Protein AF-0000000071581958 (afdb_homodimer)

Nearest PDB structures (foldseek):
  7zsc-assembly1_A  TM=8.222E-01  e=7.138E-14  Homo sapiens
  7zsc-assembly2_B  TM=7.883E-01  e=5.472E-13  Homo sapiens
  3itq-assembly1_A  TM=7.256E-01  e=2.952E-13  Bacillus anthracis str. Ames
  5hv0-assembly1_B  TM=7.404E-01  e=7.925E-13  Bacillus anthracis
  5v7y-assembly1_A  TM=6.882E-01  e=6.191E-13  Bacillus anthracis

InterPro domains:
  IPR005123 Oxoglutarate/iron-dependent dioxygenase domain [PS51471] (205-309)
  IPR006620 Prolyl 4-hydroxylase, alpha subunit [SM00702] (118-308)
  IPR044862 Prolyl 4-hydroxylase alpha subunit, Fe(2+) 2OG dioxygenase domain [PF13640] (224-308)
  IPR045054 Prolyl 4-hydroxylase [PTHR10869] (21-310)

Organism: Thalassiosira pseudonana (NCBI:txid35128)

Solvent-accessible surface area (backbone atoms only — not comparable to full-atom values): 34604 Å² total; per-residue (Å²): 125,92,69,81,72,78,71,74,77,76,71,50,48,56,58,54,16,40,50,50,28,49,52,51,48,52,52,24,49,52,53,25,50,54,49,37,74,68,61,74,52,52,70,66,54,38,52,50,45,30,49,53,42,44,36,52,53,43,14,50,52,42,19,53,46,45,49,50,43,51,50,51,49,51,42,36,46,57,38,18,60,56,40,45,58,52,57,52,68,37,76,81,61,66,50,52,79,52,76,44,76,50,71,57,98,87,24,50,27,35,33,60,36,89,41,70,26,34,30,34,35,37,32,44,69,66,51,50,72,67,38,40,50,51,50,48,62,66,26,61,85,58,52,39,74,34,59,43,72,61,82,76,84,44,66,37,75,41,92,60,48,69,30,32,29,18,78,35,80,68,54,62,91,37,34,90,78,60,37,49,61,25,49,52,50,51,52,50,45,50,50,51,42,68,77,38,93,72,70,67,58,76,47,26,48,63,51,38,34,38,39,36,40,69,28,73,37,87,79,44,90,65,53,39,55,46,69,74,44,52,67,57,76,40,48,46,34,38,33,39,38,43,29,28,60,38,53,33,82,32,47,45,27,42,32,21,37,60,47,56,41,37,40,52,69,46,68,20,18,28,42,36,35,34,33,35,14,86,86,78,64,43,63,44,90,45,50,67,24,30,26,33,28,38,32,27,33,48,41,34,33,35,39,33,40,58,38,56,62,89,38,27,77,91,44,30,52,85,46,37,43,74,83,54,45,45,50,78,59,47,73,75,96,128,92,70,80,71,77,72,75,76,78,73,50,49,57,58,52,16,41,50,50,26,49,53,52,49,51,53,23,48,52,52,26,49,55,49,38,74,68,61,73,52,52,73,67,54,40,52,50,46,30,48,53,41,45,36,52,52,44,13,50,53,43,19,53,45,44,48,51,43,50,50,50,49,52,40,37,46,57,38,17,60,57,40,46,57,51,57,52,66,37,76,80,62,66,50,53,80,52,74,45,75,49,72,56,98,88,24,51,29,36,34,60,37,88,41,69,26,35,30,33,35,37,31,44,68,66,51,51,72,66,38,40,50,51,50,49,62,64,25,60,86,58,53,40,73,34,58,43,71,60,82,75,83,43,66,38,75,39,93,59,47,70,30,31,29,18,78,36,78,68,52,63,90,38,33,89,79,61,36,49,61,26,48,51,51,50,51,51,46,51,52,49,41,70,76,38,94,73,70,68,59,77,46,26,50,63,51,39,34,39,38,36,40,69,28,72,37,89,80,41,89,66,53,39,55,46,69,74,45,51,66,57,75,40,48,47,34,39,32,39,37,43,29,27,60,39,52,32,84,33,47,43,25,42,32,21,36,61,48,57,42,39,40,52,69,46,69,20,19,28,41,37,35,35,34,36,14,86,85,78,64,43,62,42,91,45,50,68,23,29,25,33,29,39,32,26,32,49,41,33,32,36,39,33,40,59,39,56,63,90,38,27,76,90,44,30,52,86,45,36,44,75,83,56,45,44,52,77,60,47,73,74,96

Sequence (666 aa):
MINEGVEIEHTDSKSIAEKSASNMLDECKATANKQLSSSGADAESILDVLTVCVKVGIAKEIERANEEITFQAGIRKDMAGLLENYTCADEALNTTEAKSTNYWEGRKVSVMIDRPASRIHVVENFLTEDECKAVEEAAAPVLHHATVADGSGGSHLSDSRKAMQAGIKVHWDKEAEGDLIARLSRRVYSYVNHVLPFDIKENGQEDLMSIQYFGRGADDDKPDRYMPHCDGDCNGRMATIVMYCDVPEVGGATNFRNSGVHIKPEKYAATFFSYIDPKTMKMDGGFTEHSGCPVIEGEKKIVTQWVRLGVDDENPWNSFNTLGIKYSDAADQMINEGVEIEHTDSKSIAEKSASNMLDECKATANKQLSSSGADAESILDVLTVCVKVGIAKEIERANEEITFQAGIRKDMAGLLENYTCADEALNTTEAKSTNYWEGRKVSVMIDRPASRIHVVENFLTEDECKAVEEAAAPVLHHATVADGSGGSHLSDSRKAMQAGIKVHWDKEAEGDLIARLSRRVYSYVNHVLPFDIKENGQEDLMSIQYFGRGADDDKPDRYMPHCDGDCNGRMATIVMYCDVPEVGGATNFRNSGVHIKPEKYAATFFSYIDPKTMKMDGGFTEHSGCPVIEGEKKIVTQWVRLGVDDENPWNSFNTLGIKYSDAADQ

Radius of gyration: 30.45 Å; Cα contacts (8 Å, |Δi|>4): 1266; chains: 2; bounding box: 82×90×78 Å

Secondary structure (DSSP, 8-state):
------------HHHHHHHHHHHHHHHHHHHHHHHHHHH---HHHHHHHHHHHHHHHHHHHHHHHHHHHHHHHHHHHHHHHHHHHHHHH-TTPPPPPPSEEEEETTEEEEEEEEETTEEEEEETT-S-HHHHHHHHHHHGGG-EEPPEE-SSS-EE--TT---EEEEE---GGGTTTT-HHHHHHHHHHHHHHHHSTT---STTPPPEEEEEEE---TT-SS---EEEE-GGGSTTEEEEEEEEEE--SEE--EEEGGGTEEE---TT-EEEEE-B-TTT-PBP-STT-EEEPPEEESEEEEEEEEEESS--SSS-GGGB-TTS-BHHHHHT-/------------HHHHHHHHHHHHHHHHHHHHHHHHHHH---HHHHHHHHHHHHHHHHHHHHHHHHHHHHHHHHHHHHHHHHHHHHHHH-TTPPPPPPSEEEEETTEEEEEEEEETTEEEEEETT-S-HHHHHHHHHHHGGG-EEPPEE-SSS-EE--TT---EEEEE---GGGTTTT-HHHHHHHHHHHHHHHHSTT---STTPPPEEEEEEE---TT-SS---EEEE-GGGSTTEEEEEEEEEE--SEE--EEEGGGTEEE---TT-EEEEE-B-TTT-PBP-STT-EEEPPEEESEEEEEEEEEESS--SSS-GGGB-TTS-BHHHHHT-

Foldseek 3Di:
DCPPPPPPPPCDPVNVVVVLLVVQLVVQLVVLVVVCVVPVDDPVVSVVSSVVSSVVSVVVVVVVVVVVVVVVLVVLVVVLVVVVVVQQVDQPDAWDQAPDWDDDPRWIKGWNDDDQQKTKIKTPLLADLVLLVLVCVQFVVFKDFAFDDPVPRDTHPDPLAPKIKGFGAADCVCVVVPRSPNVSLVSVLVVVVVSAVQSADPAQFGTKMKMKAAADAPPDPRFHKFDWDDPPLQPFFFKKKKFWQDFFPTGFWKDQRSQGTIHRDDHNMMMMIGFARRVPRDGHPRSRGIMTRGRHGGMTIIIMGGGGPPGHNVRHPVQADRNRHGPVVVVVD/DCPPCPPPPPCDPVNVVVVLLVVQLVVQLVVLVVVCVVPVDDPVVSVVSSVVSSVVSVVVVVVVVVVVVVVVLVVLVVVLVVVVVVQLPDQPDAWDQAPDWDDDPRWIKGWNDDDQQKTKIKTPLLADLVLLVLVCVQFVVFKDFAFDDPVPRDTHDDPLAPKIKGFGDADCVCVVVPRSPNVSLVSVLVVVVVSAVQSADPAQFGTKMKMKAAADAPPDPRFHKFDWDDPPLQPFFFKKKKFWQDFFPTGFWKDQRSQGTIHRDDHNMMMMIGFARNVPRDGHPRSRGIMTRGRHGGMTIMIMGGGGPPGHNVRHPVQADRNRHGPVVVVVD

pLDDT: mean 81.96, std 18.4, range [19.84, 98.88]

Structure (mmCIF, N/CA/C/O backbone):
data_AF-0000000071581958-model_v1
#
loop_
_entity.id
_entity.type
_entity.pdbx_description
1 polymer 'Fe2OG dioxygenase domain-containing protein'
#
loop_
_atom_site.group_PDB
_atom_site.id
_atom_site.type_symbol
_atom_site.label_atom_id
_atom_site.label_alt_id
_atom_site.label_comp_id
_atom_site.label_asym_id
_atom_site.label_entity_id
_atom_site.label_seq_id
_atom_site.pdbx_PDB_ins_code
_atom_site.Cartn_x
_atom_site.Cartn_y
_atom_site.Cartn_z
_atom_site.occupancy
_atom_site.B_iso_or_equiv
_atom_site.auth_seq_id
_atom_site.auth_comp_id
_atom_site.auth_asym_id
_atom_site.auth_atom_id
_atom_site.pdbx_PDB_model_num
ATOM 1 N N . MET A 1 1 ? -8.805 1.881 -38.188 1 19.84 1 MET A N 1
ATOM 2 C CA . MET A 1 1 ? -8.891 2.918 -37.156 1 19.84 1 MET A CA 1
ATOM 3 C C . MET A 1 1 ? -9.844 2.506 -36.062 1 19.84 1 MET A C 1
ATOM 5 O O . MET A 1 1 ? -10.336 3.352 -35.312 1 19.84 1 MET A O 1
ATOM 9 N N . ILE A 1 2 ? -10.18 1.24 -35.844 1 22.25 2 ILE A N 1
ATOM 10 C CA . ILE A 1 2 ? -11.422 0.932 -35.156 1 22.25 2 ILE A CA 1
ATOM 11 C C . ILE A 1 2 ? -11.305 1.362 -33.688 1 22.25 2 ILE A C 1
ATOM 13 O O . ILE A 1 2 ? -10.477 0.837 -32.938 1 22.25 2 ILE A O 1
ATOM 17 N N . ASN A 1 3 ? -11.57 2.633 -33.25 1 22.55 3 ASN A N 1
ATOM 18 C CA . ASN A 1 3 ? -11.664 3.543 -32.125 1 22.55 3 ASN A CA 1
ATOM 19 C C . ASN A 1 3 ? -12.656 3.035 -31.078 1 22.55 3 ASN A C 1
ATOM 21 O O . ASN A 1 3 ? -13.211 3.82 -30.312 1 22.55 3 ASN A O 1
ATOM 25 N N . GLU A 1 4 ? -13.18 1.817 -31.234 1 26.25 4 GLU A N 1
ATOM 26 C CA . GLU A 1 4 ? -14.352 1.648 -30.391 1 26.25 4 GLU A CA 1
ATOM 27 C C . GLU A 1 4 ? -13.984 1.732 -28.906 1 26.25 4 GLU A C 1
ATOM 29 O O . GLU A 1 4 ? -13.086 1.029 -28.453 1 26.25 4 GLU A O 1
ATOM 34 N N . GLY A 1 5 ? -14.234 2.869 -28.281 1 25.08 5 GLY A N 1
ATOM 35 C CA . GLY A 1 5 ? -14.211 3.352 -26.906 1 25.08 5 GLY A CA 1
ATOM 36 C C . GLY A 1 5 ? -14.852 2.389 -25.922 1 25.08 5 GLY A C 1
ATOM 37 O O . GLY A 1 5 ? -16.078 2.318 -25.828 1 25.08 5 GLY A O 1
ATOM 38 N N . VAL A 1 6 ? -14.477 1.149 -25.859 1 27.67 6 VAL A N 1
ATOM 39 C CA . VAL A 1 6 ? -15.078 0.39 -24.766 1 27.67 6 VAL A CA 1
ATOM 40 C C . VAL A 1 6 ? -15.055 1.226 -23.484 1 27.67 6 VAL A C 1
ATOM 42 O O . VAL A 1 6 ? -13.992 1.565 -22.969 1 27.67 6 VAL A O 1
ATOM 45 N N . GLU A 1 7 ? -16.062 2.066 -23.234 1 26.61 7 GLU A N 1
ATOM 46 C CA . GLU A 1 7 ? -16.375 2.768 -22 1 26.61 7 GLU A CA 1
ATOM 47 C C . GLU A 1 7 ? -16.391 1.812 -20.812 1 26.61 7 GLU A C 1
ATOM 49 O O . GLU A 1 7 ? -17.25 0.932 -20.719 1 26.61 7 GLU A O 1
ATOM 54 N N . ILE A 1 8 ? -15.359 1.341 -20.375 1 31.23 8 ILE A N 1
ATOM 55 C CA . ILE A 1 8 ? -15.328 0.734 -19.047 1 31.23 8 ILE A CA 1
ATOM 56 C C . ILE A 1 8 ? -16.25 1.515 -18.094 1 31.23 8 ILE A C 1
ATOM 58 O O . ILE A 1 8 ? -16 2.695 -17.828 1 31.23 8 ILE A O 1
ATOM 62 N N . GLU A 1 9 ? -17.5 1.331 -18.078 1 33.94 9 GLU A N 1
ATOM 63 C CA . GLU A 1 9 ? -18.469 1.927 -17.172 1 33.94 9 GLU A CA 1
ATOM 64 C C . GLU A 1 9 ? -17.922 2 -15.742 1 33.94 9 GLU A C 1
ATOM 66 O O . GLU A 1 9 ? -17.578 0.973 -15.148 1 33.94 9 GLU A O 1
ATOM 71 N N . HIS A 1 10 ? -17.172 2.936 -15.305 1 41.09 10 HIS A N 1
ATOM 72 C CA . HIS A 1 10 ? -16.859 3.371 -13.953 1 41.09 10 HIS A CA 1
ATOM 73 C C . HIS A 1 10 ? -18.062 3.27 -13.031 1 41.09 10 HIS A C 1
ATOM 75 O O . HIS A 1 10 ? -18.906 4.168 -13.016 1 41.09 10 HIS A O 1
ATOM 81 N N . THR A 1 11 ? -18.625 2.229 -12.977 1 48.56 11 THR A N 1
ATOM 82 C CA . THR A 1 11 ? -19.75 2.152 -12.047 1 48.56 11 THR A CA 1
ATOM 83 C C . THR A 1 11 ? -19.328 2.635 -10.656 1 48.56 11 THR A C 1
ATOM 85 O O . THR A 1 11 ? -18.375 2.113 -10.078 1 48.56 11 THR A O 1
ATOM 88 N N . ASP A 1 12 ? -19.812 3.891 -10.195 1 62.97 12 ASP A N 1
ATOM 89 C CA . ASP A 1 12 ? -19.516 4.621 -8.969 1 62.97 12 ASP A CA 1
ATOM 90 C C . ASP A 1 12 ? -19.891 3.793 -7.734 1 62.97 12 ASP A C 1
ATOM 92 O O . ASP A 1 12 ? -20.672 2.846 -7.824 1 62.97 12 ASP A O 1
ATOM 96 N N . SER A 1 13 ? -19.078 3.77 -6.777 1 67.5 13 SER A N 1
ATOM 97 C CA . SER A 1 13 ? -19.219 3.061 -5.512 1 67.5 13 SER A CA 1
ATOM 98 C C . SER A 1 13 ? -20.656 3.117 -5.004 1 67.5 13 SER A C 1
ATOM 100 O O . SER A 1 13 ? -21.156 2.148 -4.43 1 67.5 13 SER A O 1
ATOM 102 N N . LYS A 1 14 ? -21.328 4.18 -5.328 1 69.19 14 LYS A N 1
ATOM 103 C CA . LYS A 1 14 ? -22.719 4.348 -4.891 1 69.19 14 LYS A CA 1
ATOM 104 C C . LYS A 1 14 ? -23.656 3.393 -5.633 1 69.19 14 LYS A C 1
ATOM 106 O O . LYS A 1 14 ? -24.469 2.715 -5.016 1 69.19 14 LYS A O 1
ATOM 111 N N . SER A 1 15 ? -23.453 3.377 -6.93 1 69 15 SER A N 1
ATOM 112 C CA . SER A 1 15 ? -24.312 2.514 -7.742 1 69 15 SER A CA 1
ATOM 113 C C . SER A 1 15 ? -24.094 1.043 -7.402 1 69 15 SER A C 1
ATOM 115 O O . SER A 1 15 ? -25.047 0.269 -7.328 1 69 15 SER A O 1
ATOM 117 N N . ILE A 1 16 ? -22.891 0.722 -7.168 1 70.31 16 ILE A N 1
ATOM 118 C CA . ILE A 1 16 ? -22.547 -0.652 -6.812 1 70.31 16 ILE A CA 1
ATOM 119 C C . ILE A 1 16 ? -23.172 -1.004 -5.465 1 70.31 16 ILE A C 1
ATOM 121 O O . ILE A 1 16 ? -23.75 -2.086 -5.305 1 70.31 16 ILE A O 1
ATOM 125 N N . ALA A 1 17 ? -23.109 -0.057 -4.594 1 73.88 17 ALA A N 1
ATOM 126 C CA . ALA A 1 17 ? -23.641 -0.28 -3.256 1 73.88 17 ALA A CA 1
ATOM 127 C C . ALA A 1 17 ? -25.156 -0.435 -3.293 1 73.88 17 ALA A C 1
ATOM 129 O O . ALA A 1 17 ? -25.719 -1.316 -2.635 1 73.88 17 ALA A O 1
ATOM 130 N N . GLU A 1 18 ? -25.828 0.401 -4.027 1 74.38 18 GLU A N 1
ATOM 131 C CA . GLU A 1 18 ? -27.281 0.342 -4.133 1 74.38 18 GLU A CA 1
ATOM 132 C C . GLU A 1 18 ? -27.734 -0.98 -4.742 1 74.38 18 GLU A C 1
ATOM 134 O O . GLU A 1 18 ? -28.719 -1.565 -4.301 1 74.38 18 GLU A O 1
ATOM 139 N N . LYS A 1 19 ? -27.031 -1.326 -5.738 1 73.25 19 LYS A N 1
ATOM 140 C CA . LYS A 1 19 ? -27.359 -2.596 -6.379 1 73.25 19 LYS A CA 1
ATOM 141 C C . LYS A 1 19 ? -27.172 -3.764 -5.414 1 73.25 19 LYS A C 1
ATOM 143 O O . LYS A 1 19 ? -28.016 -4.664 -5.352 1 73.25 19 LYS A O 1
ATOM 148 N N . SER A 1 20 ? -26.125 -3.713 -4.691 1 73.62 20 SER A N 1
ATOM 149 C CA . SER A 1 20 ? -25.875 -4.758 -3.703 1 73.62 20 SER A CA 1
ATOM 150 C C . SER A 1 20 ? -26.969 -4.789 -2.643 1 73.62 20 SER A C 1
ATOM 152 O O . SER A 1 20 ? -27.453 -5.863 -2.273 1 73.62 20 SER A O 1
ATOM 154 N N . ALA A 1 21 ? -27.266 -3.631 -2.207 1 75.5 21 ALA A N 1
ATOM 155 C CA . ALA A 1 21 ? -28.328 -3.535 -1.21 1 75.5 21 ALA A CA 1
ATOM 156 C C . ALA A 1 21 ? -29.641 -4.074 -1.76 1 75.5 21 ALA A C 1
ATOM 158 O O . ALA A 1 21 ? -30.344 -4.824 -1.08 1 75.5 21 ALA A O 1
ATOM 159 N N . SER A 1 22 ? -29.953 -3.684 -2.988 1 75.38 22 SER A N 1
ATOM 160 C CA . SER A 1 22 ? -31.203 -4.133 -3.613 1 75.38 22 SER A CA 1
ATOM 161 C C . SER A 1 22 ? -31.219 -5.648 -3.762 1 75.38 22 SER A C 1
ATOM 163 O O . SER A 1 22 ? -32.219 -6.293 -3.449 1 75.38 22 SER A O 1
ATOM 165 N N . ASN A 1 23 ? -30.141 -6.168 -4.254 1 75.44 23 ASN A N 1
ATOM 166 C CA . ASN A 1 23 ? -30.047 -7.613 -4.434 1 75.44 23 ASN A CA 1
ATOM 167 C C . ASN A 1 23 ? -30.234 -8.352 -3.111 1 75.44 23 ASN A C 1
ATOM 169 O O . ASN A 1 23 ? -30.922 -9.383 -3.061 1 75.44 23 ASN A O 1
ATOM 173 N N . MET A 1 24 ? -29.641 -7.859 -2.039 1 76.56 24 MET A N 1
ATOM 174 C CA . MET A 1 24 ? -29.766 -8.461 -0.715 1 76.56 24 MET A CA 1
ATOM 175 C C . MET A 1 24 ? -31.203 -8.445 -0.23 1 76.56 24 MET A C 1
ATOM 177 O O . MET A 1 24 ? -31.703 -9.453 0.286 1 76.56 24 MET A O 1
ATOM 181 N N . LEU A 1 25 ? -31.828 -7.34 -0.418 1 77.25 25 LEU A N 1
ATOM 182 C CA . LEU A 1 25 ? -33.219 -7.211 0.033 1 77.25 25 LEU A CA 1
ATOM 183 C C . LEU A 1 25 ? -34.125 -8.117 -0.775 1 77.25 25 LEU A C 1
ATOM 185 O O . LEU A 1 25 ? -35.062 -8.703 -0.228 1 77.25 25 LEU A O 1
ATOM 189 N N . ASP A 1 26 ? -33.875 -8.117 -2.068 1 77.19 26 ASP A N 1
ATOM 190 C CA . ASP A 1 26 ? -34.688 -9 -2.912 1 77.19 26 ASP A CA 1
ATOM 191 C C . ASP A 1 26 ? -34.562 -10.453 -2.465 1 77.19 26 ASP A C 1
ATOM 193 O O . ASP A 1 26 ? -35.562 -11.18 -2.408 1 77.19 26 ASP A O 1
ATOM 197 N N . GLU A 1 27 ? -33.375 -10.836 -2.168 1 77.62 27 GLU A N 1
ATOM 198 C CA . GLU A 1 27 ? -33.156 -12.203 -1.697 1 77.62 27 GLU A CA 1
ATOM 199 C C . GLU A 1 27 ? -33.875 -12.453 -0.37 1 77.62 27 GLU A C 1
ATOM 201 O O . GLU A 1 27 ? -34.469 -13.516 -0.17 1 77.62 27 GLU A O 1
ATOM 206 N N . CYS A 1 28 ? -33.781 -11.484 0.546 1 76.88 28 CYS A N 1
ATOM 207 C CA . CYS A 1 28 ? -34.438 -11.641 1.849 1 76.88 28 CYS A CA 1
ATOM 208 C C . CYS A 1 28 ? -35.938 -11.633 1.714 1 76.88 28 CYS A C 1
ATOM 210 O O . CYS A 1 28 ? -36.656 -12.352 2.434 1 76.88 28 CYS A O 1
ATOM 212 N N . LYS A 1 29 ? -36.438 -10.797 0.846 1 74.31 29 LYS A N 1
ATOM 213 C CA . LYS A 1 29 ? -37.875 -10.797 0.581 1 74.31 29 LYS A CA 1
ATOM 214 C C . LYS A 1 29 ? -38.344 -12.141 0.041 1 74.31 29 LYS A C 1
ATOM 216 O O . LYS A 1 29 ? -39.406 -12.641 0.428 1 74.31 29 LYS A O 1
ATOM 221 N N . ALA A 1 30 ? -37.594 -12.641 -0.884 1 76.19 30 ALA A N 1
ATOM 222 C CA . ALA A 1 30 ? -37.938 -13.953 -1.439 1 76.19 30 ALA A CA 1
ATOM 223 C C . ALA A 1 30 ? -37.938 -15.023 -0.35 1 76.19 30 ALA A C 1
ATOM 225 O O . ALA A 1 30 ? -38.844 -15.875 -0.326 1 76.19 30 ALA A O 1
ATOM 226 N N . THR A 1 31 ? -37.031 -14.953 0.522 1 74.19 31 THR A N 1
ATOM 227 C CA . THR A 1 31 ? -36.969 -15.891 1.635 1 74.19 31 THR A CA 1
ATOM 228 C C . THR A 1 31 ? -38.156 -15.727 2.553 1 74.19 31 THR A C 1
ATOM 230 O O . THR A 1 31 ? -38.75 -16.719 2.996 1 74.19 31 THR A O 1
ATOM 233 N N . ALA A 1 32 ? -38.531 -14.469 2.883 1 71.5 32 ALA A N 1
ATOM 234 C CA . ALA A 1 32 ? -39.688 -14.172 3.729 1 71.5 32 ALA A CA 1
ATOM 235 C C . ALA A 1 32 ? -40.969 -14.672 3.084 1 71.5 32 ALA A C 1
ATOM 237 O O . ALA A 1 32 ? -41.844 -15.234 3.76 1 71.5 32 ALA A O 1
ATOM 238 N N . ASN A 1 33 ? -41.062 -14.43 1.816 1 72.81 33 ASN A N 1
ATOM 239 C CA . ASN A 1 33 ? -42.25 -14.859 1.092 1 72.81 33 ASN A CA 1
ATOM 240 C C . ASN A 1 33 ? -42.406 -16.375 1.102 1 72.81 33 ASN A C 1
ATOM 242 O O . ASN A 1 33 ? -43.5 -16.906 1.232 1 72.81 33 ASN A O 1
ATOM 246 N N . LYS A 1 34 ? -41.344 -17.031 0.918 1 73.75 34 LYS A N 1
ATOM 247 C CA . LYS A 1 34 ? -41.344 -18.484 0.953 1 73.75 34 LYS A CA 1
ATOM 248 C C . LYS A 1 34 ? -41.812 -19 2.312 1 73.75 34 LYS A C 1
ATOM 250 O O . LYS A 1 34 ? -42.562 -19.984 2.391 1 73.75 34 LYS A O 1
ATOM 255 N N . GLN A 1 35 ? -41.406 -18.359 3.346 1 66.62 35 GLN A N 1
ATOM 256 C CA . GLN A 1 35 ? -41.844 -18.766 4.684 1 66.62 35 GLN A CA 1
ATOM 257 C C . GLN A 1 35 ? -43.312 -18.469 4.906 1 66.62 35 GLN A C 1
ATOM 259 O O . GLN A 1 35 ? -44 -19.219 5.598 1 66.62 35 GLN A O 1
ATOM 264 N N . LEU A 1 36 ? -43.812 -17.344 4.398 1 64.62 36 LEU A N 1
ATOM 265 C CA . LEU A 1 36 ? -45.219 -16.969 4.48 1 64.62 36 LEU A CA 1
ATOM 266 C C . LEU A 1 36 ? -46.094 -18.016 3.809 1 64.62 36 LEU A C 1
ATOM 268 O O . LEU A 1 36 ? -47.156 -18.375 4.332 1 64.62 36 LEU A O 1
ATOM 272 N N . SER A 1 37 ? -45.688 -18.312 2.691 1 65.38 37 SER A N 1
ATOM 273 C CA . SER A 1 37 ? -46.5 -19.266 1.949 1 65.38 37 SER A CA 1
ATOM 274 C C . SER A 1 37 ? -46.531 -20.625 2.654 1 65.38 37 SER A C 1
ATOM 276 O O . SER A 1 37 ? -47.5 -21.375 2.508 1 65.38 37 SER A O 1
ATOM 278 N N . SER A 1 38 ? -45.531 -20.906 3.439 1 61.12 38 SER A N 1
ATOM 279 C CA . SER A 1 38 ? -45.469 -22.219 4.047 1 61.12 38 SER A CA 1
ATOM 280 C C . SER A 1 38 ? -46.188 -22.25 5.391 1 61.12 38 SER A C 1
ATOM 282 O O . SER A 1 38 ? -46.656 -23.312 5.836 1 61.12 38 SER A O 1
ATOM 284 N N . SER A 1 39 ? -46.188 -21.203 6.234 1 58.28 39 SER A N 1
ATOM 285 C CA . SER A 1 39 ? -46.625 -21.406 7.609 1 58.28 39 SER A CA 1
ATOM 286 C C . SER A 1 39 ? -47.812 -20.5 7.953 1 58.28 39 SER A C 1
ATOM 288 O O . SER A 1 39 ? -48.312 -20.516 9.078 1 58.28 39 SER A O 1
ATOM 290 N N . GLY A 1 40 ? -48.562 -20.016 6.902 1 59 40 GLY A N 1
ATOM 291 C CA . GLY A 1 40 ? -49.625 -19.125 7.305 1 59 40 GLY A CA 1
ATOM 292 C C . GLY A 1 40 ? -49.188 -18.016 8.242 1 59 40 GLY A C 1
ATOM 293 O O . GLY A 1 40 ? -49.938 -17.609 9.133 1 59 40 GLY A O 1
ATOM 294 N N . ALA A 1 41 ? -48.031 -17.609 8.25 1 58.69 41 ALA A N 1
ATOM 295 C CA . ALA A 1 41 ? -47.375 -16.734 9.227 1 58.69 41 ALA A CA 1
ATOM 296 C C . ALA A 1 41 ? -47.969 -15.32 9.172 1 58.69 41 ALA A C 1
ATOM 298 O O . ALA A 1 41 ? -48.406 -14.859 8.109 1 58.69 41 ALA A O 1
ATOM 299 N N . ASP A 1 42 ? -48.25 -14.812 10.383 1 65.69 42 ASP A N 1
ATOM 300 C CA . ASP A 1 42 ? -48.781 -13.453 10.523 1 65.69 42 ASP A CA 1
ATOM 301 C C . ASP A 1 42 ? -47.719 -12.414 10.117 1 65.69 42 ASP A C 1
ATOM 303 O O . ASP A 1 42 ? -46.562 -12.758 9.891 1 65.69 42 ASP A O 1
ATOM 307 N N . ALA A 1 43 ? -48.188 -11.336 9.68 1 61.41 43 ALA A N 1
ATOM 308 C CA . ALA A 1 43 ? -47.406 -10.211 9.203 1 61.41 43 ALA A CA 1
ATOM 309 C C . ALA A 1 43 ? -46.188 -9.961 10.109 1 61.41 43 ALA A C 1
ATOM 311 O O . ALA A 1 43 ? -45.094 -9.648 9.633 1 61.41 43 ALA A O 1
ATOM 312 N N . GLU A 1 44 ? -46.406 -10.195 11.383 1 65.62 44 GLU A N 1
ATOM 313 C CA . GLU A 1 44 ? -45.312 -9.953 12.352 1 65.62 44 GLU A CA 1
ATOM 314 C C . GLU A 1 44 ? -44.188 -10.953 12.164 1 65.62 44 GLU A C 1
ATOM 316 O O . GLU A 1 44 ? -43 -10.594 12.258 1 65.62 44 GLU A O 1
ATOM 321 N N . SER A 1 45 ? -44.594 -12.125 11.898 1 69.5 45 SER A N 1
ATOM 322 C CA . SER A 1 45 ? -43.625 -13.18 11.703 1 69.5 45 SER A CA 1
ATOM 323 C C . SER A 1 45 ? -42.781 -12.945 10.438 1 69.5 45 SER A C 1
ATOM 325 O O . SER A 1 45 ? -41.594 -13.188 10.414 1 69.5 45 SER A O 1
ATOM 327 N N . ILE A 1 46 ? -43.406 -12.344 9.461 1 66.5 46 ILE A N 1
ATOM 328 C CA . ILE A 1 46 ? -42.75 -12.078 8.195 1 66.5 46 ILE A CA 1
ATOM 329 C C . ILE A 1 46 ? -41.719 -10.961 8.367 1 66.5 46 ILE A C 1
ATOM 331 O O . ILE A 1 46 ? -40.594 -11.039 7.832 1 66.5 46 ILE A O 1
ATOM 335 N N . LEU A 1 47 ? -42.125 -10.039 9.117 1 68.5 47 LEU A N 1
ATOM 336 C CA . LEU A 1 47 ? -41.219 -8.922 9.383 1 68.5 47 LEU A CA 1
ATOM 337 C C . LEU A 1 47 ? -39.969 -9.391 10.141 1 68.5 47 LEU A C 1
ATOM 339 O O . LEU A 1 47 ? -38.875 -8.914 9.891 1 68.5 47 LEU A O 1
ATOM 343 N N . ASP A 1 48 ? -40.219 -10.328 11.008 1 73.12 48 ASP A N 1
ATOM 344 C CA . ASP A 1 48 ? -39.125 -10.852 11.805 1 73.12 48 ASP A CA 1
ATOM 345 C C . ASP A 1 48 ? -38.156 -11.625 10.93 1 73.12 48 ASP A C 1
ATOM 347 O O . ASP A 1 48 ? -36.938 -11.469 11.055 1 73.12 48 ASP A O 1
ATOM 351 N N . VAL A 1 49 ? -38.719 -12.375 10.016 1 70.69 49 VAL A N 1
ATOM 352 C CA . VAL A 1 49 ? -37.875 -13.172 9.125 1 70.69 49 VAL A CA 1
ATOM 353 C C . VAL A 1 49 ? -37.094 -12.25 8.211 1 70.69 49 VAL A C 1
ATOM 355 O O . VAL A 1 49 ? -35.875 -12.453 8.008 1 70.69 49 VAL A O 1
ATOM 358 N N . LEU A 1 50 ? -37.719 -11.273 7.727 1 71.38 50 LEU A N 1
ATOM 359 C CA . LEU A 1 50 ? -37.062 -10.32 6.848 1 71.38 50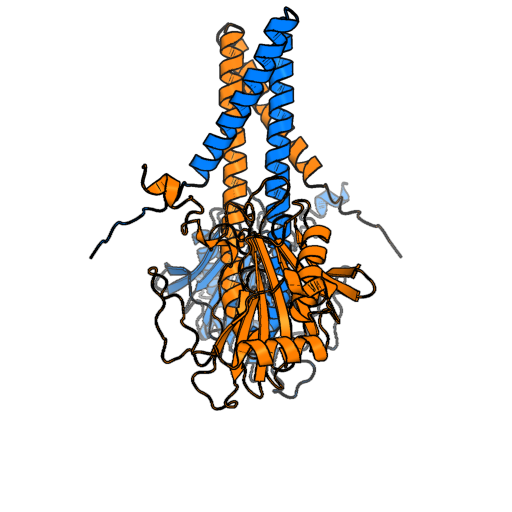 LEU A CA 1
ATOM 360 C C . LEU A 1 50 ? -35.938 -9.578 7.59 1 71.38 50 LEU A C 1
ATOM 362 O O . LEU A 1 50 ? -34.844 -9.414 7.062 1 71.38 50 LEU A O 1
ATOM 366 N N . THR A 1 51 ? -36.219 -9.273 8.766 1 73.69 51 THR A N 1
ATOM 367 C CA . THR A 1 51 ? -35.281 -8.523 9.57 1 73.69 51 THR A CA 1
ATOM 368 C C . THR A 1 51 ? -34.031 -9.359 9.859 1 73.69 51 THR A C 1
ATOM 370 O O . THR A 1 51 ? -32.906 -8.867 9.75 1 73.69 51 THR A O 1
ATOM 373 N N . VAL A 1 52 ? -34.281 -10.578 10.211 1 76.25 52 VAL A N 1
ATOM 374 C CA . VAL A 1 52 ? -33.125 -11.453 10.516 1 76.25 52 VAL A CA 1
ATOM 375 C C . VAL A 1 52 ? -32.312 -11.688 9.258 1 76.25 52 VAL A C 1
ATOM 377 O O . VAL A 1 52 ? -31.078 -11.648 9.297 1 76.25 52 VAL A O 1
ATOM 380 N N . CYS A 1 53 ? -32.969 -11.867 8.148 1 75.19 53 CYS A N 1
ATOM 381 C CA . CYS A 1 53 ? -32.312 -12.109 6.879 1 75.19 53 CYS A CA 1
ATOM 382 C C . CYS A 1 53 ? -31.453 -10.906 6.48 1 75.19 53 CYS A C 1
ATOM 384 O O . CYS A 1 53 ? -30.297 -11.07 6.105 1 75.19 53 CYS A O 1
ATOM 386 N N . VAL A 1 54 ? -32 -9.812 6.641 1 75.75 54 VAL A N 1
ATOM 387 C CA . VAL A 1 54 ? -31.312 -8.586 6.25 1 75.75 54 VAL A CA 1
ATOM 388 C C . VAL A 1 54 ? -30.125 -8.344 7.18 1 75.75 54 VAL A C 1
ATOM 390 O O . VAL A 1 54 ? -29.047 -7.969 6.727 1 75.75 54 VAL A O 1
ATOM 393 N N . LYS A 1 55 ? -30.359 -8.586 8.398 1 76.62 55 LYS A N 1
ATOM 394 C CA . LYS A 1 55 ? -29.281 -8.414 9.375 1 76.62 55 LYS A CA 1
ATOM 395 C C . LYS A 1 55 ? -28.094 -9.297 9.039 1 76.62 55 LYS A C 1
ATOM 397 O O . LYS A 1 55 ? -26.953 -8.836 9.047 1 76.62 55 LYS A O 1
ATOM 402 N N . VAL A 1 56 ? -28.375 -10.492 8.719 1 76.31 56 VAL A N 1
ATOM 403 C CA . VAL A 1 56 ? -27.312 -11.438 8.406 1 76.31 56 VAL A CA 1
ATOM 404 C C . VAL A 1 56 ? -26.609 -11.023 7.117 1 76.31 56 VAL A C 1
ATOM 406 O O . VAL A 1 56 ? -25.375 -11.047 7.035 1 76.31 56 VAL A O 1
ATOM 409 N N . GLY A 1 57 ? -27.375 -10.641 6.129 1 75.81 57 GLY A N 1
ATOM 410 C CA . GLY A 1 57 ? -26.812 -10.211 4.855 1 75.81 57 GLY A CA 1
ATOM 411 C C . GLY A 1 57 ? -25.922 -8.992 4.98 1 75.81 57 GLY A C 1
ATOM 412 O O . GLY A 1 57 ? -24.812 -8.961 4.422 1 75.81 57 GLY A O 1
ATOM 413 N N . ILE A 1 58 ? -26.422 -8.133 5.777 1 76.31 58 ILE A N 1
ATOM 414 C CA . ILE A 1 58 ? -25.672 -6.898 5.98 1 76.31 58 ILE A CA 1
ATOM 415 C C . ILE A 1 58 ? -24.391 -7.203 6.738 1 76.31 58 ILE A C 1
ATOM 417 O O . ILE A 1 58 ? -23.312 -6.699 6.383 1 76.31 58 ILE A O 1
ATOM 421 N N . ALA A 1 59 ? -24.484 -7.934 7.715 1 75.81 59 ALA A N 1
ATOM 422 C CA . ALA A 1 59 ? -23.328 -8.266 8.531 1 75.81 59 ALA A CA 1
ATOM 423 C C . ALA A 1 59 ? -22.25 -8.953 7.691 1 75.81 59 ALA A C 1
ATOM 425 O O . ALA A 1 59 ? -21.062 -8.656 7.836 1 75.81 59 ALA A O 1
ATOM 426 N N . LYS A 1 60 ? -22.719 -9.773 6.816 1 78.94 60 LYS A N 1
ATOM 427 C CA . LYS A 1 60 ? -21.766 -10.5 5.973 1 78.94 60 LYS A CA 1
ATOM 428 C C . LYS A 1 60 ? -21.047 -9.547 5.012 1 78.94 60 LYS A C 1
ATOM 430 O O . LYS A 1 60 ? -19.844 -9.656 4.816 1 78.94 60 LYS A O 1
ATOM 435 N N . GLU A 1 61 ? -21.797 -8.688 4.461 1 78.75 61 GLU A N 1
ATOM 436 C CA . GLU A 1 61 ? -21.219 -7.73 3.52 1 78.75 61 GLU A CA 1
ATOM 437 C C . GLU A 1 61 ? -20.219 -6.805 4.215 1 78.75 61 GLU A C 1
ATOM 439 O O . GLU A 1 61 ? -19.141 -6.539 3.686 1 78.75 61 GLU A O 1
ATOM 444 N N . ILE A 1 62 ? -20.562 -6.41 5.312 1 78.81 62 ILE A N 1
ATOM 445 C CA . ILE A 1 62 ? -19.703 -5.504 6.066 1 78.81 62 ILE A CA 1
ATOM 446 C C . ILE A 1 62 ? -18.438 -6.238 6.508 1 78.81 62 ILE A C 1
ATOM 448 O O . ILE A 1 62 ? -17.344 -5.68 6.469 1 78.81 62 ILE A O 1
ATOM 452 N N . GLU A 1 63 ? -18.641 -7.391 6.934 1 81.38 63 GLU A N 1
ATOM 453 C CA . GLU A 1 63 ? -17.484 -8.195 7.344 1 81.38 63 GLU A CA 1
ATOM 454 C C . GLU A 1 63 ? -16.5 -8.359 6.199 1 81.38 63 GLU A C 1
ATOM 456 O O . GLU A 1 63 ? -15.289 -8.188 6.387 1 81.38 63 GLU A O 1
ATOM 461 N N . ARG A 1 64 ? -17.016 -8.68 5.051 1 81.19 64 ARG A N 1
ATOM 462 C CA . ARG A 1 64 ? -16.156 -8.852 3.875 1 81.19 64 ARG A CA 1
ATOM 463 C C . ARG A 1 64 ? -15.398 -7.57 3.553 1 81.19 64 ARG A C 1
ATOM 465 O O . ARG A 1 64 ? -14.211 -7.609 3.236 1 81.19 64 ARG A O 1
ATOM 472 N N . ALA A 1 65 ? -16.078 -6.52 3.621 1 82.31 65 ALA A N 1
ATOM 473 C CA . ALA A 1 65 ? -15.461 -5.227 3.344 1 82.31 65 ALA A CA 1
ATOM 474 C C . ALA A 1 65 ? -14.367 -4.91 4.363 1 82.31 65 ALA A C 1
ATOM 476 O O . ALA A 1 65 ? -13.273 -4.469 3.996 1 82.31 65 ALA A O 1
ATOM 477 N N . ASN A 1 66 ? -14.688 -5.199 5.566 1 82.19 66 ASN A N 1
ATOM 478 C CA . ASN A 1 66 ? -13.719 -4.938 6.629 1 82.19 66 ASN A CA 1
ATOM 479 C C . ASN A 1 66 ? -12.477 -5.812 6.484 1 82.19 66 ASN A C 1
ATOM 481 O O . ASN A 1 66 ? -11.359 -5.359 6.73 1 82.19 66 ASN A O 1
ATOM 485 N N . GLU A 1 67 ? -12.68 -6.98 6.156 1 83 67 GLU A N 1
ATOM 486 C CA . GLU A 1 67 ? -11.562 -7.887 5.938 1 83 67 GLU A CA 1
ATOM 487 C C . GLU A 1 67 ? -10.672 -7.398 4.797 1 83 67 GLU A C 1
ATOM 489 O O . GLU A 1 67 ? -9.445 -7.445 4.898 1 83 67 GLU A O 1
ATOM 494 N N . GLU A 1 68 ? -11.328 -6.961 3.756 1 86.06 68 GLU A N 1
ATOM 495 C CA . GLU A 1 68 ? -10.57 -6.426 2.627 1 86.06 68 GLU A CA 1
ATOM 496 C C . GLU A 1 68 ? -9.781 -5.184 3.027 1 86.06 68 GLU A C 1
ATOM 498 O O . GLU A 1 68 ? -8.602 -5.055 2.68 1 86.06 68 GLU A O 1
ATOM 503 N N . ILE A 1 69 ? -10.367 -4.363 3.734 1 85.88 69 ILE A N 1
ATOM 504 C CA . ILE A 1 69 ? -9.734 -3.131 4.188 1 85.88 69 ILE A CA 1
ATOM 505 C C . ILE A 1 69 ? -8.531 -3.465 5.07 1 85.88 69 ILE A C 1
ATOM 507 O O . ILE A 1 69 ? -7.445 -2.914 4.883 1 85.88 69 ILE A O 1
ATOM 511 N N . THR A 1 70 ? -8.734 -4.383 5.977 1 86.38 70 THR A N 1
ATOM 512 C CA . THR A 1 70 ? -7.676 -4.785 6.891 1 86.38 70 THR A CA 1
ATOM 513 C C . THR A 1 70 ? -6.527 -5.441 6.125 1 86.38 70 THR A C 1
ATOM 515 O O . THR A 1 70 ? -5.355 -5.172 6.402 1 86.38 70 THR A O 1
ATOM 518 N N . PHE A 1 71 ? -6.828 -6.266 5.238 1 87.81 71 PHE A N 1
ATOM 519 C CA . PHE A 1 71 ? -5.824 -6.949 4.434 1 87.81 71 PHE A CA 1
ATOM 520 C C . PHE A 1 71 ? -4.98 -5.949 3.65 1 87.81 71 PHE A C 1
ATOM 522 O O . PHE A 1 71 ? -3.752 -5.988 3.705 1 87.81 71 PHE A O 1
ATOM 529 N N . GLN A 1 72 ? -5.613 -5.027 2.965 1 89 72 GLN A N 1
ATOM 530 C CA . GLN A 1 72 ? -4.906 -4.023 2.178 1 89 72 GLN A CA 1
ATOM 531 C C . GLN A 1 72 ? -4.035 -3.137 3.068 1 89 72 GLN A C 1
ATOM 533 O O . GLN A 1 72 ? -2.912 -2.793 2.701 1 89 72 GLN A O 1
ATOM 538 N N . ALA A 1 73 ? -4.609 -2.789 4.18 1 90 73 ALA A N 1
ATOM 539 C CA . ALA A 1 73 ? -3.836 -1.982 5.121 1 90 73 ALA A CA 1
ATOM 540 C C . ALA A 1 73 ? -2.57 -2.713 5.562 1 90 73 ALA A C 1
ATOM 542 O O . ALA A 1 73 ? -1.5 -2.109 5.66 1 90 73 ALA A O 1
ATOM 543 N N . GLY A 1 74 ? -2.725 -3.99 5.84 1 90.19 74 GLY A N 1
ATOM 544 C CA . GLY A 1 74 ? -1.57 -4.781 6.234 1 90.19 74 GLY A CA 1
ATOM 545 C C . GLY A 1 74 ? -0.476 -4.809 5.184 1 90.19 74 GLY A C 1
ATOM 546 O O . GLY A 1 74 ? 0.697 -4.59 5.496 1 90.19 74 GLY A O 1
ATOM 547 N N . ILE A 1 75 ? -0.847 -5.047 3.945 1 92.38 75 ILE A N 1
ATOM 548 C CA . ILE A 1 75 ? 0.103 -5.074 2.838 1 92.38 75 ILE A CA 1
ATOM 549 C C . ILE A 1 75 ? 0.761 -3.705 2.689 1 92.38 75 ILE A C 1
ATOM 551 O O . ILE A 1 75 ? 1.983 -3.607 2.561 1 92.38 75 ILE A O 1
ATOM 555 N N . ARG A 1 76 ? -0.044 -2.682 2.721 1 92.12 76 ARG A N 1
ATOM 556 C CA . ARG A 1 76 ? 0.444 -1.315 2.566 1 92.12 76 ARG A CA 1
ATOM 557 C C . ARG A 1 76 ? 1.461 -0.972 3.65 1 92.12 76 ARG A C 1
ATOM 559 O O . ARG A 1 76 ? 2.5 -0.373 3.365 1 92.12 76 ARG A O 1
ATOM 566 N N . LYS A 1 77 ? 1.14 -1.338 4.828 1 91.19 77 LYS A N 1
ATOM 567 C CA . LYS A 1 77 ? 2.023 -1.019 5.945 1 91.19 77 LYS A CA 1
ATOM 568 C C . LYS A 1 77 ? 3.35 -1.766 5.828 1 91.19 77 LYS A C 1
ATOM 570 O O . LYS A 1 77 ? 4.406 -1.217 6.145 1 91.19 77 LYS A O 1
ATOM 575 N N . ASP A 1 78 ? 3.305 -2.982 5.406 1 90.94 78 ASP A N 1
ATOM 576 C CA . ASP A 1 78 ? 4.527 -3.742 5.168 1 90.94 78 ASP A CA 1
ATOM 577 C C . ASP A 1 78 ? 5.395 -3.066 4.105 1 90.94 78 ASP A C 1
ATOM 579 O O . ASP A 1 78 ? 6.605 -2.922 4.285 1 90.94 78 ASP A O 1
ATOM 583 N N . MET A 1 79 ? 4.781 -2.67 3.059 1 93 79 MET A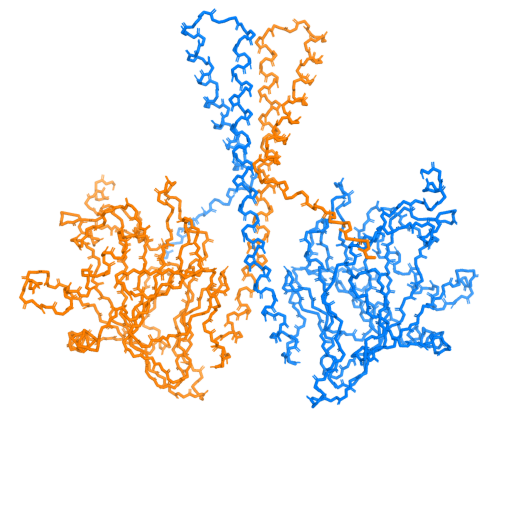 N 1
ATOM 584 C CA . MET A 1 79 ? 5.477 -1.972 1.982 1 93 79 MET A CA 1
ATOM 585 C C . MET A 1 79 ? 6.066 -0.655 2.479 1 93 79 MET A C 1
ATOM 587 O O . MET A 1 79 ? 7.184 -0.29 2.109 1 93 79 MET A O 1
ATOM 591 N N . ALA A 1 80 ? 5.258 0.021 3.287 1 91.88 80 ALA A N 1
ATOM 592 C CA . ALA A 1 80 ? 5.633 1.335 3.801 1 91.88 80 ALA A CA 1
ATOM 593 C C . ALA A 1 80 ? 6.949 1.266 4.57 1 91.88 80 ALA A C 1
ATOM 595 O O . ALA A 1 80 ? 7.805 2.143 4.434 1 91.88 80 ALA A O 1
ATOM 596 N N . GLY A 1 81 ? 7.055 0.255 5.402 1 87.94 81 GLY A N 1
ATOM 597 C CA . GLY A 1 81 ? 8.281 0.087 6.164 1 87.94 81 GLY A CA 1
ATOM 598 C C . GLY A 1 81 ? 9.516 -0.036 5.285 1 87.94 81 GLY A C 1
ATOM 599 O O . GLY A 1 81 ? 10.531 0.62 5.535 1 87.94 81 GLY A O 1
ATOM 600 N N . LEU A 1 82 ? 9.414 -0.802 4.297 1 89.88 82 LEU A N 1
ATOM 601 C CA . LEU A 1 82 ? 10.516 -0.995 3.367 1 89.88 82 LEU A CA 1
ATOM 602 C C . LEU A 1 82 ? 10.773 0.268 2.551 1 89.88 82 LEU A C 1
ATOM 604 O O . LEU A 1 82 ? 11.922 0.685 2.381 1 89.88 82 LEU A O 1
ATOM 608 N N . LEU A 1 83 ? 9.773 0.856 2.08 1 92.62 83 LEU A N 1
ATOM 609 C CA . LEU A 1 83 ? 9.867 2.029 1.217 1 92.62 83 LEU A CA 1
ATOM 610 C C . LEU A 1 83 ? 10.5 3.199 1.957 1 92.62 83 LEU A C 1
ATOM 612 O O . LEU A 1 83 ? 11.281 3.957 1.375 1 92.62 83 LEU A O 1
ATOM 616 N N . GLU A 1 84 ? 10.164 3.35 3.193 1 91 84 GLU A N 1
ATOM 617 C CA . GLU A 1 84 ? 10.727 4.43 3.998 1 91 84 GLU A CA 1
ATOM 618 C C . GLU A 1 84 ? 12.25 4.375 4.012 1 91 84 GLU A C 1
ATOM 620 O O . GLU A 1 84 ? 12.914 5.402 3.883 1 91 84 GLU A O 1
ATOM 625 N N . ASN A 1 85 ? 12.742 3.176 4.156 1 90.12 85 ASN A N 1
ATOM 626 C CA . ASN A 1 85 ? 14.195 3.008 4.172 1 90.12 85 ASN A CA 1
ATOM 627 C C . ASN A 1 85 ? 14.828 3.465 2.859 1 90.12 85 ASN A C 1
ATOM 629 O O . ASN A 1 85 ? 15.844 4.16 2.865 1 90.12 85 ASN A O 1
ATOM 633 N N . TYR A 1 86 ? 14.227 3.131 1.804 1 92.88 86 TYR A N 1
ATOM 634 C CA . TYR A 1 86 ? 14.758 3.482 0.494 1 92.88 86 TYR A CA 1
ATOM 635 C C . TYR A 1 86 ? 14.641 4.98 0.24 1 92.88 86 TYR A C 1
ATOM 637 O O . TYR A 1 86 ? 15.594 5.617 -0.219 1 92.88 86 TYR A O 1
ATOM 645 N N . THR A 1 87 ? 13.5 5.527 0.551 1 93.38 87 THR A N 1
ATOM 646 C CA . THR A 1 87 ? 13.281 6.93 0.226 1 93.38 87 THR A CA 1
ATOM 647 C C . THR A 1 87 ? 14.156 7.832 1.09 1 93.38 87 THR A C 1
ATOM 649 O O . THR A 1 87 ? 14.641 8.867 0.623 1 93.38 87 THR A O 1
ATOM 652 N N . CYS A 1 88 ? 14.367 7.492 2.332 1 91.44 88 CYS A N 1
ATOM 653 C CA . CYS A 1 88 ? 15.219 8.289 3.201 1 91.44 88 CYS A CA 1
ATOM 654 C C . CYS A 1 88 ? 16.688 8.156 2.805 1 91.44 88 CYS A C 1
ATOM 656 O O . CYS A 1 88 ? 17.484 9.078 3.018 1 91.44 88 CYS A O 1
ATOM 658 N N . ALA A 1 89 ? 17.016 7.027 2.203 1 90.56 89 ALA A N 1
ATOM 659 C CA . ALA A 1 89 ? 18.391 6.801 1.795 1 90.56 89 ALA A CA 1
ATOM 660 C C . ALA A 1 89 ? 18.672 7.43 0.433 1 90.56 89 ALA A C 1
ATOM 662 O O . ALA A 1 89 ? 19.844 7.633 0.063 1 90.56 89 ALA A O 1
ATOM 663 N N . ASP A 1 90 ? 17.672 7.707 -0.302 1 93.19 90 ASP A N 1
ATOM 664 C CA . ASP A 1 90 ? 17.812 8.289 -1.633 1 93.19 90 ASP A CA 1
ATOM 665 C C . ASP A 1 90 ? 17.984 9.805 -1.556 1 93.19 90 ASP A C 1
ATOM 667 O O . ASP A 1 90 ? 17 10.539 -1.57 1 93.19 90 ASP A O 1
ATOM 671 N N . GLU A 1 91 ? 19.125 10.281 -1.65 1 89.94 91 GLU A N 1
ATOM 672 C CA . GLU A 1 91 ? 19.453 11.695 -1.472 1 89.94 91 GLU A CA 1
ATOM 673 C C . GLU A 1 91 ? 18.922 12.531 -2.635 1 89.94 91 GLU A C 1
ATOM 675 O O . GLU A 1 91 ? 18.766 13.75 -2.51 1 89.94 91 GLU A O 1
ATOM 680 N N . ALA A 1 92 ? 18.672 11.844 -3.738 1 91.38 92 ALA A N 1
ATOM 681 C CA . ALA A 1 92 ? 18.25 12.562 -4.941 1 91.38 92 ALA A CA 1
ATOM 682 C C . ALA A 1 92 ? 16.734 12.648 -5.039 1 91.38 92 ALA A C 1
ATOM 684 O O . ALA A 1 92 ? 16.203 13.367 -5.887 1 91.38 92 ALA A O 1
ATOM 685 N N . LEU A 1 93 ? 16.094 11.93 -4.18 1 93.75 93 LEU A N 1
ATOM 686 C CA . LEU A 1 93 ? 14.641 11.883 -4.273 1 93.75 93 LEU A CA 1
ATOM 687 C C . LEU A 1 93 ? 14.023 13.234 -3.926 1 93.75 93 LEU A C 1
ATOM 689 O O . LEU A 1 93 ? 14.352 13.82 -2.893 1 93.75 93 LEU A O 1
ATOM 693 N N . ASN A 1 94 ? 13.156 13.711 -4.801 1 95.44 94 ASN A N 1
ATOM 694 C CA . ASN A 1 94 ? 12.438 14.953 -4.57 1 95.44 94 ASN A CA 1
ATOM 695 C C . ASN A 1 94 ? 11.086 14.703 -3.91 1 95.44 94 ASN A C 1
ATOM 697 O O . ASN A 1 94 ? 10.68 13.555 -3.723 1 95.44 94 ASN A O 1
ATOM 701 N N . THR A 1 95 ? 10.5 15.805 -3.463 1 97.44 95 THR A N 1
ATOM 702 C CA . THR A 1 95 ? 9.164 15.727 -2.887 1 97.44 95 THR A CA 1
ATOM 703 C C . THR A 1 95 ? 8.203 15.016 -3.838 1 97.44 95 THR A C 1
ATOM 705 O O . THR A 1 95 ? 8.227 15.25 -5.047 1 97.44 95 THR A O 1
ATOM 708 N N . THR A 1 96 ? 7.426 14.117 -3.305 1 96.75 96 THR A N 1
ATOM 709 C CA . THR A 1 96 ? 6.395 13.43 -4.078 1 96.75 96 THR A CA 1
ATOM 710 C C . THR A 1 96 ? 5.543 14.43 -4.855 1 96.75 96 THR A C 1
ATOM 712 O O . THR A 1 96 ? 5.227 15.508 -4.348 1 96.75 96 THR A O 1
ATOM 715 N N . GLU A 1 97 ? 5.09 14.055 -6.051 1 95.69 97 GLU A N 1
ATOM 716 C CA . GLU A 1 97 ? 4.254 14.93 -6.863 1 95.69 97 GLU A CA 1
ATOM 717 C C . GLU A 1 97 ? 2.896 15.164 -6.203 1 95.69 97 GLU A C 1
ATOM 719 O O . GLU A 1 97 ? 2.262 14.219 -5.727 1 95.69 97 GLU A O 1
ATOM 724 N N . ALA A 1 98 ? 2.502 16.406 -6.207 1 97.19 98 ALA A N 1
ATOM 725 C CA . ALA A 1 98 ? 1.221 16.766 -5.602 1 97.19 98 ALA A CA 1
ATOM 726 C C . ALA A 1 98 ? 0.055 16.234 -6.438 1 97.19 98 ALA A C 1
ATOM 728 O O . ALA A 1 98 ? 0.161 16.109 -7.66 1 97.19 98 ALA A O 1
ATOM 729 N N . LYS A 1 99 ? -0.984 15.906 -5.801 1 95.25 99 LYS A N 1
ATOM 730 C CA . LYS A 1 99 ? -2.199 15.5 -6.5 1 95.25 99 LYS A CA 1
ATOM 731 C C . LYS A 1 99 ? -2.885 16.688 -7.156 1 95.25 99 LYS A C 1
ATOM 733 O O . LYS A 1 99 ? -3.498 16.562 -8.219 1 95.25 99 LYS A O 1
ATOM 738 N N . SER A 1 100 ? -2.832 17.844 -6.453 1 96.5 100 SER A N 1
ATOM 739 C CA . SER A 1 100 ? -3.344 19.109 -6.965 1 96.5 100 SER A CA 1
ATOM 740 C C . SER A 1 100 ? -2.621 20.297 -6.332 1 96.5 100 SER A C 1
ATOM 742 O O . SER A 1 100 ? -1.877 20.125 -5.363 1 96.5 100 SER A O 1
ATOM 744 N N . THR A 1 101 ? -2.768 21.422 -6.953 1 97.44 101 THR A N 1
ATOM 745 C CA . THR A 1 101 ? -2.16 22.656 -6.461 1 97.44 101 THR A CA 1
ATOM 746 C C . THR A 1 101 ? -3.211 23.75 -6.293 1 97.44 101 THR A C 1
ATOM 748 O O . THR A 1 101 ? -4.086 23.906 -7.145 1 97.44 101 THR A O 1
ATOM 751 N N . ASN A 1 102 ? -3.15 24.391 -5.207 1 96.44 102 ASN A N 1
ATOM 752 C CA . ASN A 1 102 ? -3.98 25.547 -4.91 1 96.44 102 ASN A CA 1
ATOM 753 C C . ASN A 1 102 ? -3.148 26.703 -4.367 1 96.44 102 ASN A C 1
ATOM 755 O O . ASN A 1 102 ? -1.917 26.641 -4.367 1 96.44 102 ASN A O 1
ATOM 759 N N . TYR A 1 103 ? -3.896 27.812 -4.094 1 97.75 103 TYR A N 1
ATOM 760 C CA . TYR A 1 103 ? -3.221 28.969 -3.521 1 97.75 103 TYR A CA 1
ATOM 761 C C . TYR A 1 103 ? -3.949 29.469 -2.277 1 97.75 103 TYR A C 1
ATOM 763 O O . TYR A 1 103 ? -5.18 29.438 -2.219 1 97.75 103 TYR A O 1
ATOM 771 N N . TRP A 1 104 ? -3.223 29.906 -1.312 1 98.31 104 TRP A N 1
ATOM 772 C CA . TRP A 1 104 ? -3.727 30.5 -0.079 1 98.31 104 TRP A CA 1
ATOM 773 C C . TRP A 1 104 ? -2.951 31.766 0.276 1 98.31 104 TRP A C 1
ATOM 775 O O . TRP A 1 104 ? -1.756 31.703 0.573 1 98.31 104 TRP A O 1
ATOM 785 N N . GLU A 1 105 ? -3.639 32.969 0.212 1 97.12 105 GLU A N 1
ATOM 786 C CA . GLU A 1 105 ? -3.029 34.25 0.496 1 97.12 105 GLU A CA 1
ATOM 787 C C . GLU A 1 105 ? -1.766 34.469 -0.334 1 97.12 105 GLU A C 1
ATOM 789 O O . GLU A 1 105 ? -0.727 34.875 0.198 1 97.12 105 GLU A O 1
ATOM 794 N N . GLY A 1 106 ? -1.823 34 -1.6 1 97 106 GLY A N 1
ATOM 795 C CA . GLY A 1 106 ? -0.739 34.188 -2.547 1 97 106 GLY A CA 1
ATOM 796 C C . GLY A 1 106 ? 0.334 33.125 -2.465 1 97 106 GLY A C 1
ATOM 797 O O . GLY A 1 106 ? 1.292 33.125 -3.24 1 97 106 GLY A O 1
ATOM 798 N N . ARG A 1 107 ? 0.212 32.219 -1.536 1 98 107 ARG A N 1
ATOM 799 C CA . ARG A 1 107 ? 1.181 31.125 -1.373 1 98 107 ARG A CA 1
ATOM 800 C C . ARG A 1 107 ? 0.721 29.875 -2.094 1 98 107 ARG A C 1
ATOM 802 O O . ARG A 1 107 ? -0.443 29.484 -1.989 1 98 107 ARG A O 1
ATOM 809 N N . LYS A 1 108 ? 1.641 29.312 -2.773 1 98.44 108 LYS A N 1
ATOM 810 C CA . LYS A 1 108 ? 1.336 28.047 -3.451 1 98.44 108 LYS A CA 1
ATOM 811 C C . LYS A 1 108 ? 1.161 26.922 -2.447 1 98.44 108 LYS A C 1
ATOM 813 O O . LYS A 1 108 ? 1.974 26.766 -1.533 1 98.44 108 LYS A O 1
ATOM 818 N N . VAL A 1 109 ? 0.072 26.141 -2.598 1 98.75 109 VAL A N 1
ATOM 819 C CA . VAL A 1 109 ? -0.218 25.016 -1.732 1 98.75 109 VAL A CA 1
ATOM 820 C C . VAL A 1 109 ? -0.253 23.719 -2.559 1 98.75 109 VAL A C 1
ATOM 822 O O . VAL A 1 109 ? -1.108 23.562 -3.434 1 98.75 109 VAL A O 1
ATOM 825 N N . SER A 1 110 ? 0.68 22.844 -2.354 1 98.69 110 SER A N 1
ATOM 826 C CA . SER A 1 110 ? 0.658 21.5 -2.938 1 98.69 110 SER A CA 1
ATOM 827 C C . SER A 1 110 ? -0.151 20.531 -2.078 1 98.69 110 SER A C 1
ATOM 829 O O . SER A 1 110 ? 0.185 20.297 -0.917 1 98.69 110 SER A O 1
ATOM 831 N N . VAL A 1 111 ? -1.197 20.047 -2.623 1 98.5 111 VAL A N 1
ATOM 832 C CA . VAL A 1 111 ? -2.064 19.109 -1.91 1 98.5 111 VAL A CA 1
ATOM 833 C C . VAL A 1 111 ? -1.626 17.672 -2.193 1 98.5 111 VAL A C 1
ATOM 835 O O . VAL A 1 111 ? -1.788 17.188 -3.312 1 98.5 111 VAL A O 1
ATOM 838 N N . MET A 1 112 ? -1.125 17.016 -1.18 1 97.94 112 MET A N 1
ATOM 839 C CA . MET A 1 112 ? -0.601 15.664 -1.333 1 97.94 112 MET A CA 1
ATOM 840 C C . MET A 1 112 ? -1.698 14.625 -1.111 1 97.94 112 MET A C 1
ATOM 842 O O . MET A 1 112 ? -1.785 13.641 -1.848 1 97.94 112 MET A O 1
ATOM 846 N N . ILE A 1 113 ? -2.447 14.82 -0.095 1 96.25 113 ILE A N 1
ATOM 847 C CA . ILE A 1 113 ? -3.617 14.016 0.24 1 96.25 113 ILE A CA 1
ATOM 848 C C . ILE A 1 113 ? -4.766 14.922 0.661 1 96.25 113 ILE A C 1
ATOM 850 O O . ILE A 1 113 ? -4.574 15.852 1.449 1 96.25 113 ILE A O 1
ATOM 854 N N . ASP A 1 114 ? -5.918 14.633 0.067 1 92.94 114 ASP A N 1
ATOM 855 C CA . ASP A 1 114 ? -7.082 15.438 0.424 1 92.94 114 ASP A CA 1
ATOM 856 C C . ASP A 1 114 ? -8.258 14.555 0.837 1 92.94 114 ASP A C 1
ATOM 858 O O . ASP A 1 114 ? -9.328 14.625 0.232 1 92.94 114 ASP A O 1
ATOM 862 N N . ARG A 1 115 ? -8.086 13.812 1.756 1 92.25 115 ARG A N 1
ATOM 863 C CA . ARG A 1 115 ? -9.148 13.039 2.395 1 92.25 115 ARG A CA 1
ATOM 864 C C . ARG A 1 115 ? -9.562 13.664 3.723 1 92.25 115 ARG A C 1
ATOM 866 O O . ARG A 1 115 ? -8.711 14.141 4.477 1 92.25 115 ARG A O 1
ATOM 873 N N . PRO A 1 116 ? -10.805 13.656 4.008 1 92 116 PRO A N 1
ATOM 874 C CA . PRO A 1 116 ? -11.281 14.398 5.18 1 92 116 PRO A CA 1
ATOM 875 C C . PRO A 1 116 ? -10.523 14.039 6.453 1 92 116 PRO A C 1
ATOM 877 O O . PRO A 1 116 ? -10.156 14.922 7.227 1 92 116 PRO A O 1
ATOM 880 N N . ALA A 1 117 ? -10.195 12.773 6.652 1 91.56 117 ALA A N 1
ATOM 881 C CA . ALA A 1 117 ? -9.57 12.359 7.902 1 91.56 117 ALA A CA 1
ATOM 882 C C . ALA A 1 117 ? -8.047 12.344 7.781 1 91.56 117 ALA A C 1
ATOM 884 O O . ALA A 1 117 ? -7.348 12.031 8.75 1 91.56 117 ALA A O 1
ATOM 885 N N . SER A 1 118 ? -7.566 12.625 6.586 1 94.81 118 SER A N 1
ATOM 886 C CA . SER A 1 118 ? -6.133 12.594 6.32 1 94.81 118 SER A CA 1
ATOM 887 C C . SER A 1 118 ? -5.746 13.602 5.25 1 94.81 118 SER A C 1
ATOM 889 O O . SER A 1 118 ? -5.891 13.344 4.055 1 94.81 118 SER A O 1
ATOM 891 N N . ARG A 1 119 ? -5.266 14.734 5.691 1 97.12 119 ARG A N 1
ATOM 892 C CA . ARG A 1 119 ? -4.824 15.758 4.754 1 97.12 119 ARG A CA 1
ATOM 893 C C . ARG A 1 119 ? -3.338 16.047 4.922 1 97.12 119 ARG A C 1
ATOM 895 O O . ARG A 1 119 ? -2.826 16.078 6.043 1 97.12 119 ARG A O 1
ATOM 902 N N . ILE A 1 120 ? -2.664 16.219 3.844 1 98.19 120 ILE A N 1
ATOM 903 C CA . ILE A 1 120 ? -1.264 16.625 3.832 1 98.19 120 ILE A CA 1
ATOM 904 C C . ILE A 1 120 ? -1.052 17.719 2.787 1 98.19 120 ILE A C 1
ATOM 906 O O . ILE A 1 120 ? -1.346 17.531 1.606 1 98.19 120 ILE A O 1
ATOM 910 N N . HIS A 1 121 ? -0.586 18.859 3.248 1 98.69 121 HIS A N 1
ATOM 911 C CA . HIS A 1 121 ? -0.31 20.016 2.393 1 98.69 121 HIS A CA 1
ATOM 912 C C . HIS A 1 121 ? 1.127 20.484 2.561 1 98.69 121 HIS A C 1
ATOM 914 O O . HIS A 1 121 ? 1.693 20.391 3.652 1 98.69 121 HIS A O 1
ATOM 920 N N . VAL A 1 122 ? 1.667 20.969 1.492 1 98.81 122 VAL A N 1
ATOM 921 C CA . VAL A 1 122 ? 2.91 21.734 1.549 1 98.81 122 VAL A CA 1
ATOM 922 C C . VAL A 1 122 ? 2.658 23.172 1.1 1 98.81 122 VAL A C 1
ATOM 924 O O . VAL A 1 122 ? 2.166 23.406 -0.006 1 98.81 122 VAL A O 1
ATOM 927 N N . VAL A 1 123 ? 2.924 24.094 1.94 1 98.81 123 VAL A N 1
ATOM 928 C CA . VAL A 1 123 ? 2.699 25.516 1.649 1 98.81 123 VAL A CA 1
ATOM 929 C C . VAL A 1 123 ? 4.039 26.219 1.457 1 98.81 123 VAL A C 1
ATOM 931 O O . VAL A 1 123 ? 4.871 26.234 2.365 1 98.81 123 VAL A O 1
ATOM 934 N N . GLU A 1 124 ? 4.25 26.797 0.358 1 98.38 124 GLU A N 1
ATOM 935 C CA . GLU A 1 124 ? 5.488 27.516 0.084 1 98.38 124 GLU A CA 1
ATOM 936 C C . GLU A 1 124 ? 5.488 28.891 0.742 1 98.38 124 GLU A C 1
ATOM 938 O O . GLU A 1 124 ? 4.43 29.516 0.904 1 98.38 124 GLU A O 1
ATOM 943 N N . ASN A 1 125 ? 6.656 29.312 1.14 1 98.25 125 ASN A N 1
ATOM 944 C CA . ASN A 1 125 ? 6.871 30.656 1.676 1 98.25 125 ASN A CA 1
ATOM 945 C C . ASN A 1 125 ? 5.934 30.953 2.84 1 98.25 125 ASN A C 1
ATOM 947 O O . ASN A 1 125 ? 5.301 32 2.879 1 98.25 125 ASN A O 1
ATOM 951 N N . PHE A 1 126 ? 5.828 30 3.688 1 98.69 126 PHE A N 1
ATOM 952 C CA . PHE A 1 126 ? 4.945 30.125 4.844 1 98.69 126 PHE A CA 1
ATOM 953 C C . PHE A 1 126 ? 5.574 31.031 5.902 1 98.69 126 PHE A C 1
ATOM 955 O O . PHE A 1 126 ? 4.867 31.766 6.59 1 98.69 126 PHE A O 1
ATOM 962 N N . LEU A 1 127 ? 6.879 30.922 6.113 1 97.62 127 LEU A N 1
ATOM 963 C CA . LEU A 1 127 ? 7.637 31.734 7.051 1 97.62 127 LEU A CA 1
ATOM 964 C C . LEU A 1 127 ? 8.586 32.656 6.305 1 97.62 127 LEU A C 1
ATOM 966 O O . LEU A 1 127 ? 8.883 32.438 5.129 1 97.62 127 LEU A O 1
ATOM 970 N N . THR A 1 128 ? 9.078 33.656 7.094 1 97.81 128 THR A N 1
ATOM 971 C CA . THR A 1 128 ? 10.125 34.562 6.602 1 97.81 128 THR A CA 1
ATOM 972 C C . THR A 1 128 ? 11.422 34.344 7.375 1 97.81 128 THR A C 1
ATOM 974 O O . THR A 1 128 ? 11.422 33.719 8.445 1 97.81 128 THR A O 1
ATOM 977 N N . GLU A 1 129 ? 12.445 34.875 6.766 1 98.12 129 GLU A N 1
ATOM 978 C CA . GLU A 1 129 ? 13.75 34.812 7.43 1 98.12 129 GLU A CA 1
ATOM 979 C C . GLU A 1 129 ? 13.703 35.5 8.797 1 98.12 129 GLU A C 1
ATOM 981 O O . GLU A 1 129 ? 14.258 34.969 9.773 1 98.12 129 GLU A O 1
ATOM 986 N N . ASP A 1 130 ? 13.039 36.594 8.891 1 98.38 130 ASP A N 1
ATOM 987 C CA . ASP A 1 130 ? 12.953 37.344 10.141 1 98.38 130 ASP A CA 1
ATOM 988 C C . ASP A 1 130 ? 12.195 36.531 11.203 1 98.38 130 ASP A C 1
ATOM 990 O O . ASP A 1 130 ? 12.57 36.562 12.375 1 98.38 130 ASP A O 1
ATOM 994 N N . GLU A 1 131 ? 11.164 35.875 10.789 1 98.5 131 GLU A N 1
ATOM 995 C CA . GLU A 1 131 ? 10.398 35.062 11.727 1 98.5 131 GLU A CA 1
ATOM 996 C C . GLU A 1 131 ? 11.227 33.906 12.234 1 98.5 131 GLU A C 1
ATOM 998 O O . GLU A 1 131 ? 11.188 33.562 13.422 1 98.5 131 GLU A O 1
ATOM 1003 N N . CYS A 1 132 ? 11.977 33.281 11.367 1 98.31 132 CYS A N 1
ATOM 1004 C CA . CYS A 1 132 ? 12.859 32.188 11.758 1 98.31 132 CYS A CA 1
ATOM 1005 C C . CYS A 1 132 ? 13.898 32.656 12.766 1 98.31 132 CYS A C 1
ATOM 1007 O O . CYS A 1 132 ? 14.141 32 13.773 1 98.31 132 CYS A O 1
ATOM 1009 N N . LYS A 1 133 ? 14.477 33.812 12.523 1 97.94 133 LYS A N 1
ATOM 1010 C CA . LYS A 1 133 ? 15.469 34.375 13.438 1 97.94 133 LYS A CA 1
ATOM 1011 C C . LYS A 1 133 ? 14.852 34.625 14.812 1 97.94 133 LYS A C 1
ATOM 1013 O O . LYS A 1 133 ? 15.469 34.344 15.844 1 97.94 133 LYS A O 1
ATOM 1018 N N . ALA A 1 134 ? 13.688 35.156 14.781 1 98.06 134 ALA A N 1
ATOM 1019 C CA . ALA A 1 134 ? 12.992 35.438 16.031 1 98.06 134 ALA A CA 1
ATOM 1020 C C . ALA A 1 134 ? 12.781 34.188 16.844 1 98.06 134 ALA A C 1
ATOM 1022 O O . ALA A 1 134 ? 12.992 34.156 18.062 1 98.06 134 ALA A O 1
ATOM 1023 N N . VAL A 1 135 ? 12.383 33.094 16.188 1 97.62 135 VAL A N 1
ATOM 1024 C CA . VAL A 1 135 ? 12.141 31.812 16.859 1 97.62 135 VAL A CA 1
ATOM 1025 C C . VAL A 1 135 ? 13.453 31.266 17.406 1 97.62 135 VAL A C 1
ATOM 1027 O O . VAL A 1 135 ? 13.508 30.797 18.547 1 97.62 135 VAL A O 1
ATOM 1030 N N . GLU A 1 136 ? 14.469 31.391 16.641 1 96.44 136 GLU A N 1
ATOM 1031 C CA . GLU A 1 136 ? 15.773 30.891 17.062 1 96.44 136 GLU A CA 1
ATOM 1032 C C . GLU A 1 136 ? 16.266 31.625 18.297 1 96.44 136 GLU A C 1
ATOM 1034 O O . GLU A 1 136 ? 16.797 31.016 19.219 1 96.44 136 GLU A O 1
ATOM 1039 N N . GLU A 1 137 ? 16.141 32.906 18.281 1 97.06 137 GLU A N 1
ATOM 1040 C CA . GLU A 1 137 ? 16.562 33.719 19.406 1 97.06 137 GLU A CA 1
ATOM 1041 C C . GLU A 1 137 ? 15.773 33.375 20.672 1 97.06 137 GLU A C 1
ATOM 1043 O O . GLU A 1 137 ? 16.344 33.281 21.766 1 97.06 137 GLU A O 1
ATOM 1048 N N . ALA A 1 138 ? 14.5 33.156 20.469 1 96.75 138 ALA A N 1
ATOM 1049 C CA . ALA A 1 138 ? 13.656 32.781 21.609 1 96.75 138 ALA A CA 1
ATOM 1050 C C . ALA A 1 138 ? 14 31.391 22.125 1 96.75 138 ALA A C 1
ATOM 1052 O O . ALA A 1 138 ? 13.891 31.125 23.328 1 96.75 138 ALA A O 1
ATOM 1053 N N . ALA A 1 139 ? 14.43 30.5 21.266 1 94.81 139 ALA A N 1
ATOM 1054 C CA . ALA A 1 139 ? 14.695 29.109 21.609 1 94.81 139 ALA A CA 1
ATOM 1055 C C . ALA A 1 139 ? 16.047 28.969 22.312 1 94.81 139 ALA A C 1
ATOM 1057 O O . ALA A 1 139 ? 16.234 28.078 23.156 1 94.81 139 ALA A O 1
ATOM 1058 N N . ALA A 1 140 ? 16.953 29.766 21.984 1 94.12 140 ALA A N 1
ATOM 1059 C CA . ALA A 1 140 ? 18.359 29.625 22.359 1 94.12 140 ALA A CA 1
ATOM 1060 C C . ALA A 1 140 ? 18.516 29.438 23.859 1 94.12 140 ALA A C 1
ATOM 1062 O O . ALA A 1 140 ? 19.203 28.516 24.312 1 94.12 140 ALA A O 1
ATOM 1063 N N . PRO A 1 141 ? 17.828 30.203 24.656 1 93.88 141 PRO A N 1
ATOM 1064 C CA . PRO A 1 141 ? 18.078 30.109 26.094 1 93.88 141 PRO A CA 1
ATOM 1065 C C . PRO A 1 141 ? 17.469 28.859 26.719 1 93.88 141 PRO A C 1
ATOM 1067 O O . PRO A 1 141 ? 17.844 28.484 27.828 1 93.88 141 PRO A O 1
ATOM 1070 N N . VAL A 1 142 ? 16.562 28.266 26.062 1 91.94 142 VAL A N 1
ATOM 1071 C CA . VAL A 1 142 ? 15.836 27.156 26.688 1 91.94 142 VAL A CA 1
ATOM 1072 C C . VAL A 1 142 ? 16.047 25.875 25.875 1 91.94 142 VAL A C 1
ATOM 1074 O O . VAL A 1 142 ? 15.359 24.875 26.109 1 91.94 142 VAL A O 1
ATOM 1077 N N . LEU A 1 143 ? 16.922 25.922 25.016 1 90.31 143 LEU A N 1
ATOM 1078 C CA . LEU A 1 143 ? 17.234 24.75 24.203 1 90.31 143 LEU A CA 1
ATOM 1079 C C . LEU A 1 143 ? 17.828 23.641 25.047 1 90.31 143 LEU A C 1
ATOM 1081 O O . LEU A 1 143 ? 18.719 23.891 25.875 1 90.31 143 LEU A O 1
ATOM 1085 N N . HIS A 1 144 ? 17.312 22.453 24.891 1 85.56 144 HIS A N 1
ATOM 1086 C CA . HIS A 1 144 ? 17.797 21.281 25.609 1 85.56 144 HIS A CA 1
ATOM 1087 C C . HIS A 1 144 ? 17.672 20.016 24.766 1 85.56 144 HIS A C 1
ATOM 1089 O O . HIS A 1 144 ? 17.047 20.047 23.703 1 85.56 144 HIS A O 1
ATOM 1095 N N . HIS A 1 145 ? 18.312 18.969 25.188 1 79.75 145 HIS A N 1
ATOM 1096 C CA . HIS A 1 145 ? 18.281 17.719 24.422 1 79.75 145 HIS A CA 1
ATOM 1097 C C . HIS A 1 145 ? 16.875 17.141 24.375 1 79.75 145 HIS A C 1
ATOM 1099 O O . HIS A 1 145 ? 16.156 17.125 25.375 1 79.75 145 HIS A O 1
ATOM 1105 N N . ALA A 1 146 ? 16.531 16.766 23.219 1 69.75 146 ALA A N 1
ATOM 1106 C CA . ALA A 1 146 ? 15.195 16.203 23.031 1 69.75 146 ALA A CA 1
ATOM 1107 C C . ALA A 1 146 ? 15.102 14.797 23.641 1 69.75 146 ALA A C 1
ATOM 1109 O O . ALA A 1 146 ? 16.062 14.031 23.594 1 69.75 146 ALA A O 1
ATOM 1110 N N . THR A 1 147 ? 13.969 14.531 24.359 1 56.81 147 THR A N 1
ATOM 1111 C CA . THR A 1 147 ? 13.742 13.211 24.938 1 56.81 147 THR A CA 1
ATOM 1112 C C . THR A 1 147 ? 12.844 12.375 24.031 1 56.81 147 THR A C 1
ATOM 1114 O O . THR A 1 147 ? 12.172 12.914 23.156 1 56.81 147 THR A O 1
ATOM 1117 N N . VAL A 1 148 ? 13.102 11.078 23.766 1 53.59 148 VAL A N 1
ATOM 1118 C CA . VAL A 1 148 ? 12.195 10.195 23.031 1 53.59 148 VAL A CA 1
ATOM 1119 C C . VAL A 1 148 ? 11.242 9.508 24.016 1 53.59 148 VAL A C 1
ATOM 1121 O O . VAL A 1 148 ? 11.617 9.219 25.156 1 53.59 148 VAL A O 1
ATOM 1124 N N . ALA A 1 1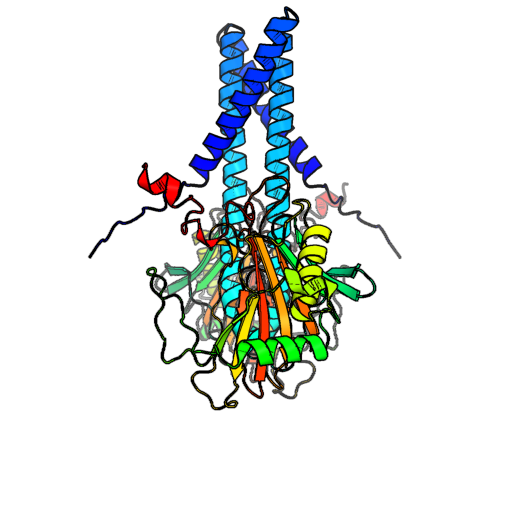49 ? 9.969 9.57 23.578 1 48.47 149 ALA A N 1
ATOM 1125 C CA . ALA A 1 149 ? 8.984 8.852 24.375 1 48.47 149 ALA A CA 1
ATOM 1126 C C . ALA A 1 149 ? 9.297 7.359 24.422 1 48.47 149 ALA A C 1
ATOM 1128 O O . ALA A 1 149 ? 9.633 6.762 23.391 1 48.47 149 ALA A O 1
ATOM 1129 N N . ASP A 1 150 ? 9.602 6.766 25.625 1 42.91 150 ASP A N 1
ATOM 1130 C CA . ASP A 1 150 ? 10 5.359 25.703 1 42.91 150 ASP A CA 1
ATOM 1131 C C . ASP A 1 150 ? 8.789 4.441 25.516 1 42.91 150 ASP A C 1
ATOM 1133 O O . ASP A 1 150 ? 8.883 3.236 25.766 1 42.91 150 ASP A O 1
ATOM 1137 N N . GLY A 1 151 ? 7.855 4.867 24.906 1 40.59 151 GLY A N 1
ATOM 1138 C CA . GLY A 1 151 ? 6.688 4.02 24.719 1 40.59 151 GLY A CA 1
ATOM 1139 C C . GLY A 1 151 ? 5.977 3.688 26.016 1 40.59 151 GLY A C 1
ATOM 1140 O O . GLY A 1 151 ? 4.852 3.182 26 1 40.59 151 GLY A O 1
ATOM 1141 N N . SER A 1 152 ? 6.586 3.604 27.141 1 37.25 152 SER A N 1
ATOM 1142 C CA . SER A 1 152 ? 6.039 3.225 28.438 1 37.25 152 SER A CA 1
ATOM 1143 C C . SER A 1 152 ? 5.629 4.453 29.25 1 37.25 152 SER A C 1
ATOM 1145 O O . SER A 1 152 ? 5.57 4.402 30.484 1 37.25 152 SER A O 1
ATOM 1147 N N . GLY A 1 153 ? 5.352 5.48 28.609 1 39.88 153 GLY A N 1
ATOM 1148 C CA . GLY A 1 153 ? 4.863 6.641 29.344 1 39.88 153 GLY A CA 1
ATOM 1149 C C . GLY A 1 153 ? 5.969 7.586 29.781 1 39.88 153 GLY A C 1
ATOM 1150 O O . GLY A 1 153 ? 5.699 8.656 30.328 1 39.88 153 GLY A O 1
ATOM 1151 N N . GLY A 1 154 ? 7.203 7.074 29.734 1 41.94 154 GLY A N 1
ATOM 1152 C CA . GLY A 1 154 ? 8.305 7.938 30.109 1 41.94 154 GLY A CA 1
ATOM 1153 C C . GLY A 1 154 ? 9.07 8.5 28.922 1 41.94 154 GLY A C 1
ATOM 1154 O O . GLY A 1 154 ? 8.672 8.305 27.781 1 41.94 154 GLY A O 1
ATOM 1155 N N . SER A 1 155 ? 9.711 9.648 29.141 1 47.28 155 SER A N 1
ATOM 1156 C CA . SER A 1 155 ? 10.641 10.234 28.172 1 47.28 155 SER A CA 1
ATOM 1157 C C . SER A 1 155 ? 12.086 9.922 28.547 1 47.28 155 SER A C 1
ATOM 1159 O O . SER A 1 155 ? 12.438 9.906 29.719 1 47.28 155 SER A O 1
ATOM 1161 N N . HIS A 1 156 ? 12.711 9.016 27.891 1 46.44 156 HIS A N 1
ATOM 1162 C CA . HIS A 1 156 ? 14.125 8.797 28.188 1 46.44 156 HIS A CA 1
ATOM 1163 C C . HIS A 1 156 ? 15.023 9.516 27.188 1 46.44 156 HIS A C 1
ATOM 1165 O O . HIS A 1 156 ? 14.648 9.68 26.016 1 46.44 156 HIS A O 1
ATOM 1171 N N . LEU A 1 157 ? 15.984 10.125 27.844 1 46.97 157 LEU A N 1
ATOM 1172 C CA . LEU A 1 157 ? 17.094 10.648 27.047 1 46.97 157 LEU A CA 1
ATOM 1173 C C . LEU A 1 157 ? 17.781 9.523 26.281 1 46.97 157 LEU A C 1
ATOM 1175 O O . LEU A 1 157 ? 18.156 8.5 26.859 1 46.97 157 LEU A O 1
ATOM 1179 N N . SER A 1 158 ? 17.359 9.281 25.172 1 47.59 158 SER A N 1
ATOM 1180 C CA . SER A 1 158 ? 18.109 8.25 24.469 1 47.59 158 SER A CA 1
ATOM 1181 C C . SER A 1 158 ? 19.438 8.773 23.953 1 47.59 158 SER A C 1
ATOM 1183 O O . SER A 1 158 ? 19.531 9.922 23.516 1 47.59 158 SER A O 1
ATOM 1185 N N . ASP A 1 159 ? 20.484 8.211 24.359 1 47.41 159 ASP A N 1
ATOM 1186 C CA . ASP A 1 159 ? 21.828 8.508 23.859 1 47.41 159 ASP A CA 1
ATOM 1187 C C . ASP A 1 159 ? 21.797 8.75 22.344 1 47.41 159 ASP A C 1
ATOM 1189 O O . ASP A 1 159 ? 22.672 9.406 21.797 1 47.41 159 ASP A O 1
ATOM 1193 N N . SER A 1 160 ? 20.797 8.25 21.781 1 47.38 160 SER A N 1
ATOM 1194 C CA . SER A 1 160 ? 20.797 8.297 20.328 1 47.38 160 SER A CA 1
ATOM 1195 C C . SER A 1 160 ? 20.078 9.531 19.797 1 47.38 160 SER A C 1
ATOM 1197 O O . SER A 1 160 ? 20.188 9.875 18.625 1 47.38 160 SER A O 1
ATOM 1199 N N . ARG A 1 161 ? 19.344 10.164 20.781 1 55.84 161 ARG A N 1
ATOM 1200 C CA . ARG A 1 161 ? 18.656 11.328 20.234 1 55.84 161 ARG A CA 1
ATOM 1201 C C . ARG A 1 161 ? 19.516 12.578 20.375 1 55.84 161 ARG A C 1
ATOM 1203 O O . ARG A 1 161 ? 19.812 13.016 21.5 1 55.84 161 ARG A O 1
ATOM 1210 N N . LYS A 1 162 ? 20.031 13.117 19.344 1 64.44 162 LYS A N 1
ATOM 1211 C CA . LYS A 1 162 ? 20.984 14.211 19.203 1 64.44 162 LYS A CA 1
ATOM 1212 C C . LYS A 1 162 ? 20.266 15.523 18.891 1 64.44 162 LYS A C 1
ATOM 1214 O O . LYS A 1 162 ? 20.875 16.594 18.953 1 64.44 162 LYS A O 1
ATOM 1219 N N . ALA A 1 163 ? 18.891 15.391 18.812 1 81.88 163 ALA A N 1
ATOM 1220 C CA . ALA A 1 163 ? 18.188 16.609 18.469 1 81.88 163 ALA A CA 1
ATOM 1221 C C . ALA A 1 163 ? 17.969 17.5 19.688 1 81.88 163 ALA A C 1
ATOM 1223 O O . ALA A 1 163 ? 17.969 17.016 20.828 1 81.88 163 ALA A O 1
ATOM 1224 N N . MET A 1 164 ? 17.984 18.766 19.5 1 87.12 164 MET A N 1
ATOM 1225 C CA . MET A 1 164 ? 17.688 19.766 20.531 1 87.12 164 MET A CA 1
ATOM 1226 C C . MET A 1 164 ? 16.281 20.312 20.359 1 87.12 164 MET A C 1
ATOM 1228 O O . MET A 1 164 ? 15.781 20.406 19.234 1 87.12 164 MET A O 1
ATOM 1232 N N . GLN A 1 165 ? 15.648 20.609 21.453 1 89.31 165 GLN A N 1
ATOM 1233 C CA . GLN A 1 165 ? 14.297 21.141 21.359 1 89.31 165 GLN A CA 1
ATOM 1234 C C . GLN A 1 165 ? 14.07 22.25 22.375 1 89.31 165 GLN A C 1
ATOM 1236 O O . GLN A 1 165 ? 14.812 22.375 23.359 1 89.31 165 GLN A O 1
ATOM 1241 N N . ALA A 1 166 ? 13.125 23.125 22.078 1 91.81 166 ALA A N 1
ATOM 1242 C CA . ALA A 1 166 ? 12.734 24.234 22.938 1 91.81 166 ALA A CA 1
ATOM 1243 C C . ALA A 1 166 ? 11.273 24.609 22.719 1 91.81 166 ALA A C 1
ATOM 1245 O O . ALA A 1 166 ? 10.828 24.781 21.578 1 91.81 166 ALA A O 1
ATOM 1246 N N . GLY A 1 167 ? 10.484 24.688 23.781 1 92.44 167 GLY A N 1
ATOM 1247 C CA . GLY A 1 167 ? 9.148 25.25 23.703 1 92.44 167 GLY A CA 1
ATOM 1248 C C . GLY A 1 167 ? 9.148 26.766 23.703 1 92.44 167 GLY A C 1
ATOM 1249 O O . GLY A 1 167 ? 9.781 27.406 24.547 1 92.44 167 GLY A O 1
ATOM 1250 N N . ILE A 1 168 ? 8.438 27.297 22.734 1 94.5 168 ILE A N 1
ATOM 1251 C CA . ILE A 1 168 ? 8.422 28.75 22.562 1 94.5 168 ILE A CA 1
ATOM 1252 C C . ILE A 1 168 ? 7.023 29.297 22.844 1 94.5 168 ILE A C 1
ATOM 1254 O O . ILE A 1 168 ? 6.086 29.047 22.078 1 94.5 168 ILE A O 1
ATOM 1258 N N . LYS A 1 169 ? 6.965 30.062 23.906 1 92.56 169 LYS A N 1
ATOM 1259 C CA . LYS A 1 169 ? 5.691 30.688 24.25 1 92.56 169 LYS A CA 1
ATOM 1260 C C . LYS A 1 169 ? 5.352 31.812 23.281 1 92.56 169 LYS A C 1
ATOM 1262 O O . LYS A 1 169 ? 6.227 32.594 22.891 1 92.56 169 LYS A O 1
ATOM 1267 N N . VAL A 1 170 ? 4.133 31.859 22.953 1 95.44 170 VAL A N 1
ATOM 1268 C CA . VAL A 1 170 ? 3.67 32.938 22.062 1 95.44 170 VAL A CA 1
ATOM 1269 C C . VAL A 1 170 ? 3.109 34.062 22.906 1 95.44 170 VAL A C 1
ATOM 1271 O O . VAL A 1 170 ? 2.197 33.875 23.703 1 95.44 170 VAL A O 1
ATOM 1274 N N . HIS A 1 171 ? 3.664 35.188 22.688 1 94.75 171 HIS A N 1
ATOM 1275 C CA . HIS A 1 171 ? 3.193 36.375 23.391 1 94.75 171 HIS A CA 1
ATOM 1276 C C . HIS A 1 171 ? 2.121 37.094 22.578 1 94.75 171 HIS A C 1
ATOM 1278 O O . HIS A 1 171 ? 2.4 38.125 21.953 1 94.75 171 HIS A O 1
ATOM 1284 N N . TRP A 1 172 ? 1 36.688 22.719 1 94.12 172 TRP A N 1
ATOM 1285 C CA . TRP A 1 172 ? -0.13 37.188 21.938 1 94.12 172 TRP A CA 1
ATOM 1286 C C . TRP A 1 172 ? -0.382 38.656 22.25 1 94.12 172 TRP A C 1
ATOM 1288 O O . TRP A 1 172 ? -0.85 39.406 21.391 1 94.12 172 TRP A O 1
ATOM 1298 N N . ASP A 1 173 ? -0.055 39.062 23.469 1 93.38 173 ASP A N 1
ATOM 1299 C CA . ASP A 1 173 ? -0.233 40.469 23.891 1 93.38 173 ASP A CA 1
ATOM 1300 C C . ASP A 1 173 ? 0.676 41.406 23.109 1 93.38 173 ASP A C 1
ATOM 1302 O O . ASP A 1 173 ? 0.443 42.594 23.062 1 93.38 173 ASP A O 1
ATOM 1306 N N . LYS A 1 174 ? 1.646 40.844 22.453 1 95.69 174 LYS A N 1
ATOM 1307 C CA . LYS A 1 174 ? 2.613 41.656 21.719 1 95.69 174 LYS A CA 1
ATOM 1308 C C . LYS A 1 174 ? 2.354 41.594 20.219 1 95.69 174 LYS A C 1
ATOM 1310 O O . LYS A 1 174 ? 3.119 42.156 19.422 1 95.69 174 LYS A O 1
ATOM 1315 N N . GLU A 1 175 ? 1.317 40.969 19.812 1 94.31 175 GLU A N 1
ATOM 1316 C CA . GLU A 1 175 ? 1.027 40.781 18.391 1 94.31 175 GLU A CA 1
ATOM 1317 C C . GLU A 1 175 ? 0.826 42.156 17.703 1 94.31 175 GLU A C 1
ATOM 1319 O O . GLU A 1 175 ? 1.39 42.406 16.641 1 94.31 175 GLU A O 1
ATOM 1324 N N . ALA A 1 176 ? 0.074 43 18.328 1 94.38 176 ALA A N 1
ATOM 1325 C CA . ALA A 1 176 ? -0.253 44.312 17.75 1 94.38 176 ALA A CA 1
ATOM 1326 C C . ALA A 1 176 ? 0.996 45.156 17.609 1 94.38 176 ALA A C 1
ATOM 1328 O O . ALA A 1 176 ? 1.044 46.062 16.766 1 94.38 176 ALA A O 1
ATOM 1329 N N . GLU A 1 177 ? 1.946 44.844 18.453 1 95.81 177 GLU A N 1
ATOM 1330 C CA . GLU A 1 177 ? 3.186 45.625 18.438 1 95.81 177 GLU A CA 1
ATOM 1331 C C . GLU A 1 177 ? 4.156 45.094 17.391 1 95.81 177 GLU A C 1
ATOM 1333 O O . GLU A 1 177 ? 5.258 45.625 17.219 1 95.81 177 GLU A O 1
ATOM 1338 N N . GLY A 1 178 ? 3.756 44 16.719 1 94.69 178 GLY A N 1
ATOM 1339 C CA . GLY A 1 178 ? 4.562 43.5 15.617 1 94.69 178 GLY A CA 1
ATOM 1340 C C . GLY A 1 178 ? 5.445 42.344 16 1 94.69 178 GLY A C 1
ATOM 1341 O O . GLY A 1 178 ? 6.438 42.062 15.32 1 94.69 178 GLY A O 1
ATOM 1342 N N . ASP A 1 179 ? 5.141 41.656 17.094 1 97.31 179 ASP A N 1
ATOM 1343 C CA . ASP A 1 179 ? 5.887 40.469 17.484 1 97.31 179 ASP A CA 1
ATOM 1344 C C . ASP A 1 179 ? 5.867 39.406 16.375 1 97.31 179 ASP A C 1
ATOM 1346 O O . ASP A 1 179 ? 4.797 39 15.922 1 97.31 179 ASP A O 1
ATOM 1350 N N . LEU A 1 180 ? 7.02 39.031 15.93 1 98.19 180 LEU A N 1
ATOM 1351 C CA . LEU A 1 180 ? 7.145 38.156 14.766 1 98.19 180 LEU A CA 1
ATOM 1352 C C . LEU A 1 180 ? 6.641 36.75 15.078 1 98.19 180 LEU A C 1
ATOM 1354 O O . LEU A 1 180 ? 6.086 36.094 14.203 1 98.19 180 LEU A O 1
ATOM 1358 N N . ILE A 1 181 ? 6.844 36.281 16.297 1 98.25 181 ILE A N 1
ATOM 1359 C CA . ILE A 1 181 ? 6.41 34.938 16.672 1 98.25 181 ILE A CA 1
ATOM 1360 C C . ILE A 1 181 ? 4.887 34.906 16.766 1 98.25 181 ILE A C 1
ATOM 1362 O O . ILE A 1 181 ? 4.258 33.938 16.312 1 98.25 181 ILE A O 1
ATOM 1366 N N . ALA A 1 182 ? 4.305 35.938 17.344 1 97.44 182 ALA A N 1
ATOM 1367 C CA . ALA A 1 182 ? 2.848 36.031 17.406 1 97.44 182 ALA A CA 1
ATOM 1368 C C . ALA A 1 182 ? 2.242 36.094 16.016 1 97.44 182 ALA A C 1
ATOM 1370 O O . ALA A 1 182 ? 1.221 35.438 15.734 1 97.44 182 ALA A O 1
ATOM 1371 N N . ARG A 1 183 ? 2.855 36.812 15.172 1 97.44 183 ARG A N 1
ATOM 1372 C CA . ARG A 1 183 ? 2.396 36.938 13.789 1 97.44 183 ARG A CA 1
ATOM 1373 C C . ARG A 1 183 ? 2.439 35.562 13.094 1 97.44 183 ARG A C 1
ATOM 1375 O O . ARG A 1 183 ? 1.493 35.188 12.398 1 97.44 183 ARG A O 1
ATOM 1382 N N . LEU A 1 184 ? 3.512 34.875 13.227 1 98 184 LEU A N 1
ATOM 1383 C CA . LEU A 1 184 ? 3.66 33.531 12.656 1 98 184 LEU A CA 1
ATOM 1384 C C . LEU A 1 184 ? 2.576 32.594 13.18 1 98 184 LEU A C 1
ATOM 1386 O O . LEU A 1 184 ? 1.949 31.875 12.406 1 98 184 LEU A O 1
ATOM 1390 N N . SER A 1 185 ? 2.379 32.625 14.453 1 97.88 185 SER A N 1
ATOM 1391 C CA . SER A 1 185 ? 1.374 31.781 15.07 1 97.88 185 SER A CA 1
ATOM 1392 C C . SER A 1 185 ? -0.023 32.094 14.555 1 97.88 185 SER A C 1
ATOM 1394 O O . SER A 1 185 ? -0.832 31.203 14.328 1 97.88 185 SER A O 1
ATOM 1396 N N . ARG A 1 186 ? -0.279 33.406 14.398 1 97.19 186 ARG A N 1
ATOM 1397 C CA . ARG A 1 186 ? -1.556 33.812 13.82 1 97.19 186 ARG A CA 1
ATOM 1398 C C . ARG A 1 186 ? -1.741 33.188 12.43 1 97.19 186 ARG A C 1
ATOM 1400 O O . ARG A 1 186 ? -2.826 32.719 12.102 1 97.19 186 ARG A O 1
ATOM 1407 N N . ARG A 1 187 ? -0.725 33.188 11.609 1 97.94 187 ARG A N 1
ATOM 1408 C CA . ARG A 1 187 ? -0.777 32.594 10.273 1 97.94 187 ARG A CA 1
ATOM 1409 C C . ARG A 1 187 ? -1.06 31.094 10.336 1 97.94 187 ARG A C 1
ATOM 1411 O O . ARG A 1 187 ? -1.799 30.562 9.508 1 97.94 187 ARG A O 1
ATOM 1418 N N . VAL A 1 188 ? -0.484 30.406 11.328 1 98.19 188 VAL A N 1
ATOM 1419 C CA . VAL A 1 188 ? -0.707 28.984 11.547 1 98.19 188 VAL A CA 1
ATOM 1420 C C . VAL A 1 188 ? -2.197 28.719 11.75 1 98.19 188 VAL A C 1
ATOM 1422 O O . VAL A 1 188 ? -2.791 27.906 11.023 1 98.19 188 VAL A O 1
ATOM 1425 N N . TYR A 1 189 ? -2.777 29.438 12.656 1 97.25 189 TYR A N 1
ATOM 1426 C CA . TYR A 1 189 ? -4.176 29.172 12.984 1 97.25 189 TYR A CA 1
ATOM 1427 C C . TYR A 1 189 ? -5.094 29.641 11.859 1 97.25 189 TYR A C 1
ATOM 1429 O O . TYR A 1 189 ? -6.145 29.047 11.617 1 97.25 189 TYR A O 1
ATOM 1437 N N . SER A 1 190 ? -4.68 30.688 11.141 1 97.81 190 SER A N 1
ATOM 1438 C CA . SER A 1 190 ? -5.434 31.094 9.961 1 97.81 190 SER A CA 1
ATOM 1439 C C . SER A 1 190 ? -5.488 29.969 8.922 1 97.81 190 SER A C 1
ATOM 1441 O O . SER A 1 190 ? -6.547 29.703 8.352 1 97.81 190 SER A O 1
ATOM 1443 N N . TYR A 1 191 ? -4.379 29.312 8.703 1 98.44 191 TYR A N 1
ATOM 1444 C CA . TYR A 1 191 ? -4.367 28.25 7.715 1 98.44 191 TYR A CA 1
ATOM 1445 C C . TYR A 1 191 ? -5.172 27.047 8.195 1 98.44 191 TYR A C 1
ATOM 1447 O O . TYR A 1 191 ? -5.918 26.438 7.426 1 98.44 191 TYR A O 1
ATOM 1455 N N . VAL A 1 192 ? -4.977 26.703 9.484 1 97.62 192 VAL A N 1
ATOM 1456 C CA . VAL A 1 192 ? -5.723 25.594 10.055 1 97.62 192 VAL A CA 1
ATOM 1457 C C . VAL A 1 192 ? -7.223 25.828 9.867 1 97.62 192 VAL A C 1
ATOM 1459 O O . VAL A 1 192 ? -7.945 24.922 9.43 1 97.62 192 VAL A O 1
ATOM 1462 N N . ASN A 1 193 ? -7.648 27.047 10.133 1 97.5 193 ASN A N 1
ATOM 1463 C CA . ASN A 1 193 ? -9.07 27.375 10.047 1 97.5 193 ASN A CA 1
ATOM 1464 C C . ASN A 1 193 ? -9.523 27.531 8.602 1 97.5 193 ASN A C 1
ATOM 1466 O O . ASN A 1 193 ? -10.719 27.516 8.312 1 97.5 193 ASN A O 1
ATOM 1470 N N . HIS A 1 194 ? -8.562 27.766 7.715 1 97.38 194 HIS A N 1
ATOM 1471 C CA . HIS A 1 194 ? -8.867 27.75 6.289 1 97.38 194 HIS A CA 1
ATOM 1472 C C . HIS A 1 194 ? -9.172 26.328 5.816 1 97.38 194 HIS A C 1
ATOM 1474 O O . HIS A 1 194 ? -10.047 26.125 4.969 1 97.38 194 HIS A O 1
ATOM 1480 N N . VAL A 1 195 ? -8.523 25.328 6.359 1 97.31 195 VAL A N 1
ATOM 1481 C CA . VAL A 1 195 ? -8.633 23.953 5.906 1 97.31 195 VAL A CA 1
ATOM 1482 C C . VAL A 1 195 ? -9.727 23.234 6.691 1 97.31 195 VAL A C 1
ATOM 1484 O O . VAL A 1 195 ? -10.484 22.438 6.129 1 97.31 195 VAL A O 1
ATOM 1487 N N . LEU A 1 196 ? -9.828 23.516 7.98 1 96.19 196 LEU A N 1
ATOM 1488 C CA . LEU A 1 196 ? -10.75 22.828 8.859 1 96.19 196 LEU A CA 1
ATOM 1489 C C . LEU A 1 196 ? -11.836 23.766 9.367 1 96.19 196 LEU A C 1
ATOM 1491 O O . LEU A 1 196 ? -11.57 24.922 9.672 1 96.19 196 LEU A O 1
ATOM 1495 N N . PRO A 1 197 ? -13.031 23.25 9.562 1 95.81 197 PRO A N 1
ATOM 1496 C CA . PRO A 1 197 ? -14.164 24.109 9.93 1 95.81 197 PRO A CA 1
ATOM 1497 C C . PRO A 1 197 ? -14.367 24.203 11.438 1 95.81 197 PRO A C 1
ATOM 1499 O O . PRO A 1 197 ? -15.508 24.234 11.906 1 95.81 197 PRO A O 1
ATOM 1502 N N . PHE A 1 198 ? -13.367 24.219 12.258 1 93.31 198 PHE A N 1
ATOM 1503 C CA . PHE A 1 198 ? -13.531 24.109 13.703 1 93.31 198 PHE A CA 1
ATOM 1504 C C . PHE A 1 198 ? -13.344 25.469 14.375 1 93.31 198 PHE A C 1
ATOM 1506 O O . PHE A 1 198 ? -13.539 25.594 15.586 1 93.31 198 PHE A O 1
ATOM 1513 N N . ASP A 1 199 ? -13 26.484 13.633 1 93.25 199 ASP A N 1
ATOM 1514 C CA . ASP A 1 199 ? -12.75 27.812 14.188 1 93.25 199 ASP A CA 1
ATOM 1515 C C . ASP A 1 199 ? -11.828 27.734 15.398 1 93.25 199 ASP A C 1
ATOM 1517 O O . ASP A 1 199 ? -12.172 28.203 16.484 1 93.25 199 ASP A O 1
ATOM 1521 N N . ILE A 1 200 ? -10.719 27.219 15.266 1 93.19 200 ILE A N 1
ATOM 1522 C CA . ILE A 1 200 ? -9.727 26.984 16.312 1 93.19 200 ILE A CA 1
ATOM 1523 C C . ILE A 1 200 ? -9.195 28.328 16.812 1 93.19 200 ILE A C 1
ATOM 1525 O O . ILE A 1 200 ? -8.852 29.203 16.031 1 93.19 200 ILE A O 1
ATOM 1529 N N . LYS A 1 201 ? -9.172 28.375 1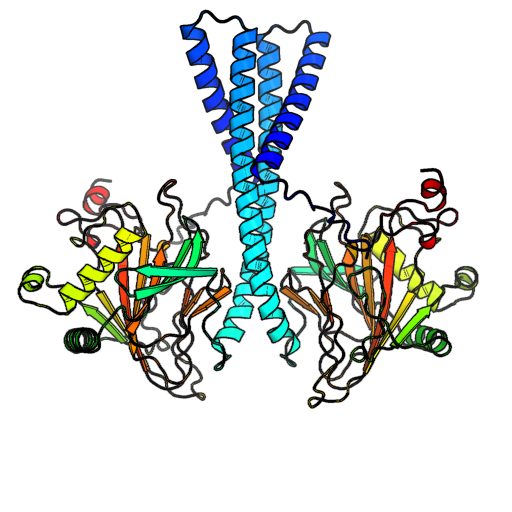8.094 1 89.25 201 LYS A N 1
ATOM 1530 C CA . LYS A 1 201 ? -8.625 29.562 18.75 1 89.25 201 LYS A CA 1
ATOM 1531 C C . LYS A 1 201 ? -7.188 29.328 19.188 1 89.25 201 LYS A C 1
ATOM 1533 O O . LYS A 1 201 ? -6.809 28.203 19.516 1 89.25 201 LYS A O 1
ATOM 1538 N N . GLU A 1 202 ? -6.461 30.422 19.25 1 90.75 202 GLU A N 1
ATOM 1539 C CA . GLU A 1 202 ? -5.043 30.328 19.594 1 90.75 202 GLU A CA 1
ATOM 1540 C C . GLU A 1 202 ? -4.852 30.156 21.094 1 90.75 202 GLU A C 1
ATOM 1542 O O . GLU A 1 202 ? -3.879 29.531 21.531 1 90.75 202 GLU A O 1
ATOM 1547 N N . ASN A 1 203 ? -5.863 30.625 21.828 1 86.75 203 ASN A N 1
ATOM 1548 C CA . ASN A 1 203 ? -5.73 30.562 23.281 1 86.75 203 ASN A CA 1
ATOM 1549 C C . ASN A 1 203 ? -5.863 29.125 23.797 1 86.75 203 ASN A C 1
ATOM 1551 O O . ASN A 1 203 ? -6.719 28.375 23.328 1 86.75 203 ASN A O 1
ATOM 1555 N N . GLY A 1 204 ? -4.891 28.766 24.672 1 87.62 204 GLY A N 1
ATOM 1556 C CA . GLY A 1 204 ? -4.926 27.453 25.312 1 87.62 204 GLY A CA 1
ATOM 1557 C C . GLY A 1 204 ? -4.188 26.391 24.531 1 87.62 204 GLY A C 1
ATOM 1558 O O . GLY A 1 204 ? -4.043 25.25 24.984 1 87.62 204 GLY A O 1
ATOM 1559 N N . GLN A 1 205 ? -3.74 26.75 23.406 1 93 205 GLN A N 1
ATOM 1560 C CA . GLN A 1 205 ? -3.029 25.797 22.562 1 93 205 GLN A CA 1
ATOM 1561 C C . GLN A 1 205 ? -1.62 25.547 23.094 1 93 205 GLN A C 1
ATOM 1563 O O . GLN A 1 205 ? -1.132 26.281 23.953 1 93 205 GLN A O 1
ATOM 1568 N N . GLU A 1 206 ? -0.986 24.516 22.547 1 89.94 206 GLU A N 1
ATOM 1569 C CA . GLU A 1 206 ? 0.396 24.188 22.906 1 89.94 206 GLU A CA 1
ATOM 1570 C C . GLU A 1 206 ? 1.356 25.25 22.375 1 89.94 206 GLU A C 1
ATOM 1572 O O . GLU A 1 206 ? 1.053 25.938 21.391 1 89.94 206 GLU A O 1
ATOM 1577 N N . ASP A 1 207 ? 2.463 25.375 23.031 1 91.75 207 ASP A N 1
ATOM 1578 C CA . ASP A 1 207 ? 3.52 26.266 22.562 1 91.75 207 ASP A CA 1
ATOM 1579 C C . ASP A 1 207 ? 4.07 25.797 21.219 1 91.75 207 ASP A C 1
ATOM 1581 O O . ASP A 1 207 ? 3.891 24.625 20.844 1 91.75 207 ASP A O 1
ATOM 1585 N N . LEU A 1 208 ? 4.676 26.75 20.531 1 95.56 208 LEU A N 1
ATOM 1586 C CA . LEU A 1 208 ? 5.484 26.344 19.391 1 95.56 208 LEU A CA 1
ATOM 1587 C C . LEU A 1 208 ? 6.68 25.516 19.844 1 95.56 208 LEU A C 1
ATOM 1589 O O . LEU A 1 208 ? 7.27 25.781 20.906 1 95.56 208 LEU A O 1
ATOM 1593 N N . MET A 1 209 ? 6.992 24.531 19.062 1 93.25 209 MET A N 1
ATOM 1594 C CA . MET A 1 209 ? 8.141 23.688 19.391 1 93.25 209 MET A CA 1
ATOM 1595 C C . MET A 1 209 ? 9.242 23.828 18.359 1 93.25 209 MET A C 1
ATOM 1597 O O . MET A 1 209 ? 9.055 23.484 17.188 1 93.25 209 MET A O 1
ATOM 1601 N N . SER A 1 210 ? 10.328 24.438 18.812 1 95 210 SER A N 1
ATOM 1602 C CA . SER A 1 210 ? 11.516 24.469 17.969 1 95 210 SER A CA 1
ATOM 1603 C C . SER A 1 210 ? 12.336 23.188 18.125 1 95 210 SER A C 1
ATOM 1605 O O . SER A 1 210 ? 12.664 22.781 19.234 1 95 210 SER A O 1
ATOM 1607 N N . ILE A 1 211 ? 12.625 22.484 17.062 1 91.44 211 ILE A N 1
ATOM 1608 C CA . ILE A 1 211 ? 13.438 21.281 17.078 1 91.44 211 ILE A CA 1
ATOM 1609 C C . ILE A 1 211 ? 14.602 21.422 16.094 1 91.44 211 ILE A C 1
ATOM 1611 O O . ILE A 1 211 ? 14.414 21.844 14.953 1 91.44 211 ILE A O 1
ATOM 1615 N N . GLN A 1 212 ? 15.773 21.094 16.578 1 91.5 212 GLN A N 1
ATOM 1616 C CA . GLN A 1 212 ? 16.984 21.281 15.781 1 91.5 212 GLN A CA 1
ATOM 1617 C C . GLN A 1 212 ? 17.766 19.984 15.656 1 91.5 212 GLN A C 1
ATOM 1619 O O . GLN A 1 212 ? 18.062 19.328 16.656 1 91.5 212 GLN A O 1
ATOM 1624 N N . TYR A 1 213 ? 18.047 19.625 14.414 1 89.19 213 TYR A N 1
ATOM 1625 C CA . TYR A 1 213 ? 18.828 18.438 14.086 1 89.19 213 TYR A CA 1
ATOM 1626 C C . TYR A 1 213 ? 20.172 18.812 13.484 1 89.19 213 TYR A C 1
ATOM 1628 O O . TYR A 1 213 ? 20.266 19.75 12.688 1 89.19 213 TYR A O 1
ATOM 1636 N N . PHE A 1 214 ? 21.141 18.031 13.867 1 87.19 214 PHE A N 1
ATOM 1637 C CA . PHE A 1 214 ? 22.5 18.312 13.391 1 87.19 214 PHE A CA 1
ATOM 1638 C C . PHE A 1 214 ? 23.109 17.094 12.734 1 87.19 214 PHE A C 1
ATOM 1640 O O . PHE A 1 214 ? 23.297 16.062 13.383 1 87.19 214 PHE A O 1
ATOM 1647 N N . GLY A 1 215 ? 23.438 17.281 11.461 1 87.06 215 GLY A N 1
ATOM 1648 C CA . GLY A 1 215 ? 24.078 16.203 10.734 1 87.06 215 GLY A CA 1
ATOM 1649 C C . GLY A 1 215 ? 25.547 16.031 11.102 1 87.06 215 GLY A C 1
ATOM 1650 O O . GLY A 1 215 ? 26.234 17.016 11.383 1 87.06 215 GLY A O 1
ATOM 1651 N N . ARG A 1 216 ? 26 14.781 11.078 1 81.5 216 ARG A N 1
ATOM 1652 C CA . ARG A 1 216 ? 27.391 14.508 11.438 1 81.5 216 ARG A CA 1
ATOM 1653 C C . ARG A 1 216 ? 28.094 13.75 10.328 1 81.5 216 ARG A C 1
ATOM 1655 O O . ARG A 1 216 ? 29.062 13.031 10.578 1 81.5 216 ARG A O 1
ATOM 1662 N N . GLY A 1 217 ? 27.469 13.836 9.188 1 80.56 217 GLY A N 1
ATOM 1663 C CA . GLY A 1 217 ? 28.125 13.242 8.039 1 80.56 217 GLY A CA 1
ATOM 1664 C C . GLY A 1 217 ? 27.641 11.844 7.727 1 80.56 217 GLY A C 1
ATOM 1665 O O . GLY A 1 217 ? 26.922 11.234 8.531 1 80.56 217 GLY A O 1
ATOM 1666 N N . ALA A 1 218 ? 28.031 11.305 6.562 1 77.75 218 ALA A N 1
ATOM 1667 C CA . ALA A 1 218 ? 27.578 10.023 6.035 1 77.75 218 ALA A CA 1
ATOM 1668 C C . ALA A 1 218 ? 28.109 8.859 6.871 1 77.75 218 ALA A C 1
ATOM 1670 O O . ALA A 1 218 ? 27.531 7.777 6.883 1 77.75 218 ALA A O 1
ATOM 1671 N N . ASP A 1 219 ? 29.094 9.148 7.59 1 76.44 219 ASP A N 1
ATOM 1672 C CA . ASP A 1 219 ? 29.75 8.086 8.344 1 76.44 219 ASP A CA 1
ATOM 1673 C C . ASP A 1 219 ? 29.141 7.941 9.734 1 76.44 219 ASP A C 1
ATOM 1675 O O . ASP A 1 219 ? 29.547 7.074 10.516 1 76.44 219 ASP A O 1
ATOM 1679 N N . ASP A 1 220 ? 28.188 8.75 9.969 1 73.06 220 ASP A N 1
ATOM 1680 C CA . ASP A 1 220 ? 27.516 8.664 11.266 1 73.06 220 ASP A CA 1
ATOM 1681 C C . ASP A 1 220 ? 26.688 7.387 11.375 1 73.06 220 ASP A C 1
ATOM 1683 O O . ASP A 1 220 ? 25.75 7.18 10.602 1 73.06 220 ASP A O 1
ATOM 1687 N N . ASP A 1 221 ? 27.016 6.555 12.281 1 67.56 221 ASP A N 1
ATOM 1688 C CA . ASP A 1 221 ? 26.391 5.242 12.414 1 67.56 221 ASP A CA 1
ATOM 1689 C C . ASP A 1 221 ? 25 5.352 13.047 1 67.56 221 ASP A C 1
ATOM 1691 O O . ASP A 1 221 ? 24.203 4.414 12.969 1 67.56 221 ASP A O 1
ATOM 1695 N N . LYS A 1 222 ? 24.844 6.594 13.758 1 66.5 222 LYS A N 1
ATOM 1696 C CA . LYS A 1 222 ? 23.531 6.781 14.391 1 66.5 222 LYS A CA 1
ATOM 1697 C C . LYS A 1 222 ? 22.969 8.164 14.086 1 66.5 222 LYS A C 1
ATOM 1699 O O . LYS A 1 222 ? 22.828 8.992 14.984 1 66.5 222 LYS A O 1
ATOM 1704 N N . PRO A 1 223 ? 22.641 8.258 12.883 1 68.31 223 PRO A N 1
ATOM 1705 C CA . PRO A 1 223 ? 22.109 9.578 12.539 1 68.31 223 PRO A CA 1
ATOM 1706 C C . PRO A 1 223 ? 20.781 9.883 13.219 1 68.31 223 PRO A C 1
ATOM 1708 O O . PRO A 1 223 ? 20.016 8.961 13.531 1 68.31 223 PRO A O 1
ATOM 1711 N N . ASP A 1 224 ? 20.609 11.125 13.633 1 67.31 224 ASP A N 1
ATOM 1712 C CA . ASP A 1 224 ? 19.375 11.57 14.289 1 67.31 224 ASP A CA 1
ATOM 1713 C C . ASP A 1 224 ? 18.172 11.391 13.375 1 67.31 224 ASP A C 1
ATOM 1715 O O . ASP A 1 224 ? 18.219 11.766 12.203 1 67.31 224 ASP A O 1
ATOM 1719 N N . ARG A 1 225 ? 17.328 10.586 13.805 1 66 225 ARG A N 1
ATOM 1720 C CA . ARG A 1 225 ? 16.094 10.344 13.062 1 66 225 ARG A CA 1
ATOM 1721 C C . ARG A 1 225 ? 14.883 10.477 13.977 1 66 225 ARG A C 1
ATOM 1723 O O . ARG A 1 225 ? 14.969 10.227 15.18 1 66 225 ARG A O 1
ATOM 1730 N N . TYR A 1 226 ? 13.875 11.195 13.453 1 70.44 226 TYR A N 1
ATOM 1731 C CA . TYR A 1 226 ? 12.586 11.188 14.141 1 70.44 226 TYR A CA 1
ATOM 1732 C C . TYR A 1 226 ? 11.781 9.953 13.773 1 70.44 226 TYR A C 1
ATOM 1734 O O . TYR A 1 226 ? 11.391 9.773 12.609 1 70.44 226 TYR A O 1
ATOM 1742 N N . MET A 1 227 ? 11.523 9.055 14.68 1 62.38 227 MET A N 1
ATOM 1743 C CA . MET A 1 227 ? 10.891 7.762 14.422 1 62.38 227 MET A CA 1
ATOM 1744 C C . MET A 1 227 ? 9.43 7.938 14.023 1 62.38 227 MET A C 1
ATOM 1746 O O . MET A 1 227 ? 8.773 8.891 14.453 1 62.38 227 MET A O 1
ATOM 1750 N N . PRO A 1 228 ? 8.992 7.078 13.242 1 60.06 228 PRO A N 1
ATOM 1751 C CA . PRO A 1 228 ? 7.586 7.148 12.828 1 60.06 228 PRO A CA 1
ATOM 1752 C C . PRO A 1 228 ? 6.625 7.211 14.008 1 60.06 228 PRO A C 1
ATOM 1754 O O . PRO A 1 228 ? 6.82 6.512 15.008 1 60.06 228 PRO A O 1
ATOM 1757 N N . HIS A 1 229 ? 5.684 8.188 13.969 1 66.06 229 HIS A N 1
ATOM 1758 C CA . HIS A 1 229 ? 4.68 8.336 15.016 1 66.06 229 HIS A CA 1
ATOM 1759 C C . HIS A 1 229 ? 3.443 9.062 14.492 1 66.06 229 HIS A C 1
ATOM 1761 O O . HIS A 1 229 ? 3.443 9.562 13.367 1 66.06 229 HIS A O 1
ATOM 1767 N N . CYS A 1 230 ? 2.316 8.859 15.258 1 63.56 230 CYS A N 1
ATOM 1768 C CA . CYS A 1 230 ? 1.083 9.578 14.961 1 63.56 230 CYS A CA 1
ATOM 1769 C C . CYS A 1 230 ? 0.837 10.68 15.992 1 63.56 230 CYS A C 1
ATOM 1771 O O . CYS A 1 230 ? 0.714 10.406 17.188 1 63.56 230 CYS A O 1
ATOM 1773 N N . ASP A 1 231 ? 0.778 11.797 15.453 1 74.12 231 ASP A N 1
ATOM 1774 C CA . ASP A 1 231 ? 0.52 12.922 16.344 1 74.12 231 ASP A CA 1
ATOM 1775 C C . ASP A 1 231 ? -0.859 12.805 17 1 74.12 231 ASP A C 1
ATOM 1777 O O . ASP A 1 231 ? -1.068 13.273 18.109 1 74.12 231 ASP A O 1
ATOM 1781 N N . GLY A 1 232 ? -1.705 12.109 16.203 1 60.38 232 GLY A N 1
ATOM 1782 C CA . GLY A 1 232 ? -3.076 11.984 16.672 1 60.38 232 GLY A CA 1
ATOM 1783 C C . GLY A 1 232 ? -3.209 11.086 17.891 1 60.38 232 GLY A C 1
ATOM 1784 O O . GLY A 1 232 ? -4.227 11.125 18.594 1 60.38 232 GLY A O 1
ATOM 1785 N N . ASP A 1 233 ? -2.217 10.211 18 1 56.81 233 ASP A N 1
ATOM 1786 C CA . ASP A 1 233 ? -2.24 9.344 19.172 1 56.81 233 ASP A CA 1
ATOM 1787 C C . ASP A 1 233 ? -2.096 10.148 20.453 1 56.81 233 ASP A C 1
ATOM 1789 O O . ASP A 1 233 ? -2.398 9.648 21.547 1 56.81 233 ASP A O 1
ATOM 1793 N N . CYS A 1 234 ? -1.664 11.328 20.203 1 53.91 234 CYS A N 1
ATOM 1794 C CA . CYS A 1 234 ? -1.56 12.242 21.328 1 53.91 234 CYS A CA 1
ATOM 1795 C C . CYS A 1 234 ? -2.867 12.992 21.547 1 53.91 234 CYS A C 1
ATOM 1797 O O . CYS A 1 234 ? -3.422 13.562 20.609 1 53.91 234 CYS A O 1
ATOM 1799 N N . ASN A 1 235 ? -3.42 12.703 22.594 1 61.28 235 ASN A N 1
ATOM 1800 C CA . ASN A 1 235 ? -4.773 13.094 22.969 1 61.28 235 ASN A CA 1
ATOM 1801 C C . ASN A 1 235 ? -5.074 14.539 22.594 1 61.28 235 ASN A C 1
ATOM 1803 O O . ASN A 1 235 ? -4.344 15.453 22.984 1 61.28 235 ASN A O 1
ATOM 1807 N N . GLY A 1 236 ? -6.016 14.75 21.656 1 77.62 236 GLY A N 1
ATOM 1808 C CA . GLY A 1 236 ? -6.711 15.992 21.359 1 77.62 236 GLY A CA 1
ATOM 1809 C C . GLY A 1 236 ? -6.117 16.734 20.172 1 77.62 236 GLY A C 1
ATOM 1810 O O . GLY A 1 236 ? -6.695 17.719 19.688 1 77.62 236 GLY A O 1
ATOM 1811 N N . ARG A 1 237 ? -4.875 16.25 19.734 1 88.88 237 ARG A N 1
ATOM 1812 C CA . ARG A 1 237 ? -4.312 16.891 18.547 1 88.88 237 ARG A CA 1
ATOM 1813 C C . ARG A 1 237 ? -5.078 16.484 17.297 1 88.88 237 ARG A C 1
ATOM 1815 O O . ARG A 1 237 ? -5.406 15.312 17.109 1 88.88 237 ARG A O 1
ATOM 1822 N N . MET A 1 238 ? -5.391 17.484 16.531 1 92.88 238 MET A N 1
ATOM 1823 C CA . MET A 1 238 ? -6.16 17.172 15.336 1 92.88 238 MET A CA 1
ATOM 1824 C C . MET A 1 238 ? -5.387 17.562 14.078 1 92.88 238 MET A C 1
ATOM 1826 O O . MET A 1 238 ? -5.75 17.172 12.969 1 92.88 238 MET A O 1
ATOM 1830 N N . ALA A 1 239 ? -4.379 18.375 14.234 1 95.94 239 ALA A N 1
ATOM 1831 C CA . ALA A 1 239 ? -3.576 18.828 13.102 1 95.94 239 ALA A CA 1
ATOM 1832 C C . ALA A 1 239 ? -2.174 19.219 13.547 1 95.94 239 ALA A C 1
ATOM 1834 O O . ALA A 1 239 ? -1.936 19.453 14.734 1 95.94 239 ALA A O 1
ATOM 1835 N N . THR A 1 240 ? -1.261 19.172 12.664 1 96.62 240 THR A N 1
ATOM 1836 C CA . THR A 1 240 ? 0.126 19.578 12.883 1 96.62 240 THR A CA 1
ATOM 1837 C C . THR A 1 240 ? 0.655 20.391 11.703 1 96.62 240 THR A C 1
ATOM 1839 O O . THR A 1 240 ? 0.318 20.109 10.555 1 96.62 240 THR A O 1
ATOM 1842 N N . ILE A 1 241 ? 1.378 21.391 12 1 98 241 ILE A N 1
ATOM 1843 C CA . ILE A 1 241 ? 2.109 22.109 10.953 1 98 241 ILE A CA 1
ATOM 1844 C C . ILE A 1 241 ? 3.598 22.141 11.297 1 98 241 ILE A C 1
ATOM 1846 O O . ILE A 1 241 ? 3.982 22.562 12.391 1 98 241 ILE A O 1
ATOM 1850 N N . VAL A 1 242 ? 4.41 21.594 10.43 1 97.88 242 VAL A N 1
ATOM 1851 C CA . VAL A 1 242 ? 5.863 21.625 10.523 1 97.88 242 VAL A CA 1
ATOM 1852 C C . VAL A 1 242 ? 6.422 22.703 9.594 1 97.88 242 VAL A C 1
ATOM 1854 O O . VAL A 1 242 ? 6.191 22.656 8.383 1 97.88 242 VAL A O 1
ATOM 1857 N N . MET A 1 243 ? 7.113 23.609 10.156 1 98.69 243 MET A N 1
ATOM 1858 C CA . MET A 1 243 ? 7.668 24.734 9.414 1 98.69 243 MET A CA 1
ATOM 1859 C C . MET A 1 243 ? 9.188 24.672 9.359 1 98.69 243 MET A C 1
ATOM 1861 O O . MET A 1 243 ? 9.836 24.391 10.367 1 98.69 243 MET A O 1
ATOM 1865 N N . TYR A 1 244 ? 9.742 24.969 8.234 1 98.56 244 TYR A N 1
ATOM 1866 C CA . TYR A 1 244 ? 11.164 24.719 8.031 1 98.56 244 TYR A CA 1
ATOM 1867 C C . TYR A 1 244 ? 11.938 26.031 7.984 1 98.56 244 TYR A C 1
ATOM 1869 O O . TYR A 1 244 ? 11.82 26.797 7.023 1 98.56 244 TYR A O 1
ATOM 1877 N N . CYS A 1 245 ? 12.766 26.25 8.969 1 98.31 245 CYS A N 1
ATOM 1878 C CA . CYS A 1 245 ? 13.594 27.453 9.031 1 98.31 245 CYS A CA 1
ATOM 1879 C C . CYS A 1 245 ? 14.922 27.234 8.328 1 98.31 245 CYS A C 1
ATOM 1881 O O . CYS A 1 245 ? 15.367 28.078 7.543 1 98.31 245 CYS A O 1
ATOM 1883 N N . ASP A 1 246 ? 15.562 26.156 8.609 1 97.25 246 ASP A N 1
ATOM 1884 C CA . ASP A 1 246 ? 16.781 25.719 7.938 1 97.25 246 ASP A CA 1
ATOM 1885 C C . ASP A 1 246 ? 16.641 24.281 7.441 1 97.25 246 ASP A C 1
ATOM 1887 O O . ASP A 1 246 ? 16.047 23.438 8.117 1 97.25 246 ASP A O 1
ATOM 1891 N N . VAL A 1 247 ? 17.203 24.062 6.273 1 97 247 VAL A N 1
ATOM 1892 C CA . VAL A 1 247 ? 17.109 22.734 5.676 1 97 247 VAL A CA 1
ATOM 1893 C C . VAL A 1 247 ? 18.516 22.188 5.418 1 97 247 VAL A C 1
ATOM 1895 O O . VAL A 1 247 ? 19.422 22.938 5.039 1 97 247 VAL A O 1
ATOM 1898 N N . PRO A 1 248 ? 18.688 20.922 5.621 1 94.81 248 PRO A N 1
ATOM 1899 C CA . PRO A 1 248 ? 20.031 20.359 5.453 1 94.81 248 PRO A CA 1
ATOM 1900 C C . PRO A 1 248 ? 20.422 20.203 3.988 1 94.81 248 PRO A C 1
ATOM 1902 O O . PRO A 1 248 ? 19.562 20.188 3.109 1 94.81 248 PRO A O 1
ATOM 1905 N N . GLU A 1 249 ? 21.688 20.094 3.748 1 94.06 249 GLU A N 1
ATOM 1906 C CA . GLU A 1 249 ? 22.203 19.844 2.4 1 94.06 249 GLU A CA 1
ATOM 1907 C C . GLU A 1 249 ? 21.828 18.438 1.935 1 94.06 249 GLU A C 1
ATOM 1909 O O . GLU A 1 249 ? 21.516 18.219 0.763 1 94.06 249 GLU A O 1
ATOM 1914 N N . VAL A 1 250 ? 21.969 17.5 2.871 1 92.94 250 VAL A N 1
ATOM 1915 C CA . VAL A 1 250 ? 21.656 16.109 2.549 1 92.94 250 VAL A CA 1
ATOM 1916 C C . VAL A 1 250 ? 20.781 15.508 3.641 1 92.94 250 VAL A C 1
ATOM 1918 O O . VAL A 1 250 ? 21.109 15.594 4.828 1 92.94 250 VAL A O 1
ATOM 1921 N N . GLY A 1 251 ? 19.625 14.93 3.17 1 92.88 251 GLY A N 1
ATOM 1922 C CA . GLY A 1 251 ? 18.75 14.258 4.113 1 92.88 251 GLY A CA 1
ATOM 1923 C C . GLY A 1 251 ? 17.703 15.18 4.711 1 92.88 251 GLY A C 1
ATOM 1924 O O . GLY A 1 251 ? 17.438 16.25 4.176 1 92.88 251 GLY A O 1
ATOM 1925 N N . GLY A 1 252 ? 16.969 14.664 5.77 1 93.81 252 GLY A N 1
ATOM 1926 C CA . GLY A 1 252 ? 16.078 15.461 6.602 1 93.81 252 GLY A CA 1
ATOM 1927 C C . GLY A 1 252 ? 14.656 15.516 6.066 1 93.81 252 GLY A C 1
ATOM 1928 O O . GLY A 1 252 ? 13.852 16.328 6.52 1 93.81 252 GLY A O 1
ATOM 1929 N N . ALA A 1 253 ? 14.305 14.672 5.113 1 95.88 253 ALA A N 1
ATOM 1930 C CA . ALA A 1 253 ? 12.953 14.672 4.566 1 95.88 253 ALA A CA 1
ATOM 1931 C C . ALA A 1 253 ? 11.93 14.234 5.613 1 95.88 253 ALA A C 1
ATOM 1933 O O . ALA A 1 253 ? 12.289 13.578 6.598 1 95.88 253 ALA A O 1
ATOM 1934 N N . THR A 1 254 ? 10.75 14.695 5.535 1 95.25 254 THR A N 1
ATOM 1935 C CA . THR A 1 254 ? 9.617 14.172 6.289 1 95.25 254 THR A CA 1
ATOM 1936 C C . THR A 1 254 ? 8.875 13.102 5.484 1 95.25 254 THR A C 1
ATOM 1938 O O . THR A 1 254 ? 8.438 13.359 4.359 1 95.25 254 THR A O 1
ATOM 1941 N N . ASN A 1 255 ? 8.781 12 6.055 1 94.06 255 ASN A N 1
ATOM 1942 C CA . ASN A 1 255 ? 8.219 10.859 5.344 1 94.06 255 ASN A CA 1
ATOM 1943 C C . ASN A 1 255 ? 6.895 10.414 5.961 1 94.06 255 ASN A C 1
ATOM 1945 O O . ASN A 1 255 ? 6.832 10.117 7.156 1 94.06 255 ASN A O 1
ATOM 1949 N N . PHE A 1 256 ? 5.844 10.492 5.176 1 95.56 256 PHE A N 1
ATOM 1950 C CA . PHE A 1 256 ? 4.574 9.867 5.539 1 95.56 256 PHE A CA 1
ATOM 1951 C C . PHE A 1 256 ? 4.469 8.469 4.949 1 95.56 256 PHE A C 1
ATOM 1953 O O . PHE A 1 256 ? 3.887 8.289 3.877 1 95.56 256 PHE A O 1
ATOM 1960 N N . ARG A 1 257 ? 4.941 7.52 5.637 1 90.69 257 ARG A N 1
ATOM 1961 C CA . ARG A 1 257 ? 5.258 6.211 5.082 1 90.69 257 ARG A CA 1
ATOM 1962 C C . ARG A 1 257 ? 3.994 5.492 4.621 1 90.69 257 ARG A C 1
ATOM 1964 O O . ARG A 1 257 ? 3.994 4.824 3.584 1 90.69 257 ARG A O 1
ATOM 1971 N N . ASN A 1 258 ? 2.918 5.605 5.367 1 92 258 ASN A N 1
ATOM 1972 C CA . ASN A 1 258 ? 1.723 4.824 5.059 1 92 258 ASN A CA 1
ATOM 1973 C C . ASN A 1 258 ? 0.945 5.43 3.895 1 92 258 ASN A C 1
ATOM 1975 O O . ASN A 1 258 ? -0.015 4.832 3.406 1 92 258 ASN A O 1
ATOM 1979 N N . SER A 1 259 ? 1.341 6.586 3.455 1 94.25 259 SER A N 1
ATOM 1980 C CA . SER A 1 259 ? 0.69 7.184 2.295 1 94.25 259 SER A CA 1
ATOM 1981 C C . SER A 1 259 ? 1.662 7.328 1.129 1 94.25 259 SER A C 1
ATOM 1983 O O . SER A 1 259 ? 1.293 7.832 0.065 1 94.25 259 SER A O 1
ATOM 1985 N N . GLY A 1 260 ? 2.859 6.973 1.377 1 94.06 260 GLY A N 1
ATOM 1986 C CA . GLY A 1 260 ? 3.857 7.051 0.323 1 94.06 260 GLY A CA 1
ATOM 1987 C C . GLY A 1 260 ? 4.25 8.477 -0.022 1 94.06 260 GLY A C 1
ATOM 1988 O O . GLY A 1 260 ? 4.684 8.75 -1.144 1 94.06 260 GLY A O 1
ATOM 1989 N N . VAL A 1 261 ? 4.074 9.398 0.877 1 96.5 261 VAL A N 1
ATOM 1990 C CA . VAL A 1 261 ? 4.387 10.797 0.625 1 96.5 261 VAL A CA 1
ATOM 1991 C C . VAL A 1 261 ? 5.754 11.133 1.221 1 96.5 261 VAL A C 1
ATOM 1993 O O . VAL A 1 261 ? 5.996 10.898 2.406 1 96.5 261 VAL A O 1
ATOM 1996 N N . HIS A 1 262 ? 6.629 11.516 0.408 1 96.94 262 HIS A N 1
ATOM 1997 C CA . HIS A 1 262 ? 7.965 11.969 0.762 1 96.94 262 HIS A CA 1
ATOM 1998 C C . HIS A 1 262 ? 8.109 13.469 0.541 1 96.94 262 HIS A C 1
ATOM 2000 O O . HIS A 1 262 ? 7.941 13.961 -0.579 1 96.94 262 HIS A O 1
ATOM 2006 N N . ILE A 1 263 ? 8.469 14.227 1.582 1 97.94 263 ILE A N 1
ATOM 2007 C CA . ILE A 1 263 ? 8.562 15.68 1.474 1 97.94 263 ILE A CA 1
ATOM 2008 C C . ILE A 1 263 ? 10 16.125 1.749 1 97.94 263 ILE A C 1
ATOM 2010 O O . ILE A 1 263 ? 10.469 16.062 2.891 1 97.94 263 ILE A O 1
ATOM 2014 N N . LYS A 1 264 ? 10.68 16.516 0.748 1 97.75 264 LYS A N 1
ATOM 2015 C CA . LYS A 1 264 ? 11.969 17.172 0.902 1 97.75 264 LYS A CA 1
ATOM 2016 C C . LYS A 1 264 ? 11.797 18.594 1.44 1 97.75 264 LYS A C 1
ATOM 2018 O O . LYS A 1 264 ? 11.086 19.406 0.847 1 97.75 264 LYS A O 1
ATOM 2023 N N . PRO A 1 265 ? 12.406 18.859 2.559 1 96.69 265 PRO A N 1
ATOM 2024 C CA . PRO A 1 265 ? 12.18 20.172 3.146 1 96.69 265 PRO A CA 1
ATOM 2025 C C . PRO A 1 265 ? 12.68 21.312 2.254 1 96.69 265 PRO A C 1
ATOM 2027 O O . PRO A 1 265 ? 13.719 21.172 1.601 1 96.69 265 PRO A O 1
ATOM 2030 N N . GLU A 1 266 ? 11.914 22.359 2.176 1 97.5 266 GLU A N 1
ATOM 2031 C CA . GLU A 1 266 ? 12.281 23.609 1.521 1 97.5 266 GLU A CA 1
ATOM 2032 C C . GLU A 1 266 ? 12.266 24.766 2.508 1 97.5 266 GLU A C 1
ATOM 2034 O O . GLU A 1 266 ? 11.344 24.891 3.32 1 97.5 266 GLU A O 1
ATOM 2039 N N . LYS A 1 267 ? 13.328 25.547 2.373 1 97.62 267 LYS A N 1
ATOM 2040 C CA . LYS A 1 267 ? 13.453 26.672 3.301 1 97.62 267 LYS A CA 1
ATOM 2041 C C . LYS A 1 267 ? 12.211 27.562 3.254 1 97.62 267 LYS A C 1
ATOM 2043 O O . LYS A 1 267 ? 11.719 27.891 2.174 1 97.62 267 LYS A O 1
ATOM 2048 N N . TYR A 1 268 ? 11.578 27.812 4.438 1 98.62 268 TYR A N 1
ATOM 2049 C CA . TYR A 1 268 ? 10.469 28.719 4.703 1 98.62 268 TYR A CA 1
ATOM 2050 C C . TYR A 1 268 ? 9.141 28.094 4.277 1 98.62 268 TYR A C 1
ATOM 2052 O O . TYR A 1 268 ? 8.102 28.75 4.348 1 98.62 268 TYR A O 1
ATOM 2060 N N . ALA A 1 269 ? 9.156 26.859 3.809 1 98.69 269 ALA A N 1
ATOM 2061 C CA . ALA A 1 269 ? 7.906 26.141 3.549 1 98.69 269 ALA A CA 1
ATOM 2062 C C . ALA A 1 269 ? 7.348 25.531 4.828 1 98.69 269 ALA A C 1
ATOM 2064 O O . ALA A 1 269 ? 8.008 25.547 5.875 1 98.69 269 ALA A O 1
ATOM 2065 N N . ALA A 1 270 ? 6.102 25.094 4.707 1 98.88 270 ALA A N 1
ATOM 2066 C CA . ALA A 1 270 ? 5.461 24.375 5.812 1 98.88 270 ALA A CA 1
ATOM 2067 C C . ALA A 1 270 ? 4.734 23.141 5.312 1 98.88 270 ALA A C 1
ATOM 2069 O O . ALA A 1 270 ? 4.164 23.141 4.219 1 98.88 270 ALA A O 1
ATOM 2070 N N . THR A 1 271 ? 4.785 22.078 6.055 1 98.69 271 THR A N 1
ATOM 2071 C CA . THR A 1 271 ? 3.98 20.875 5.844 1 98.69 271 THR A CA 1
ATOM 2072 C C . THR A 1 271 ? 2.842 20.812 6.859 1 98.69 271 THR A C 1
ATOM 2074 O O . THR A 1 271 ? 3.084 20.734 8.062 1 98.69 271 THR A O 1
ATOM 2077 N N . PHE A 1 272 ? 1.685 20.922 6.344 1 98.62 272 PHE A N 1
ATOM 2078 C CA . PHE A 1 272 ? 0.479 20.812 7.16 1 98.62 272 PHE A CA 1
ATOM 2079 C C . PHE A 1 272 ? -0.16 19.438 7.004 1 98.62 272 PHE A C 1
ATOM 2081 O O . PHE A 1 272 ? -0.264 18.922 5.891 1 98.62 272 PHE A O 1
ATOM 2088 N N . PHE A 1 273 ? -0.601 18.844 8.055 1 97.75 273 PHE A N 1
ATOM 2089 C CA . PHE A 1 273 ? -1.421 17.641 7.938 1 97.75 273 PHE A CA 1
ATOM 2090 C C . PHE A 1 273 ? -2.445 17.578 9.062 1 97.75 273 PHE A C 1
ATOM 2092 O O . PHE A 1 273 ? -2.16 17.969 10.195 1 97.75 273 PHE A O 1
ATOM 2099 N N . SER A 1 274 ? -3.613 17.219 8.773 1 96.81 274 SER A N 1
ATOM 2100 C CA . SER A 1 274 ? -4.695 17 9.727 1 96.81 274 SER A CA 1
ATOM 2101 C C . SER A 1 274 ? -5.105 15.531 9.766 1 96.81 274 SER A C 1
ATOM 2103 O O . SER A 1 274 ? -4.934 14.805 8.781 1 96.81 274 SER A O 1
ATOM 2105 N N . TYR A 1 275 ? -5.59 15.094 10.883 1 94.38 275 TYR A N 1
ATOM 2106 C CA . TYR A 1 275 ? -5.824 13.664 11.062 1 94.38 275 TYR A CA 1
ATOM 2107 C C . TYR A 1 275 ? -7.152 13.414 11.766 1 94.38 275 TYR A C 1
ATOM 2109 O O . TYR A 1 275 ? -7.281 12.477 12.555 1 94.38 275 TYR A O 1
ATOM 2117 N N . ILE A 1 276 ? -8.125 14.312 11.484 1 91.5 276 ILE A N 1
ATOM 2118 C CA . ILE A 1 276 ? -9.5 14.172 11.969 1 91.5 276 ILE A CA 1
ATOM 2119 C C . ILE A 1 276 ? -10.477 14.516 10.852 1 91.5 276 ILE A C 1
ATOM 2121 O O . ILE A 1 276 ? -10.266 15.477 10.102 1 91.5 276 ILE A O 1
ATOM 2125 N N . ASP A 1 277 ? -11.484 13.734 10.734 1 91.25 277 ASP A N 1
ATOM 2126 C CA . ASP A 1 277 ? -12.594 14.07 9.852 1 91.25 277 ASP A CA 1
ATOM 2127 C C . ASP A 1 277 ? -13.539 15.078 10.5 1 91.25 277 ASP A C 1
ATOM 2129 O O . ASP A 1 277 ? -14.148 14.781 11.531 1 91.25 277 ASP A O 1
ATOM 2133 N N . PRO A 1 278 ? -13.711 16.172 9.914 1 92.94 278 PRO A N 1
ATOM 2134 C CA . PRO A 1 278 ? -14.5 17.203 10.594 1 92.94 278 PRO A CA 1
ATOM 2135 C C . PRO A 1 278 ? -15.984 16.844 10.672 1 92.94 278 PRO A C 1
ATOM 2137 O O . PRO A 1 278 ? -16.688 17.344 11.547 1 92.94 278 PRO A O 1
ATOM 2140 N N . LYS A 1 279 ? -16.438 16.016 9.797 1 89.56 279 LYS A N 1
ATOM 2141 C CA . LYS A 1 279 ? -17.844 15.664 9.781 1 89.56 279 LYS A CA 1
ATOM 2142 C C . LYS A 1 279 ? -18.141 14.516 10.734 1 89.56 279 LYS A C 1
ATOM 2144 O O . LYS A 1 279 ? -19.078 14.578 11.531 1 89.56 279 LYS A O 1
ATOM 2149 N N . THR A 1 280 ? -17.266 13.516 10.734 1 84.75 280 THR A N 1
ATOM 2150 C CA . THR A 1 280 ? -17.547 12.312 11.516 1 84.75 280 THR A CA 1
ATOM 2151 C C . THR A 1 280 ? -16.719 12.305 12.805 1 84.75 280 THR A C 1
ATOM 2153 O O . THR A 1 280 ? -16.984 11.508 13.711 1 84.75 280 THR A O 1
ATOM 2156 N N . MET A 1 281 ? -15.758 13.094 12.875 1 89.25 281 MET A N 1
ATOM 2157 C CA . MET A 1 281 ? -14.844 13.211 14.008 1 89.25 281 MET A CA 1
ATOM 2158 C C . MET A 1 281 ? -13.984 11.961 14.141 1 89.25 281 MET A C 1
ATOM 2160 O O . MET A 1 281 ? -13.328 11.758 15.172 1 89.25 281 MET A O 1
ATOM 2164 N N . LYS A 1 282 ? -13.977 11.156 13.117 1 85.06 282 LYS A N 1
ATOM 2165 C CA . LYS A 1 282 ? -13.117 9.977 13.125 1 85.06 282 LYS A CA 1
ATOM 2166 C C . LYS A 1 282 ? -11.664 10.352 12.852 1 85.06 282 LYS A C 1
ATOM 2168 O O . LYS A 1 282 ? -11.391 11.203 12 1 85.06 282 LYS A O 1
ATOM 2173 N N . MET A 1 283 ? -10.836 9.703 13.555 1 89.31 283 MET A N 1
ATOM 2174 C CA . MET A 1 283 ? -9.406 9.992 13.43 1 89.31 283 MET A CA 1
ATOM 2175 C C . MET A 1 283 ? -8.812 9.25 12.242 1 89.31 283 MET A C 1
ATOM 2177 O O . MET A 1 283 ? -9.383 8.266 11.758 1 89.31 283 MET A O 1
ATOM 2181 N N . ASP A 1 284 ? -7.672 9.727 11.852 1 90.19 284 ASP A N 1
ATOM 2182 C CA . ASP A 1 284 ? -6.895 9.18 10.742 1 90.19 284 ASP A CA 1
ATOM 2183 C C . ASP A 1 284 ? -6.496 7.73 11.008 1 90.19 284 ASP A C 1
ATOM 2185 O O . ASP A 1 284 ? -6.188 7.367 12.148 1 90.19 284 ASP A O 1
ATOM 2189 N N . GLY A 1 285 ? -6.555 6.91 9.969 1 82.81 285 GLY A N 1
ATOM 2190 C CA . GLY A 1 285 ? -6.188 5.508 10.086 1 82.81 285 GLY A CA 1
ATOM 2191 C C . GLY A 1 285 ? -4.703 5.262 9.875 1 82.81 285 GLY A C 1
ATOM 2192 O O . GLY A 1 285 ? -4.305 4.172 9.453 1 82.81 285 GLY A O 1
ATOM 2193 N N . GLY A 1 286 ? -3.902 6.277 10.039 1 88.75 286 GLY A N 1
ATOM 2194 C CA . GLY A 1 286 ? -2.465 6.074 9.953 1 88.75 286 GLY A CA 1
ATOM 2195 C C . GLY A 1 286 ? -1.837 6.734 8.742 1 88.75 286 GLY A C 1
ATOM 2196 O O . GLY A 1 286 ? -0.613 6.734 8.594 1 88.75 286 GLY A O 1
ATOM 2197 N N . PHE A 1 287 ? -2.557 7.316 7.938 1 92.75 287 PHE A N 1
ATOM 2198 C CA . PHE A 1 287 ? -2.059 7.867 6.684 1 92.75 287 PHE A CA 1
ATOM 2199 C C . PHE A 1 287 ? -1.198 9.102 6.938 1 92.75 287 PHE A C 1
ATOM 2201 O O . PHE A 1 287 ? -0.407 9.5 6.082 1 92.75 287 PHE A O 1
ATOM 2208 N N . THR A 1 288 ? -1.303 9.688 8.109 1 93.88 288 THR A N 1
ATOM 2209 C CA . THR A 1 288 ? -0.489 10.852 8.43 1 93.88 288 THR A CA 1
ATOM 2210 C C . THR A 1 288 ? 0.633 10.484 9.391 1 93.88 288 THR A C 1
ATOM 2212 O O . THR A 1 288 ? 1.323 11.359 9.922 1 93.88 288 THR A O 1
ATOM 2215 N N . GLU A 1 289 ? 0.699 9.148 9.703 1 90.88 289 GLU A N 1
ATOM 2216 C CA . GLU A 1 289 ? 1.901 8.719 10.414 1 90.88 289 GLU A CA 1
ATOM 2217 C C . GLU A 1 289 ? 3.164 9.164 9.68 1 90.88 289 GLU A C 1
ATOM 2219 O O . GLU A 1 289 ? 3.252 9.047 8.453 1 90.88 289 GLU A O 1
ATOM 2224 N N . HIS A 1 290 ? 4.113 9.758 10.438 1 92.19 290 HIS A N 1
ATOM 2225 C CA . HIS A 1 290 ? 5.254 10.344 9.75 1 92.19 290 HIS A CA 1
ATOM 2226 C C . HIS A 1 290 ? 6.535 10.188 10.562 1 92.19 290 HIS A C 1
ATOM 2228 O O . HIS A 1 290 ? 6.484 9.867 11.75 1 92.19 290 HIS A O 1
ATOM 2234 N N . SER A 1 291 ? 7.609 10.289 9.867 1 88.5 291 SER A N 1
ATOM 2235 C CA . SER A 1 291 ? 8.953 10.273 10.438 1 88.5 291 SER A CA 1
ATOM 2236 C C . SER A 1 291 ? 9.852 11.312 9.766 1 88.5 291 SER A C 1
ATOM 2238 O O . SER A 1 291 ? 9.477 11.898 8.742 1 88.5 291 SER A O 1
ATOM 2240 N N . GLY A 1 292 ? 10.922 11.609 10.477 1 91.19 292 GLY A N 1
ATOM 2241 C CA . GLY A 1 292 ? 11.977 12.422 9.883 1 91.19 292 GLY A CA 1
ATOM 2242 C C . GLY A 1 292 ? 13.164 11.602 9.414 1 91.19 292 GLY A C 1
ATOM 2243 O O . GLY A 1 292 ? 13.781 10.875 10.203 1 91.19 292 GLY A O 1
ATOM 2244 N N . CYS A 1 293 ? 13.484 11.695 8.172 1 91.38 293 CYS A N 1
ATOM 2245 C CA . CYS A 1 293 ? 14.68 11.039 7.668 1 91.38 293 CYS A CA 1
ATOM 2246 C C . CYS A 1 293 ? 15.93 11.586 8.352 1 91.38 293 CYS A C 1
ATOM 2248 O O . CYS A 1 293 ? 15.945 12.734 8.797 1 91.38 293 CYS A O 1
ATOM 2250 N N . PRO A 1 294 ? 16.984 10.828 8.438 1 89.25 294 PRO A N 1
ATOM 2251 C CA . PRO A 1 294 ? 18.219 11.312 9.055 1 89.25 294 PRO A CA 1
ATOM 2252 C C . PRO A 1 294 ? 18.781 12.547 8.359 1 89.25 294 PRO A C 1
ATOM 2254 O O . PRO A 1 294 ? 18.719 12.648 7.129 1 89.25 294 PRO A O 1
ATOM 2257 N N . VAL A 1 295 ? 19.203 13.445 9.203 1 91.06 295 VAL A N 1
ATOM 2258 C CA . VAL A 1 295 ? 19.984 14.57 8.695 1 91.06 295 VAL A CA 1
ATOM 2259 C C . VAL A 1 295 ? 21.438 14.156 8.523 1 91.06 295 VAL A C 1
ATOM 2261 O O . VAL A 1 295 ? 22.125 13.875 9.5 1 91.06 295 VAL A O 1
ATOM 2264 N N . ILE A 1 296 ? 21.891 14.164 7.344 1 88.94 296 ILE A N 1
ATOM 2265 C CA . ILE A 1 296 ? 23.219 13.625 7.055 1 88.94 296 ILE A CA 1
ATOM 2266 C C . ILE A 1 296 ? 24.234 14.766 7.031 1 88.94 296 ILE A C 1
ATOM 2268 O O . ILE A 1 296 ? 25.219 14.734 7.77 1 88.94 296 ILE A O 1
ATOM 2272 N N . GLU A 1 297 ? 24.016 15.75 6.215 1 91.44 297 GLU A N 1
ATOM 2273 C CA . GLU A 1 297 ? 24.891 16.922 6.113 1 91.44 297 GLU A CA 1
ATOM 2274 C C . GLU A 1 297 ? 24.109 18.219 6.316 1 91.44 297 GLU A C 1
ATOM 2276 O O . GLU A 1 297 ? 23.062 18.406 5.699 1 91.44 297 GLU A O 1
ATOM 2281 N N . GLY A 1 298 ? 24.641 19 7.191 1 93.06 298 GLY A N 1
ATOM 2282 C CA . GLY A 1 298 ? 23.984 20.266 7.477 1 93.06 298 GLY A CA 1
ATOM 2283 C C . GLY A 1 298 ? 23.078 20.203 8.688 1 93.06 298 GLY A C 1
ATOM 2284 O O . GLY A 1 298 ? 23.219 19.328 9.539 1 93.06 298 GLY A O 1
ATOM 2285 N N . GLU A 1 299 ? 22.25 21.312 8.766 1 93.5 299 GLU A N 1
ATOM 2286 C CA . GLU A 1 299 ? 21.344 21.406 9.906 1 93.5 299 GLU A CA 1
ATOM 2287 C C . GLU A 1 299 ? 19.891 21.531 9.453 1 93.5 299 GLU A C 1
ATOM 2289 O O . GLU A 1 299 ? 19.609 22.078 8.383 1 93.5 299 GLU A O 1
ATOM 2294 N N . LYS A 1 300 ? 19.109 20.922 10.234 1 94.25 300 LYS A N 1
ATOM 2295 C CA . LYS A 1 300 ? 17.672 21.078 10.055 1 94.25 300 LYS A CA 1
ATOM 2296 C C . LYS A 1 300 ? 17.031 21.719 11.273 1 94.25 300 LYS A C 1
ATOM 2298 O O . LYS A 1 300 ? 17.094 21.172 12.383 1 94.25 300 LYS A O 1
ATOM 2303 N N . LYS A 1 301 ? 16.469 22.922 11.086 1 96.12 301 LYS A N 1
ATOM 2304 C CA . LYS A 1 301 ? 15.742 23.625 12.141 1 96.12 301 LYS A CA 1
ATOM 2305 C C . LYS A 1 301 ? 14.273 23.797 11.773 1 96.12 301 LYS A C 1
ATOM 2307 O O . LYS A 1 301 ? 13.945 24.453 10.789 1 96.12 301 LYS A O 1
ATOM 2312 N N . ILE A 1 302 ? 13.445 23.156 12.586 1 96.75 302 ILE A N 1
ATOM 2313 C CA . ILE A 1 302 ? 12.016 23.234 12.297 1 96.75 302 ILE A CA 1
ATOM 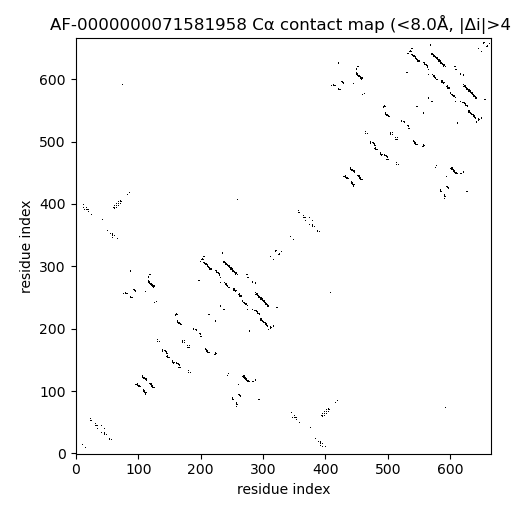2314 C C . ILE A 1 302 ? 11.273 23.844 13.484 1 96.75 302 ILE A C 1
ATOM 2316 O O . ILE A 1 302 ? 11.789 23.875 14.602 1 96.75 302 ILE A O 1
ATOM 2320 N N . VAL A 1 303 ? 10.141 24.406 13.18 1 97.44 303 VAL A N 1
ATOM 2321 C CA . VAL A 1 303 ? 9.172 24.844 14.172 1 97.44 303 VAL A CA 1
ATOM 2322 C C . VAL A 1 303 ? 7.852 24.109 13.977 1 97.44 303 VAL A C 1
ATOM 2324 O O . VAL A 1 303 ? 7.301 24.094 12.867 1 97.44 303 VAL A O 1
ATOM 2327 N N . THR A 1 304 ? 7.375 23.5 15.008 1 95.88 304 THR A N 1
ATOM 2328 C CA . THR A 1 304 ? 6.172 22.688 14.898 1 95.88 304 THR A CA 1
ATOM 2329 C C . THR A 1 304 ? 5.059 23.25 15.781 1 95.88 304 THR A C 1
ATOM 2331 O O . THR A 1 304 ? 5.305 23.641 16.922 1 95.88 304 THR A O 1
ATOM 2334 N N . GLN A 1 305 ? 3.895 23.297 15.258 1 96.44 305 GLN A N 1
ATOM 2335 C CA . GLN A 1 305 ? 2.693 23.562 16.047 1 96.44 305 GLN A CA 1
ATOM 2336 C C . GLN A 1 305 ? 1.747 22.375 16.016 1 96.44 305 GLN A C 1
ATOM 2338 O O . GLN A 1 305 ? 1.291 21.953 14.953 1 96.44 305 GLN A O 1
ATOM 2343 N N . TRP A 1 306 ? 1.49 21.844 17.203 1 93.88 306 TRP A N 1
ATOM 2344 C CA . TRP A 1 306 ? 0.415 20.875 17.375 1 93.88 306 TRP A CA 1
ATOM 2345 C C . TRP A 1 306 ? -0.899 21.578 17.703 1 93.88 306 TRP A C 1
ATOM 2347 O O . TRP A 1 306 ? -0.973 22.344 18.672 1 93.88 306 TRP A O 1
ATOM 2357 N N . VAL A 1 307 ? -1.904 21.328 16.938 1 94.62 307 VAL A N 1
ATOM 2358 C CA . VAL A 1 307 ? -3.184 22 17.109 1 94.62 307 VAL A CA 1
ATOM 2359 C C . VAL A 1 307 ? -4.184 21.047 17.766 1 94.62 307 VAL A C 1
ATOM 2361 O O . VAL A 1 307 ? -4.449 19.969 17.25 1 94.62 307 VAL A O 1
ATOM 2364 N N . ARG A 1 308 ? -4.703 21.5 18.828 1 91.19 308 ARG A N 1
ATOM 2365 C CA . ARG A 1 308 ? -5.637 20.688 19.609 1 91.19 308 ARG A CA 1
ATOM 2366 C C . ARG A 1 308 ? -7.074 21.156 19.406 1 91.19 308 ARG A C 1
ATOM 2368 O O . ARG A 1 308 ? -7.312 22.344 19.156 1 91.19 308 ARG A O 1
ATOM 2375 N N . LEU A 1 309 ? -7.91 20.234 19.547 1 88.56 309 LEU A N 1
ATOM 2376 C CA . LEU A 1 309 ? -9.336 20.547 19.531 1 88.56 309 LEU A CA 1
ATOM 2377 C C . LEU A 1 309 ? -9.883 20.672 20.938 1 88.56 309 LEU A C 1
ATOM 2379 O O . LEU A 1 309 ? -9.523 19.891 21.828 1 88.56 309 LEU A O 1
ATOM 2383 N N . GLY A 1 310 ? -10.695 21.688 21.203 1 83.44 310 GLY A N 1
ATOM 2384 C CA . GLY A 1 310 ? -11.453 21.781 22.438 1 83.44 310 GLY A CA 1
ATOM 2385 C C . GLY A 1 310 ? -10.711 22.516 23.531 1 83.44 310 GLY A C 1
ATOM 2386 O O . GLY A 1 310 ? -11.055 22.406 24.719 1 83.44 310 GLY A O 1
ATOM 2387 N N . VAL A 1 311 ? -9.664 23.188 23.219 1 85.62 311 VAL A N 1
ATOM 2388 C CA . VAL A 1 311 ? -8.93 23.922 24.234 1 85.62 311 VAL A CA 1
ATOM 2389 C C . VAL A 1 311 ? -9.195 25.422 24.078 1 85.62 311 VAL A C 1
ATOM 2391 O O . VAL A 1 311 ? -9.547 25.891 23 1 85.62 311 VAL A O 1
ATOM 2394 N N . ASP A 1 312 ? -9.195 26.078 25.203 1 84.19 312 ASP A N 1
ATOM 2395 C CA . ASP A 1 312 ? -9.359 27.531 25.234 1 84.19 312 ASP A CA 1
ATOM 2396 C C . ASP A 1 312 ? -8.664 28.125 26.453 1 84.19 312 ASP A C 1
ATOM 2398 O O . ASP A 1 312 ? -7.848 27.469 27.109 1 84.19 312 ASP A O 1
ATOM 2402 N N . ASP A 1 313 ? -8.906 29.422 26.656 1 82.5 313 ASP A N 1
ATOM 2403 C CA . ASP A 1 313 ? -8.258 30.125 27.75 1 82.5 313 ASP A CA 1
ATOM 2404 C C . ASP A 1 313 ? -8.594 29.5 29.094 1 82.5 313 ASP A C 1
ATOM 2406 O O . ASP A 1 313 ? -7.73 29.391 29.969 1 82.5 313 ASP A O 1
ATOM 2410 N N . GLU A 1 314 ? -9.773 29.078 29.266 1 79.75 314 GLU A N 1
ATOM 2411 C CA . GLU A 1 314 ? -10.242 28.516 30.531 1 79.75 314 GLU A CA 1
ATOM 2412 C C . GLU A 1 314 ? -9.805 27.062 30.688 1 79.75 314 GLU A C 1
ATOM 2414 O O . GLU A 1 314 ? -9.555 26.609 31.797 1 79.75 314 GLU A O 1
ATOM 2419 N N . ASN A 1 315 ? -9.672 26.406 29.531 1 79.88 315 ASN A N 1
ATOM 2420 C CA . ASN A 1 315 ? -9.281 25 29.484 1 79.88 315 ASN A CA 1
ATOM 2421 C C . ASN A 1 315 ? -8.094 24.766 28.547 1 79.88 315 ASN A C 1
ATOM 2423 O O . ASN A 1 315 ? -8.25 24.188 27.484 1 79.88 315 ASN A O 1
ATOM 2427 N N . PRO A 1 316 ? -6.938 25.188 29.109 1 82.25 316 PRO A N 1
ATOM 2428 C CA . PRO A 1 316 ? -5.762 25.016 28.25 1 82.25 316 PRO A CA 1
ATOM 2429 C C . PRO A 1 316 ? -5.34 23.562 28.094 1 82.25 316 PRO A C 1
ATOM 2431 O O . PRO A 1 316 ? -5.844 22.688 28.797 1 82.25 316 PRO A O 1
ATOM 2434 N N . TRP A 1 317 ? -4.566 23.297 27.141 1 75.81 317 TRP A N 1
ATOM 2435 C CA . TRP A 1 317 ? -4.207 21.938 26.766 1 75.81 317 TRP A CA 1
ATOM 2436 C C . TRP A 1 317 ? -3.627 21.172 27.953 1 75.81 317 TRP A C 1
ATOM 2438 O O . TRP A 1 317 ? -3.814 19.953 28.078 1 75.81 317 TRP A O 1
ATOM 2448 N N . ASN A 1 318 ? -2.887 21.812 28.734 1 72.19 318 ASN A N 1
ATOM 2449 C CA . ASN A 1 318 ? -2.219 21.141 29.844 1 72.19 318 ASN A CA 1
ATOM 2450 C C . ASN A 1 318 ? -3.188 20.859 30.984 1 72.19 318 ASN A C 1
ATOM 2452 O O . ASN A 1 318 ? -2.783 20.344 32.031 1 72.19 318 ASN A O 1
ATOM 2456 N N . SER A 1 319 ? -4.348 21.172 30.75 1 65.38 319 SER A N 1
ATOM 2457 C CA . SER A 1 319 ? -5.383 20.844 31.734 1 65.38 319 SER A CA 1
ATOM 2458 C C . SER A 1 319 ? -5.961 19.453 31.469 1 65.38 319 SER A C 1
ATOM 2460 O O . SER A 1 319 ? -6.742 18.953 32.281 1 65.38 319 SER A O 1
ATOM 2462 N N . PHE A 1 320 ? -5.48 18.781 30.422 1 56.44 320 PHE A N 1
ATOM 2463 C CA . PHE A 1 320 ? -6.039 17.484 30.031 1 56.44 320 PHE A CA 1
ATOM 2464 C C . PHE A 1 320 ? -4.992 16.391 30.141 1 56.44 320 PHE A C 1
ATOM 2466 O O . PHE A 1 320 ? -3.801 16.625 29.938 1 56.44 320 PHE A O 1
ATOM 2473 N N . ASN A 1 321 ? -5.5 15.242 30.609 1 48.03 321 ASN A N 1
ATOM 2474 C CA . ASN A 1 321 ? -4.594 14.102 30.609 1 48.03 321 ASN A CA 1
ATOM 2475 C C . ASN A 1 321 ? -4.465 13.492 29.219 1 48.03 321 ASN A C 1
ATOM 2477 O O . ASN A 1 321 ? -4.988 14.047 28.234 1 48.03 321 ASN A O 1
ATOM 2481 N N . THR A 1 322 ? -3.73 12.352 29.062 1 46.69 322 THR A N 1
ATOM 2482 C CA . THR A 1 322 ? -3.395 11.742 27.781 1 46.69 322 THR A CA 1
ATOM 2483 C C . THR A 1 322 ? -4.645 11.18 27.109 1 46.69 322 THR A C 1
ATOM 2485 O O . THR A 1 322 ? -4.641 10.922 25.906 1 46.69 322 THR A O 1
ATOM 2488 N N . LEU A 1 323 ? -5.676 11.086 27.922 1 44.88 323 LEU A N 1
ATOM 2489 C CA . LEU A 1 323 ? -6.926 10.539 27.406 1 44.88 323 LEU A CA 1
ATOM 2490 C C . LEU A 1 323 ? -7.867 11.656 26.969 1 44.88 323 LEU A C 1
ATOM 2492 O O . LEU A 1 323 ? -8.984 11.391 26.531 1 44.88 323 LEU A O 1
ATOM 2496 N N . GLY A 1 324 ? -7.32 12.93 27.188 1 49.97 324 GLY A N 1
ATOM 2497 C CA . GLY A 1 324 ? -8.133 14.07 26.812 1 49.97 324 GLY A CA 1
ATOM 2498 C C . GLY A 1 324 ? -9.156 14.445 27.875 1 49.97 324 GLY A C 1
ATOM 2499 O O . GLY A 1 324 ? -10.086 15.203 27.594 1 49.97 324 GLY A O 1
ATOM 2500 N N . ILE A 1 325 ? -9.062 13.82 29.016 1 51.34 325 ILE A N 1
ATOM 2501 C CA . ILE A 1 325 ? -9.953 14.125 30.125 1 51.34 325 ILE A CA 1
ATOM 2502 C C . ILE A 1 325 ? -9.312 15.188 31.016 1 51.34 325 ILE A C 1
ATOM 2504 O O . ILE A 1 325 ? -8.125 15.109 31.344 1 51.34 325 ILE A O 1
ATOM 2508 N N . LYS A 1 326 ? -10.148 16.094 31.531 1 58.56 326 LYS A N 1
ATOM 2509 C CA . LYS A 1 326 ? -9.695 17.156 32.406 1 58.56 326 LYS A CA 1
ATOM 2510 C C . LYS A 1 326 ? -9.227 16.594 33.75 1 58.56 326 LYS A C 1
ATOM 2512 O O . LYS A 1 326 ? -9.891 15.734 34.344 1 58.56 326 LYS A O 1
ATOM 2517 N N . TYR A 1 327 ? -8.008 17.016 34.156 1 51.41 327 TYR A N 1
ATOM 2518 C CA . TYR A 1 327 ? -7.492 16.578 35.438 1 51.41 327 TYR A CA 1
ATOM 2519 C C . TYR A 1 327 ? -8.477 16.906 36.562 1 51.41 327 TYR A C 1
ATOM 2521 O O . TYR A 1 327 ? -8.625 16.125 37.5 1 51.41 327 TYR A O 1
ATOM 2529 N N . SER A 1 328 ? -9.062 18.062 36.469 1 50.28 328 SER A N 1
ATOM 2530 C CA . SER A 1 328 ? -10.023 18.391 37.531 1 50.28 328 SER A CA 1
ATOM 2531 C C . SER A 1 328 ? -11.172 17.391 37.562 1 50.28 328 SER A C 1
ATOM 2533 O O . SER A 1 328 ? -11.711 17.109 38.656 1 50.28 328 SER A O 1
ATOM 2535 N N . ASP A 1 329 ? -11.539 16.891 36.562 1 46.31 329 ASP A N 1
ATOM 2536 C CA . ASP A 1 329 ? -12.648 15.938 36.531 1 46.31 329 ASP A CA 1
ATOM 2537 C C . ASP A 1 329 ? -12.172 14.523 36.844 1 46.31 329 ASP A C 1
ATOM 2539 O O . ASP A 1 329 ? -12.977 13.672 37.219 1 46.31 329 ASP A O 1
ATOM 2543 N N . ALA A 1 330 ? -11.086 14.305 36.688 1 51.47 330 ALA A N 1
ATOM 2544 C CA . ALA A 1 330 ? -10.508 13.008 37.031 1 51.47 330 ALA A CA 1
ATOM 2545 C C . ALA A 1 330 ? -10.359 12.844 38.531 1 51.47 330 ALA A C 1
ATOM 2547 O O . ALA A 1 330 ? -10.43 11.727 39.062 1 51.47 330 ALA A O 1
ATOM 2548 N N . ALA A 1 331 ? -10 13.891 39.25 1 43.19 331 ALA A N 1
ATOM 2549 C CA . ALA A 1 331 ? -9.953 13.82 40.719 1 43.19 331 ALA A CA 1
ATOM 2550 C C . ALA A 1 331 ? -11.32 13.453 41.281 1 43.19 331 ALA A C 1
ATOM 2552 O O . ALA A 1 331 ? -11.406 12.836 42.344 1 43.19 331 ALA A O 1
ATOM 2553 N N . ASP A 1 332 ? -12.258 13.812 40.562 1 38.38 332 ASP A N 1
ATOM 2554 C CA . ASP A 1 332 ? -13.57 13.492 41.125 1 38.38 332 ASP A CA 1
ATOM 2555 C C . ASP A 1 332 ? -14.031 12.109 40.688 1 38.38 332 ASP A C 1
ATOM 2557 O O . ASP A 1 332 ? -15.133 11.672 41.031 1 38.38 332 ASP A O 1
ATOM 2561 N N . GLN A 1 333 ? -13.227 11.578 39.844 1 32.38 333 GLN A N 1
ATOM 2562 C CA . GLN A 1 333 ? -13.625 10.203 39.562 1 32.38 333 GLN A CA 1
ATOM 2563 C C . GLN A 1 333 ? -12.773 9.219 40.344 1 32.38 333 GLN A C 1
ATOM 2565 O O . GLN A 1 333 ? -11.578 9.445 40.562 1 32.38 333 GLN A O 1
ATOM 2570 N N . MET B 1 1 ? 5.531 -2.594 39.188 1 19.84 1 MET B N 1
ATOM 2571 C CA . MET B 1 1 ? 5.453 -3.561 38.094 1 19.84 1 MET B CA 1
ATOM 2572 C C . MET B 1 1 ? 4.117 -3.459 37.375 1 19.84 1 MET B C 1
ATOM 2574 O O . MET B 1 1 ? 3.654 -4.43 36.781 1 19.84 1 MET B O 1
ATOM 2578 N N . ILE B 1 2 ? 3.393 -2.365 37.375 1 21.75 2 ILE B N 1
ATOM 2579 C CA . ILE B 1 2 ? 1.951 -2.416 37.156 1 21.75 2 ILE B CA 1
ATOM 2580 C C . ILE B 1 2 ? 1.656 -2.826 35.719 1 21.75 2 ILE B C 1
ATOM 2582 O O . ILE B 1 2 ? 2.035 -2.125 34.781 1 21.75 2 ILE B O 1
ATOM 2586 N N . ASN B 1 3 ? 1.569 -4.172 35.312 1 22.34 3 ASN B N 1
ATOM 2587 C CA . ASN B 1 3 ? 1.3 -5.109 34.219 1 22.34 3 ASN B CA 1
ATOM 2588 C C . ASN B 1 3 ? -0.062 -4.852 33.594 1 22.34 3 ASN B C 1
ATOM 2590 O O . ASN B 1 3 ? -0.678 -5.766 33.031 1 22.34 3 ASN B O 1
ATOM 2594 N N . GLU B 1 4 ? -0.745 -3.76 33.969 1 26.27 4 GLU B N 1
ATOM 2595 C CA . GLU B 1 4 ? -2.15 -3.855 33.562 1 26.27 4 GLU B CA 1
ATOM 2596 C C . GLU B 1 4 ? -2.307 -3.926 32.062 1 26.27 4 GLU B C 1
ATOM 2598 O O . GLU B 1 4 ? -1.826 -3.049 31.344 1 26.27 4 GLU B O 1
ATOM 2603 N N . GLY B 1 5 ? -2.41 -5.129 31.469 1 25.52 5 GLY B N 1
ATOM 2604 C CA . GLY B 1 5 ? -2.73 -5.695 30.172 1 25.52 5 GLY B CA 1
ATOM 2605 C C . GLY B 1 5 ? -3.918 -5.027 29.516 1 25.52 5 GLY B C 1
ATOM 2606 O O . GLY B 1 5 ? -5.07 -5.344 29.812 1 25.52 5 GLY B O 1
ATOM 2607 N N . VAL B 1 6 ? -3.973 -3.74 29.391 1 28.92 6 VAL B N 1
ATOM 2608 C CA . VAL B 1 6 ? -5.105 -3.244 28.609 1 28.92 6 VAL B CA 1
ATOM 2609 C C . VAL B 1 6 ? -5.293 -4.109 27.359 1 28.92 6 VAL B C 1
ATOM 2611 O O . VAL B 1 6 ? -4.418 -4.16 26.5 1 28.92 6 VAL B O 1
ATOM 2614 N N . GLU B 1 7 ? -6.031 -5.191 27.438 1 26.66 7 GLU B N 1
ATOM 2615 C CA . GLU B 1 7 ? -6.539 -6.027 26.359 1 26.66 7 GLU B CA 1
ATOM 2616 C C . GLU B 1 7 ? -7.207 -5.184 25.281 1 26.66 7 GLU B C 1
ATOM 2618 O O . GLU B 1 7 ? -8.25 -4.574 25.516 1 26.66 7 GLU B O 1
ATOM 2623 N N . ILE B 1 8 ? -6.562 -4.461 24.516 1 31.5 8 ILE B N 1
ATOM 2624 C CA . ILE B 1 8 ? -7.145 -3.953 23.281 1 31.5 8 ILE B CA 1
ATOM 2625 C C . ILE B 1 8 ? -8.047 -5.02 22.656 1 31.5 8 ILE B C 1
ATOM 2627 O O . ILE B 1 8 ? -7.578 -6.09 22.281 1 31.5 8 ILE B O 1
ATOM 2631 N N . GLU B 1 9 ? -9.242 -5.184 23.047 1 33.81 9 GLU B N 1
ATOM 2632 C CA . GLU B 1 9 ? -10.25 -6.082 22.5 1 33.81 9 GLU B CA 1
ATOM 2633 C C . GLU B 1 9 ? -10.227 -6.062 20.969 1 33.81 9 GLU B C 1
ATOM 2635 O O . GLU B 1 9 ? -10.438 -5.02 20.359 1 33.81 9 GLU B O 1
ATOM 2640 N N . HIS B 1 10 ? -9.461 -6.793 20.234 1 40.97 10 HIS B N 1
ATOM 2641 C CA . HIS B 1 10 ? -9.523 -7.18 18.828 1 40.97 10 HIS B CA 1
ATOM 2642 C C . HIS B 1 10 ? -10.961 -7.465 18.406 1 40.97 10 HIS B C 1
ATOM 2644 O O . HIS B 1 10 ? -11.477 -8.555 18.641 1 40.97 10 HIS B O 1
ATOM 2650 N N . THR B 1 11 ? -11.766 -6.621 18.594 1 48.56 11 THR B N 1
ATOM 2651 C CA . THR B 1 11 ? -13.109 -6.902 18.109 1 48.56 11 THR B CA 1
ATOM 2652 C C . THR B 1 11 ? -13.078 -7.305 16.641 1 48.56 11 THR B C 1
ATOM 2654 O O . THR B 1 11 ? -12.586 -6.551 15.797 1 48.56 11 THR B O 1
ATOM 2657 N N . ASP B 1 12 ? -13.328 -8.672 16.297 1 62.53 12 ASP B N 1
ATOM 2658 C CA . ASP B 1 12 ? -13.273 -9.344 15 1 62.53 12 ASP B CA 1
ATOM 2659 C C . ASP B 1 12 ? -14.242 -8.703 14.008 1 62.53 12 ASP B C 1
ATOM 2661 O O . ASP B 1 12 ? -15.172 -7.996 14.398 1 62.53 12 ASP B O 1
ATOM 2665 N N . SER B 1 13 ? -13.852 -8.516 12.844 1 67.31 13 SER B N 1
ATOM 2666 C CA . SER B 1 13 ? -14.602 -7.934 11.734 1 67.31 13 SER B CA 1
ATOM 2667 C C . SER B 1 13 ? -16.062 -8.398 11.742 1 67.31 13 SER B C 1
ATOM 2669 O O . SER B 1 13 ? -16.969 -7.625 11.422 1 67.31 13 SER B O 1
ATOM 2671 N N . LYS B 1 14 ? -16.281 -9.586 12.227 1 68.75 14 LYS B N 1
ATOM 2672 C CA . LYS B 1 14 ? -17.625 -10.141 12.273 1 68.75 14 LYS B CA 1
ATOM 2673 C C . LYS B 1 14 ? -18.469 -9.438 13.336 1 68.75 14 LYS B C 1
ATOM 2675 O O . LYS B 1 14 ? -19.609 -9.031 13.062 1 68.75 14 LYS B O 1
ATOM 2680 N N . SER B 1 15 ? -17.859 -9.297 14.492 1 69.06 15 SER B N 1
ATOM 2681 C CA . SER B 1 15 ? -18.578 -8.656 15.586 1 69.06 15 SER B CA 1
ATOM 2682 C C . SER B 1 15 ? -18.891 -7.195 15.266 1 69.06 15 SER B C 1
ATOM 2684 O O . SER B 1 15 ? -19.984 -6.711 15.547 1 69.06 15 SER B O 1
ATOM 2686 N N . ILE B 1 16 ? -17.969 -6.574 14.641 1 70.5 16 ILE B N 1
ATOM 2687 C CA . ILE B 1 16 ? -18.156 -5.18 14.266 1 70.5 16 ILE B CA 1
ATOM 2688 C C . ILE B 1 16 ? -19.266 -5.074 13.227 1 70.5 16 ILE B C 1
ATOM 2690 O O . ILE B 1 16 ? -20.125 -4.191 13.32 1 70.5 16 ILE B O 1
ATOM 2694 N N . ALA B 1 17 ? -19.25 -6 12.344 1 74.06 17 ALA B N 1
ATOM 2695 C CA . ALA B 1 17 ? -20.25 -5.996 11.281 1 74.06 17 ALA B CA 1
ATOM 2696 C C . ALA B 1 17 ? -21.641 -6.25 11.836 1 74.06 17 ALA B C 1
ATOM 2698 O O . ALA B 1 17 ? -22.609 -5.586 11.453 1 74.06 17 ALA B O 1
ATOM 2699 N N . GLU B 1 18 ? -21.766 -7.199 12.711 1 74.5 18 GLU B N 1
ATOM 2700 C CA . GLU B 1 18 ? -23.062 -7.527 13.312 1 74.5 18 GLU B CA 1
ATOM 2701 C C . GLU B 1 18 ? -23.625 -6.344 14.094 1 74.5 18 GLU B C 1
ATOM 2703 O O . GLU B 1 18 ? -24.812 -6.066 14.039 1 74.5 18 GLU B O 1
ATOM 2708 N N . LYS B 1 19 ? -22.75 -5.766 14.812 1 73.31 19 LYS B N 1
ATOM 2709 C CA . LYS B 1 19 ? -23.172 -4.598 15.578 1 73.31 19 LYS B CA 1
ATOM 2710 C C . LYS B 1 19 ? -23.641 -3.473 14.664 1 73.31 19 LYS B C 1
ATOM 2712 O O . LYS B 1 19 ? -24.656 -2.834 14.93 1 73.31 19 LYS B O 1
ATOM 2717 N N . SER B 1 20 ? -22.922 -3.273 13.625 1 73.69 20 SER B N 1
ATOM 2718 C CA . SER B 1 20 ? -23.297 -2.25 12.656 1 73.69 20 SER B CA 1
ATOM 2719 C C . SER B 1 20 ? -24.656 -2.561 12.031 1 73.69 20 SER B C 1
ATOM 2721 O O . SER B 1 20 ? -25.5 -1.675 11.898 1 73.69 20 SER B O 1
ATOM 2723 N N . ALA B 1 21 ? -24.781 -3.785 11.672 1 75.44 21 ALA B N 1
ATOM 2724 C CA . ALA B 1 21 ? -26.047 -4.211 11.094 1 75.44 21 ALA B CA 1
ATOM 2725 C C . ALA B 1 21 ? -27.188 -4.02 12.086 1 75.44 21 ALA B C 1
ATOM 2727 O O . ALA B 1 21 ? -28.266 -3.518 11.719 1 75.44 21 ALA B O 1
ATOM 2728 N N . SER B 1 22 ? -26.953 -4.418 13.328 1 75.56 22 SER B N 1
ATOM 2729 C CA . SER B 1 22 ? -27.984 -4.285 14.352 1 75.56 22 SER B CA 1
ATOM 2730 C C . SER B 1 22 ? -28.359 -2.826 14.57 1 75.56 22 SER B C 1
ATOM 2732 O O . SER B 1 22 ? -29.547 -2.492 14.656 1 75.56 22 SER B O 1
ATOM 2734 N N . ASN B 1 23 ? -27.344 -2.016 14.688 1 75.56 23 ASN B N 1
ATOM 2735 C CA . ASN B 1 23 ? -27.594 -0.593 14.898 1 75.56 23 ASN B CA 1
ATOM 2736 C C . ASN B 1 23 ? -28.406 0.006 13.75 1 75.56 23 ASN B C 1
ATOM 2738 O O . ASN B 1 23 ? -29.312 0.805 13.984 1 75.56 23 ASN B O 1
ATOM 2742 N N . MET B 1 24 ? -28.109 -0.356 12.516 1 76.56 24 MET B N 1
ATOM 2743 C CA . MET B 1 24 ? -28.812 0.132 11.336 1 76.56 24 MET B CA 1
ATOM 2744 C C . MET B 1 24 ? -30.281 -0.292 11.375 1 76.56 24 MET B C 1
ATOM 2746 O O . MET B 1 24 ? -31.172 0.514 11.094 1 76.56 24 MET B O 1
ATOM 2750 N N . LEU B 1 25 ? -30.484 -1.519 11.711 1 77.12 25 LEU B N 1
ATOM 2751 C CA . LEU B 1 25 ? -31.844 -2.033 11.75 1 77.12 25 LEU B CA 1
ATOM 2752 C C . LEU B 1 25 ? -32.656 -1.369 12.859 1 77.12 25 LEU B C 1
ATOM 2754 O O . LEU B 1 25 ? -33.844 -1.082 12.695 1 77.12 25 LEU B O 1
ATOM 2758 N N . ASP B 1 26 ? -31.984 -1.243 13.992 1 77 26 ASP B N 1
ATOM 2759 C CA . ASP B 1 26 ? -32.656 -0.573 15.102 1 77 26 ASP B CA 1
ATOM 2760 C C . ASP B 1 26 ? -33.094 0.84 14.711 1 77 26 ASP B C 1
ATOM 2762 O O . ASP B 1 26 ? -34.188 1.27 15.031 1 77 26 ASP B O 1
ATOM 2766 N N . GLU B 1 27 ? -32.219 1.512 14.039 1 77.44 27 GLU B N 1
ATOM 2767 C CA . GLU B 1 27 ? -32.531 2.863 13.586 1 77.44 27 GLU B CA 1
ATOM 2768 C C . GLU B 1 27 ? -33.688 2.855 12.586 1 77.44 27 GLU B C 1
ATOM 2770 O O . GLU B 1 27 ? -34.562 3.711 12.648 1 77.44 27 GLU B O 1
ATOM 2775 N N . CYS B 1 28 ? -33.688 1.889 11.656 1 76.81 28 CYS B N 1
ATOM 2776 C CA . CYS B 1 28 ? -34.75 1.805 10.656 1 76.81 28 CYS B CA 1
ATOM 2777 C C . CYS B 1 28 ? -36.062 1.4 11.297 1 76.81 28 CYS B C 1
ATOM 2779 O O . CYS B 1 28 ? -37.125 1.878 10.891 1 76.81 28 CYS B O 1
ATOM 2781 N N . LYS B 1 29 ? -36 0.511 12.234 1 74.31 29 LYS B N 1
ATOM 2782 C CA . LYS B 1 29 ? -37.188 0.135 12.969 1 74.31 29 LYS B CA 1
ATOM 2783 C C . LYS B 1 29 ? -37.781 1.335 13.695 1 74.31 29 LYS B C 1
ATOM 2785 O O . LYS B 1 29 ? -39 1.515 13.711 1 74.31 29 LYS B O 1
ATOM 2790 N N . ALA B 1 30 ? -36.969 2.064 14.359 1 76.12 30 ALA B N 1
ATOM 2791 C CA . ALA B 1 30 ? -37.406 3.264 15.055 1 76.12 30 ALA B CA 1
ATOM 2792 C C . ALA B 1 30 ? -38.094 4.238 14.086 1 76.12 30 ALA B C 1
ATOM 2794 O O . ALA B 1 30 ? -39.125 4.82 14.406 1 76.12 30 ALA B O 1
ATOM 2795 N N . THR B 1 31 ? -37.531 4.383 12.945 1 73.94 31 THR B N 1
ATOM 2796 C CA . THR B 1 31 ? -38.094 5.254 11.922 1 73.94 31 THR B CA 1
ATOM 2797 C C . THR B 1 31 ? -39.469 4.727 11.461 1 73.94 31 THR B C 1
ATOM 2799 O O . THR B 1 31 ? -40.406 5.5 11.297 1 73.94 31 THR B O 1
ATOM 2802 N N . ALA B 1 32 ? -39.531 3.385 11.203 1 71.31 32 ALA B N 1
ATOM 2803 C CA . ALA B 1 32 ? -40.781 2.754 10.781 1 71.31 32 ALA B CA 1
ATOM 2804 C C . ALA B 1 32 ? -41.875 2.916 11.844 1 71.31 32 ALA B C 1
ATOM 2806 O O . ALA B 1 32 ? -43.031 3.195 11.531 1 71.31 32 ALA B O 1
ATOM 2807 N N . ASN B 1 33 ? -41.469 2.715 13.062 1 72.69 33 ASN B N 1
ATOM 2808 C CA . ASN B 1 33 ? -42.406 2.848 14.164 1 72.69 33 ASN B CA 1
ATOM 2809 C C . ASN B 1 33 ? -42.969 4.273 14.273 1 72.69 33 ASN B C 1
ATOM 2811 O O . ASN B 1 33 ? -44.125 4.477 14.547 1 72.69 33 ASN B O 1
ATOM 2815 N N . LYS B 1 34 ? -42.125 5.188 14.141 1 73.88 34 LYS B N 1
ATOM 2816 C CA . LYS B 1 34 ? -42.531 6.59 14.188 1 73.88 34 LYS B CA 1
ATOM 2817 C C . LYS B 1 34 ? -43.562 6.895 13.094 1 73.88 34 LYS B C 1
ATOM 2819 O O . LYS B 1 34 ? -44.531 7.641 13.32 1 73.88 34 LYS B O 1
ATOM 2824 N N . GLN B 1 35 ? -43.375 6.352 11.938 1 67.06 35 GLN B N 1
ATOM 2825 C CA . GLN B 1 35 ? -44.312 6.562 10.836 1 67.06 35 GLN B CA 1
ATOM 2826 C C . GLN B 1 35 ? -45.625 5.871 11.109 1 67.06 35 GLN B C 1
ATOM 2828 O O . GLN B 1 35 ? -46.688 6.367 10.711 1 67.06 35 GLN B O 1
ATOM 2833 N N . LEU B 1 36 ? -45.594 4.688 11.695 1 64.44 36 LEU B N 1
ATOM 2834 C CA . LEU B 1 36 ? -46.812 3.949 12.07 1 64.44 36 LEU B CA 1
ATOM 2835 C C . LEU B 1 36 ? -47.656 4.75 13.047 1 64.44 36 LEU B C 1
ATOM 2837 O O . LEU B 1 36 ? -48.875 4.789 12.93 1 64.44 36 LEU B O 1
ATOM 2841 N N . SER B 1 37 ? -47 5.164 13.977 1 65.06 37 SER B N 1
ATOM 2842 C CA . SER B 1 37 ? -47.719 5.906 14.992 1 65.06 37 SER B CA 1
ATOM 2843 C C . SER B 1 37 ? -48.375 7.16 14.414 1 65.06 37 SER B C 1
ATOM 2845 O O . SER B 1 37 ? -49.375 7.637 14.906 1 65.06 37 SER B O 1
ATOM 2847 N N . SER B 1 38 ? -47.781 7.684 13.352 1 61.16 38 SER B N 1
ATOM 2848 C CA . SER B 1 38 ? -48.312 8.945 12.82 1 61.16 38 SER B CA 1
ATOM 2849 C C . SER B 1 38 ? -49.406 8.711 11.789 1 61.16 38 SER B C 1
ATOM 2851 O O . SER B 1 38 ? -50.25 9.586 11.562 1 61.16 38 SER B O 1
ATOM 2853 N N . SER B 1 39 ? -49.406 7.676 10.961 1 59.19 39 SER B N 1
ATOM 2854 C CA . SER B 1 39 ? -50.312 7.684 9.812 1 59.19 39 SER B CA 1
ATOM 2855 C C . SER B 1 39 ? -51.25 6.492 9.844 1 59.19 39 SER B C 1
ATOM 2857 O O . SER B 1 39 ? -52.094 6.332 8.945 1 59.19 39 SER B O 1
ATOM 2859 N N . GLY B 1 40 ? -51.469 5.887 11.062 1 59.34 40 GLY B N 1
ATOM 2860 C CA . GLY B 1 40 ? -52.344 4.73 11.016 1 59.34 40 GLY B CA 1
ATOM 2861 C C . GLY B 1 40 ? -51.969 3.744 9.922 1 59.34 40 GLY B C 1
ATOM 2862 O O . GLY B 1 40 ? -52.844 3.117 9.328 1 59.34 40 GLY B O 1
ATOM 2863 N N . ALA B 1 41 ? -50.844 3.656 9.492 1 58.38 41 ALA B N 1
ATOM 2864 C CA . ALA B 1 41 ? -50.344 2.936 8.32 1 58.38 41 ALA B CA 1
ATOM 2865 C C . ALA B 1 41 ? -50.5 1.429 8.5 1 58.38 41 ALA B C 1
ATOM 2867 O O . ALA B 1 41 ? -50.406 0.923 9.625 1 58.38 41 ALA B O 1
ATOM 2868 N N . ASP B 1 42 ? -51 0.776 7.43 1 65.44 42 ASP B N 1
ATOM 2869 C CA . ASP B 1 42 ? -51.156 -0.675 7.406 1 65.44 42 ASP B CA 1
ATOM 2870 C C . ASP B 1 42 ? -49.812 -1.375 7.391 1 65.44 42 ASP B C 1
ATOM 2872 O O . ASP B 1 42 ? -48.781 -0.729 7.223 1 65.44 42 ASP B O 1
ATOM 2876 N N . ALA B 1 43 ? -49.781 -2.516 7.898 1 60.88 43 ALA B N 1
ATOM 2877 C CA . ALA B 1 43 ? -48.594 -3.371 8.031 1 60.88 43 ALA B CA 1
ATOM 2878 C C . ALA B 1 43 ? -47.75 -3.338 6.762 1 60.88 43 ALA B C 1
ATOM 2880 O O . ALA B 1 43 ? -46.531 -3.328 6.832 1 60.88 43 ALA B O 1
ATOM 2881 N N . GLU B 1 44 ? -48.406 -3.213 5.652 1 65.06 44 GLU B N 1
ATOM 2882 C CA . GLU B 1 44 ? -47.688 -3.205 4.375 1 65.06 44 GLU B CA 1
ATOM 2883 C C . GLU B 1 44 ? -46.875 -1.932 4.211 1 65.06 44 GLU B C 1
ATOM 2885 O O . GLU B 1 44 ? -45.75 -1.976 3.717 1 65.06 44 GLU B O 1
ATOM 2890 N N . SER B 1 45 ? -47.469 -0.908 4.664 1 68.94 45 SER B N 1
ATOM 2891 C CA . SER B 1 45 ? -46.781 0.38 4.559 1 68.94 45 SER B CA 1
ATOM 2892 C C . SER B 1 45 ? -45.562 0.431 5.465 1 68.94 45 SER B C 1
ATOM 2894 O O . SER B 1 45 ? -44.531 0.985 5.09 1 68.94 45 SER B O 1
ATOM 2896 N N . ILE B 1 46 ? -45.625 -0.266 6.562 1 66.19 46 ILE B N 1
ATOM 2897 C CA . ILE B 1 46 ? -44.531 -0.285 7.52 1 66.19 46 ILE B CA 1
ATOM 2898 C C . ILE B 1 46 ? -43.375 -1.099 6.953 1 66.19 46 ILE B C 1
ATOM 2900 O O . ILE B 1 46 ? -42.188 -0.708 7.086 1 66.19 46 ILE B O 1
ATOM 2904 N N . LEU B 1 47 ? -43.719 -2.127 6.336 1 68.56 47 LEU B N 1
ATOM 2905 C CA . LEU B 1 47 ? -42.719 -2.973 5.73 1 68.56 47 LEU B CA 1
ATOM 2906 C C . LEU B 1 47 ? -41.969 -2.229 4.621 1 68.56 47 LEU B C 1
ATOM 2908 O O . LEU B 1 47 ? -40.75 -2.379 4.461 1 68.56 47 LEU B O 1
ATOM 2912 N N . ASP B 1 48 ? -42.75 -1.43 3.945 1 73 48 ASP B N 1
ATOM 2913 C CA . ASP B 1 48 ? -42.156 -0.667 2.855 1 73 48 ASP B CA 1
ATOM 2914 C C . ASP B 1 48 ? -41.188 0.382 3.387 1 73 48 ASP B C 1
ATOM 2916 O O . ASP B 1 48 ? -40.094 0.545 2.85 1 73 48 ASP B O 1
ATOM 2920 N N . VAL B 1 49 ? -41.594 0.992 4.465 1 70.44 49 VAL B N 1
ATOM 2921 C CA . VAL B 1 49 ? -40.75 2.021 5.059 1 70.44 49 VAL B CA 1
ATOM 2922 C C . VAL B 1 49 ? -39.469 1.39 5.602 1 70.44 49 VAL B C 1
ATOM 2924 O O . VAL B 1 49 ? -38.375 1.922 5.406 1 70.44 49 VAL B O 1
ATOM 2927 N N . LEU B 1 50 ? -39.625 0.295 6.23 1 71.12 50 LEU B N 1
ATOM 2928 C CA . LEU B 1 50 ? -38.5 -0.406 6.785 1 71.12 50 LEU B CA 1
ATOM 2929 C C . LEU B 1 50 ? -37.531 -0.855 5.68 1 71.12 50 LEU B C 1
ATOM 2931 O O . LEU B 1 50 ? -36.312 -0.694 5.797 1 71.12 50 LEU B O 1
ATOM 2935 N N . THR B 1 51 ? -38.094 -1.279 4.656 1 73.75 51 THR B N 1
ATOM 2936 C CA . THR B 1 51 ? -37.312 -1.786 3.539 1 73.75 51 THR B CA 1
ATOM 2937 C C . THR B 1 51 ? -36.5 -0.663 2.891 1 73.75 51 THR B C 1
ATOM 2939 O O . THR B 1 51 ? -35.312 -0.831 2.594 1 73.75 51 THR B O 1
ATOM 2942 N N . VAL B 1 52 ? -37.156 0.433 2.705 1 76.06 52 VAL B N 1
ATOM 2943 C CA . VAL B 1 52 ? -36.469 1.562 2.078 1 76.06 52 VAL B CA 1
ATOM 2944 C C . VAL B 1 52 ? -35.375 2.07 2.996 1 76.06 52 VAL B C 1
ATOM 2946 O O . VAL B 1 52 ? -34.25 2.352 2.539 1 76.06 52 VAL B O 1
ATOM 2949 N N . CYS B 1 53 ? -35.656 2.117 4.262 1 75.06 53 CYS B N 1
ATOM 2950 C CA . CYS B 1 53 ? -34.688 2.59 5.242 1 75.06 53 CYS B CA 1
ATOM 2951 C C . CYS B 1 53 ? -33.438 1.684 5.27 1 75.06 53 CYS B C 1
ATOM 2953 O O . CYS B 1 53 ? -32.312 2.166 5.242 1 75.06 53 CYS B O 1
ATOM 2955 N N . VAL B 1 54 ? -33.719 0.469 5.258 1 75.75 54 VAL B N 1
ATOM 2956 C CA . VAL B 1 54 ? -32.625 -0.508 5.336 1 75.75 54 VAL B CA 1
ATOM 2957 C C . VAL B 1 54 ? -31.797 -0.471 4.051 1 75.75 54 VAL B C 1
ATOM 2959 O O . VAL B 1 54 ? -30.562 -0.521 4.094 1 75.75 54 VAL B O 1
ATOM 2962 N N . LYS B 1 55 ? -32.5 -0.351 2.99 1 76.56 55 LYS B N 1
ATOM 2963 C CA . LYS B 1 55 ? -31.812 -0.281 1.704 1 76.56 55 LYS B CA 1
ATOM 2964 C C . LYS B 1 55 ? -30.844 0.904 1.658 1 76.56 55 LYS B C 1
ATOM 2966 O O . LYS B 1 55 ? -29.703 0.761 1.241 1 76.56 55 LYS B O 1
ATOM 2971 N N . VAL B 1 56 ? -31.312 1.992 2.107 1 76.31 56 VAL B N 1
ATOM 2972 C CA . VAL B 1 56 ? -30.5 3.203 2.088 1 76.31 56 VAL B CA 1
ATOM 2973 C C . VAL B 1 56 ? -29.328 3.049 3.047 1 76.31 56 VAL B C 1
ATOM 2975 O O . VAL B 1 56 ? -28.188 3.406 2.711 1 76.31 56 VAL B O 1
ATOM 2978 N N . GLY B 1 57 ? -29.562 2.525 4.211 1 75.69 57 GLY B N 1
ATOM 2979 C CA . GLY B 1 57 ? -28.516 2.318 5.199 1 75.69 57 GLY B CA 1
ATOM 2980 C C . GLY B 1 57 ? -27.422 1.382 4.719 1 75.69 57 GLY B C 1
ATOM 2981 O O . GLY B 1 57 ? -26.234 1.675 4.875 1 75.69 57 GLY B O 1
ATOM 2982 N N . ILE B 1 58 ? -27.922 0.386 4.105 1 76.31 58 ILE B N 1
ATOM 2983 C CA . ILE B 1 58 ? -26.984 -0.607 3.602 1 76.31 58 ILE B CA 1
ATOM 2984 C C . ILE B 1 58 ? -26.156 -0.006 2.467 1 76.31 58 ILE B C 1
ATOM 2986 O O . ILE B 1 58 ? -24.938 -0.183 2.418 1 76.31 58 ILE B O 1
ATOM 2990 N N . ALA B 1 59 ? -26.766 0.625 1.621 1 75.69 59 ALA B N 1
ATOM 2991 C CA . ALA B 1 59 ? -26.094 1.221 0.477 1 75.69 59 ALA B CA 1
ATOM 2992 C C . ALA B 1 59 ? -25.016 2.209 0.933 1 75.69 59 ALA B C 1
ATOM 2994 O O . ALA B 1 59 ? -23.922 2.24 0.377 1 75.69 59 ALA B O 1
ATOM 2995 N N . LYS B 1 60 ? -25.375 2.912 1.955 1 78.94 60 LYS B N 1
ATOM 2996 C CA . LYS B 1 60 ? -24.422 3.9 2.465 1 78.94 60 LYS B CA 1
ATOM 2997 C C . LYS B 1 60 ? -23.203 3.225 3.076 1 78.94 60 LYS B C 1
ATOM 2999 O O . LYS B 1 60 ? -22.062 3.658 2.852 1 78.94 60 LYS B O 1
ATOM 3004 N N . GLU B 1 61 ? -23.438 2.219 3.801 1 78.56 61 GLU B N 1
ATOM 3005 C CA . GLU B 1 61 ? -22.344 1.5 4.441 1 78.56 61 GLU B CA 1
ATOM 3006 C C . GLU B 1 61 ? -21.438 0.844 3.404 1 78.56 61 GLU B C 1
ATOM 3008 O O . GLU B 1 61 ? -20.219 0.903 3.518 1 78.56 61 GLU B O 1
ATOM 3013 N N . ILE B 1 62 ? -22 0.326 2.467 1 78.75 62 ILE B N 1
ATOM 3014 C CA . ILE B 1 62 ? -21.25 -0.351 1.42 1 78.75 62 ILE B CA 1
ATOM 3015 C C . ILE B 1 62 ? -20.453 0.675 0.612 1 78.75 62 ILE B C 1
ATOM 3017 O O . ILE B 1 62 ? -19.297 0.431 0.245 1 78.75 62 ILE B O 1
ATOM 3021 N N . GLU B 1 63 ? -21.094 1.713 0.341 1 81.12 63 GLU B N 1
ATOM 3022 C CA . GLU B 1 63 ? -20.406 2.775 -0.394 1 81.12 63 GLU B CA 1
ATOM 3023 C C . GLU B 1 63 ? -19.172 3.254 0.352 1 81.12 63 GLU B C 1
ATOM 3025 O O . GLU B 1 63 ? -18.094 3.4 -0.243 1 81.12 63 GLU B O 1
ATOM 3030 N N . ARG B 1 64 ? -19.328 3.463 1.627 1 81.12 64 ARG B N 1
ATOM 3031 C CA . ARG B 1 64 ? -18.203 3.912 2.449 1 81.12 64 ARG B CA 1
ATOM 3032 C C . ARG B 1 64 ? -17.062 2.896 2.43 1 81.12 64 ARG B C 1
ATOM 3034 O O . ARG B 1 64 ? -15.898 3.268 2.322 1 81.12 64 ARG B O 1
ATOM 3041 N N . ALA B 1 65 ? -17.438 1.702 2.543 1 82.25 65 ALA B N 1
ATOM 3042 C CA . ALA B 1 65 ? -16.438 0.638 2.531 1 82.25 65 ALA B CA 1
ATOM 3043 C C . ALA B 1 65 ? -15.711 0.577 1.188 1 82.25 65 ALA B C 1
ATOM 3045 O O . ALA B 1 65 ? -14.484 0.464 1.138 1 82.25 65 ALA B O 1
ATOM 3046 N N . ASN B 1 66 ? -16.469 0.712 0.176 1 82.19 66 ASN B N 1
ATOM 3047 C CA . ASN B 1 66 ? -15.898 0.668 -1.162 1 82.19 66 ASN B CA 1
ATOM 3048 C C . ASN B 1 66 ? -14.961 1.85 -1.407 1 82.19 66 ASN B C 1
ATOM 3050 O O . ASN B 1 66 ? -13.914 1.698 -2.039 1 82.19 66 ASN B O 1
ATOM 3054 N N . GLU B 1 67 ? -15.344 2.936 -0.964 1 83.19 67 GLU B N 1
ATOM 3055 C CA . GLU B 1 67 ? -14.5 4.117 -1.098 1 83.19 67 GLU B CA 1
ATOM 3056 C C . GLU B 1 67 ? -13.18 3.939 -0.354 1 83.19 67 GLU B C 1
ATOM 3058 O O . GLU B 1 67 ? -12.117 4.305 -0.865 1 83.19 67 GLU B O 1
ATOM 3063 N N . GLU B 1 68 ? -13.305 3.391 0.824 1 86.25 68 GLU B N 1
ATOM 3064 C CA . GLU B 1 68 ? -12.094 3.135 1.603 1 86.25 68 GLU B CA 1
ATOM 3065 C C . GLU B 1 68 ? -11.188 2.131 0.898 1 86.25 68 GLU B C 1
ATOM 3067 O O . GLU B 1 68 ? -9.969 2.334 0.817 1 86.25 68 GLU B O 1
ATOM 3072 N N . ILE B 1 69 ? -11.742 1.148 0.391 1 86 69 ILE B N 1
ATOM 3073 C CA . ILE B 1 69 ? -10.992 0.109 -0.312 1 86 69 ILE B CA 1
ATOM 3074 C C . ILE B 1 69 ? -10.297 0.709 -1.532 1 86 69 ILE B C 1
ATOM 3076 O O . ILE B 1 69 ? -9.109 0.475 -1.753 1 86 69 ILE B O 1
ATOM 3080 N N . THR B 1 70 ? -11.039 1.485 -2.27 1 86.38 70 THR B N 1
ATOM 3081 C CA . THR B 1 70 ? -10.492 2.117 -3.467 1 86.38 70 THR B CA 1
ATOM 3082 C C . THR B 1 70 ? -9.375 3.088 -3.109 1 86.38 70 THR B C 1
ATOM 3084 O O . THR B 1 70 ? -8.344 3.127 -3.779 1 86.38 70 THR B O 1
ATOM 3087 N N . PHE B 1 71 ? -9.57 3.846 -2.131 1 87.88 71 PHE B N 1
ATOM 3088 C CA . PHE B 1 71 ? -8.57 4.812 -1.685 1 87.88 71 PHE B CA 1
ATOM 3089 C C . PHE B 1 71 ? -7.277 4.109 -1.281 1 87.88 71 PHE B C 1
ATOM 3091 O O . PHE B 1 71 ? -6.195 4.469 -1.748 1 87.88 71 PHE B O 1
ATOM 3098 N N . GLN B 1 72 ? -7.371 3.088 -0.47 1 89.12 72 GLN B N 1
ATOM 3099 C CA . GLN B 1 72 ? -6.199 2.348 -0.016 1 89.12 72 GLN B CA 1
ATOM 3100 C C . GLN B 1 72 ? -5.48 1.683 -1.188 1 89.12 72 GLN B C 1
ATOM 3102 O O . GLN B 1 72 ? -4.25 1.666 -1.238 1 89.12 72 GLN B O 1
ATOM 3107 N N . ALA B 1 73 ? -6.27 1.135 -2.055 1 89.81 73 ALA B N 1
ATOM 3108 C CA . ALA B 1 73 ? -5.676 0.519 -3.24 1 89.81 73 ALA B CA 1
ATOM 3109 C C . ALA B 1 73 ? -4.879 1.539 -4.051 1 89.81 73 ALA B C 1
ATOM 3111 O O . ALA B 1 73 ? -3.789 1.237 -4.539 1 89.81 73 ALA B O 1
ATOM 3112 N N . GLY B 1 74 ? -5.453 2.721 -4.199 1 90.19 74 GLY B N 1
ATOM 3113 C CA . GLY B 1 74 ? -4.758 3.773 -4.922 1 90.19 74 GLY B CA 1
ATOM 3114 C C . GLY B 1 74 ? -3.42 4.137 -4.305 1 90.19 74 GLY B C 1
ATOM 3115 O O . GLY B 1 74 ? -2.41 4.23 -5.008 1 90.19 74 GLY B O 1
ATOM 3116 N N . ILE B 1 75 ? -3.404 4.324 -2.996 1 92.44 75 ILE B N 1
ATOM 3117 C CA . ILE B 1 75 ? -2.178 4.652 -2.277 1 92.44 75 ILE B CA 1
ATOM 3118 C C . ILE B 1 75 ? -1.17 3.516 -2.428 1 92.44 75 ILE B C 1
ATOM 3120 O O . ILE B 1 75 ? 0.002 3.752 -2.727 1 92.44 75 ILE B O 1
ATOM 3124 N N . ARG B 1 76 ? -1.632 2.314 -2.234 1 92.19 76 ARG B N 1
ATOM 3125 C CA . ARG B 1 76 ? -0.775 1.136 -2.32 1 92.19 76 ARG B CA 1
ATOM 3126 C C . ARG B 1 76 ? -0.134 1.024 -3.701 1 92.19 76 ARG B C 1
ATOM 3128 O O . ARG B 1 76 ? 1.06 0.739 -3.814 1 92.19 76 ARG B O 1
ATOM 3135 N N . LYS B 1 77 ? -0.93 1.236 -4.684 1 91.12 77 LYS B N 1
ATOM 3136 C CA . LYS B 1 77 ? -0.427 1.112 -6.051 1 91.12 77 LYS B CA 1
ATOM 3137 C C . LYS B 1 77 ? 0.61 2.189 -6.352 1 91.12 77 LYS B C 1
ATOM 3139 O O . LYS B 1 77 ? 1.604 1.929 -7.035 1 91.12 77 LYS B O 1
ATOM 3144 N N . ASP B 1 78 ? 0.393 3.371 -5.887 1 91 78 ASP B N 1
ATOM 3145 C CA . ASP B 1 78 ? 1.377 4.438 -6.043 1 91 78 ASP B CA 1
ATOM 3146 C C . ASP B 1 78 ? 2.699 4.07 -5.371 1 91 78 ASP B C 1
ATOM 3148 O O . ASP B 1 78 ? 3.768 4.242 -5.961 1 91 78 ASP B O 1
ATOM 3152 N N . MET B 1 79 ? 2.611 3.574 -4.195 1 93 79 MET B N 1
ATOM 3153 C CA . MET B 1 79 ? 3.793 3.141 -3.455 1 93 79 MET B CA 1
ATOM 3154 C C . MET B 1 79 ? 4.5 2.002 -4.18 1 93 79 MET B C 1
ATOM 3156 O O . MET B 1 79 ? 5.73 1.961 -4.23 1 93 79 MET B O 1
ATOM 3160 N N . ALA B 1 80 ? 3.67 1.099 -4.699 1 91.94 80 ALA B N 1
ATOM 3161 C CA . ALA B 1 80 ? 4.184 -0.093 -5.371 1 91.94 80 ALA B CA 1
ATOM 3162 C C . ALA B 1 80 ? 5.086 0.284 -6.543 1 91.94 80 ALA B C 1
ATOM 3164 O O . ALA B 1 80 ? 6.137 -0.328 -6.746 1 91.94 80 ALA B O 1
ATOM 3165 N N . GLY B 1 81 ? 4.629 1.248 -7.312 1 88.06 81 GLY B N 1
ATOM 3166 C CA . GLY B 1 81 ? 5.434 1.699 -8.438 1 88.06 81 GLY B CA 1
ATOM 3167 C C . GLY B 1 81 ? 6.812 2.182 -8.031 1 88.06 81 GLY B C 1
ATOM 3168 O O . GLY B 1 81 ? 7.816 1.802 -8.641 1 88.06 81 GLY B O 1
ATOM 3169 N N . LEU B 1 82 ? 6.859 2.945 -7.023 1 90.12 82 LEU B N 1
ATOM 3170 C CA . LEU B 1 82 ? 8.125 3.467 -6.523 1 90.12 82 LEU B CA 1
ATOM 3171 C C . LEU B 1 82 ? 8.961 2.354 -5.902 1 90.12 82 LEU B C 1
ATOM 3173 O O . LEU B 1 82 ? 10.172 2.264 -6.152 1 90.12 82 LEU B O 1
ATOM 3177 N N . LEU B 1 83 ? 8.375 1.542 -5.148 1 92.69 83 LEU B N 1
ATOM 3178 C CA . LEU B 1 83 ? 9.062 0.476 -4.43 1 92.69 83 LEU B CA 1
ATOM 3179 C C . LEU B 1 83 ? 9.695 -0.516 -5.398 1 92.69 83 LEU B C 1
ATOM 3181 O O . LEU B 1 83 ? 10.805 -1.01 -5.156 1 92.69 83 LEU B O 1
ATOM 3185 N N . GLU B 1 84 ? 9.016 -0.813 -6.449 1 91.12 84 GLU B N 1
ATOM 3186 C CA . GLU B 1 84 ? 9.531 -1.741 -7.453 1 91.12 84 GLU B CA 1
ATOM 3187 C C . GLU B 1 84 ? 10.891 -1.28 -7.98 1 91.12 84 GLU B C 1
ATOM 3189 O O . GLU B 1 84 ? 11.805 -2.088 -8.133 1 91.12 84 GLU B O 1
ATOM 3194 N N . ASN B 1 85 ? 10.961 0.001 -8.234 1 90.19 85 ASN B N 1
ATOM 3195 C CA . ASN B 1 85 ? 12.219 0.549 -8.734 1 90.19 85 ASN B CA 1
ATOM 3196 C C . ASN B 1 85 ? 13.359 0.339 -7.738 1 90.19 85 ASN B C 1
ATOM 3198 O O . ASN B 1 85 ? 14.461 -0.056 -8.125 1 90.19 85 ASN B O 1
ATOM 3202 N N . TYR B 1 86 ? 13.078 0.551 -6.523 1 92.88 86 TYR B N 1
ATOM 3203 C CA . TYR B 1 86 ? 14.109 0.416 -5.496 1 92.88 86 TYR B CA 1
ATOM 3204 C C . TYR B 1 86 ? 14.484 -1.046 -5.293 1 92.88 86 TYR B C 1
ATOM 3206 O O . TYR B 1 86 ? 15.672 -1.382 -5.223 1 92.88 86 TYR B O 1
ATOM 3214 N N . THR B 1 87 ? 13.5 -1.89 -5.219 1 93.5 87 THR B N 1
ATOM 3215 C CA . THR B 1 87 ? 13.789 -3.285 -4.906 1 93.5 87 THR B CA 1
ATOM 3216 C C . THR B 1 87 ? 14.516 -3.961 -6.062 1 93.5 87 THR B C 1
ATOM 3218 O O . THR B 1 87 ? 15.391 -4.801 -5.844 1 93.5 87 THR B O 1
ATOM 3221 N N . CYS B 1 88 ? 14.195 -3.639 -7.289 1 91.56 88 CYS B N 1
ATOM 3222 C CA . CYS B 1 88 ? 14.875 -4.223 -8.438 1 91.56 88 CYS B CA 1
ATOM 3223 C C . CYS B 1 88 ? 16.297 -3.684 -8.562 1 91.56 88 CYS B C 1
ATOM 3225 O O . CYS B 1 88 ? 17.188 -4.363 -9.078 1 91.56 88 CYS B O 1
ATOM 3227 N N . ALA B 1 89 ? 16.484 -2.473 -8.047 1 90.62 89 ALA B N 1
ATOM 3228 C CA . ALA B 1 89 ? 17.812 -1.866 -8.125 1 90.62 89 ALA B CA 1
ATOM 3229 C C . ALA B 1 89 ? 18.703 -2.336 -6.977 1 90.62 89 ALA B C 1
ATOM 3231 O O . ALA B 1 89 ? 19.922 -2.209 -7.039 1 90.62 89 ALA B O 1
ATOM 3232 N N . ASP B 1 90 ? 18.125 -2.832 -5.953 1 93.25 90 ASP B N 1
ATOM 3233 C CA . ASP B 1 90 ? 18.875 -3.293 -4.785 1 93.25 90 ASP B CA 1
ATOM 3234 C C . ASP B 1 90 ? 19.391 -4.715 -4.992 1 93.25 90 ASP B C 1
ATOM 3236 O O . ASP B 1 90 ? 18.703 -5.688 -4.676 1 93.25 90 ASP B O 1
ATOM 3240 N N . GLU B 1 91 ? 20.578 -4.867 -5.316 1 90.12 91 GLU B N 1
ATOM 3241 C CA . GLU B 1 91 ? 21.188 -6.152 -5.668 1 90.12 91 GLU B CA 1
ATOM 3242 C C . GLU B 1 91 ? 21.328 -7.047 -4.441 1 90.12 91 GLU B C 1
ATOM 3244 O O . GLU B 1 91 ? 21.469 -8.266 -4.566 1 90.12 91 GLU B O 1
ATOM 3249 N N . ALA B 1 92 ? 21.297 -6.406 -3.281 1 91.38 92 ALA B N 1
ATOM 3250 C CA . ALA B 1 92 ? 21.531 -7.156 -2.051 1 91.38 92 ALA B CA 1
ATOM 3251 C C . ALA B 1 92 ? 20.203 -7.637 -1.445 1 91.38 92 ALA B C 1
ATOM 3253 O O . ALA B 1 92 ? 20.203 -8.438 -0.509 1 91.38 92 ALA B O 1
ATOM 3254 N N . LEU B 1 93 ? 19.156 -7.164 -1.998 1 93.81 93 LEU B N 1
ATOM 3255 C CA . LEU B 1 93 ? 17.859 -7.504 -1.411 1 93.81 93 LEU B CA 1
ATOM 3256 C C . LEU B 1 93 ? 17.547 -8.984 -1.603 1 93.81 93 LEU B C 1
ATOM 3258 O O . LEU B 1 93 ? 17.656 -9.508 -2.715 1 93.81 93 LEU B O 1
ATOM 3262 N N . ASN B 1 94 ? 17.172 -9.617 -0.507 1 95.44 94 ASN B N 1
ATOM 3263 C CA . ASN B 1 94 ? 16.781 -11.023 -0.547 1 95.44 94 ASN B CA 1
ATOM 3264 C C . ASN B 1 94 ? 15.266 -11.172 -0.687 1 95.44 94 ASN B C 1
ATOM 3266 O O . ASN B 1 94 ? 14.531 -10.172 -0.672 1 95.44 94 ASN B O 1
ATOM 3270 N N . THR B 1 95 ? 14.875 -12.406 -0.966 1 97.44 95 THR B N 1
ATOM 3271 C CA . THR B 1 95 ? 13.453 -12.719 -1.041 1 97.44 95 THR B CA 1
ATOM 3272 C C . THR B 1 95 ? 12.734 -12.242 0.216 1 97.44 95 THR B C 1
ATOM 3274 O O . THR B 1 95 ? 13.234 -12.406 1.329 1 97.44 95 THR B O 1
ATOM 3277 N N . THR B 1 96 ? 11.609 -11.609 0.029 1 96.69 96 THR B N 1
ATOM 3278 C CA . THR B 1 96 ? 10.773 -11.188 1.142 1 96.69 96 THR B CA 1
ATOM 3279 C C . THR B 1 96 ? 10.531 -12.344 2.111 1 96.69 96 THR B C 1
ATOM 3281 O O . THR B 1 96 ? 10.367 -13.484 1.691 1 96.69 96 THR B O 1
ATOM 3284 N N . GLU B 1 97 ? 10.414 -12.039 3.406 1 95.69 97 GLU B N 1
ATOM 3285 C CA . GLU B 1 97 ? 10.172 -13.078 4.41 1 95.69 97 GLU B CA 1
ATOM 3286 C C . GLU B 1 97 ? 8.781 -13.688 4.242 1 95.69 97 GLU B C 1
ATOM 3288 O O . GLU B 1 97 ? 7.797 -12.969 4.059 1 95.69 97 GLU B O 1
ATOM 3293 N N . ALA B 1 98 ? 8.758 -14.992 4.324 1 97.19 98 ALA B N 1
ATOM 3294 C CA . ALA B 1 98 ? 7.492 -15.703 4.176 1 97.19 98 ALA B CA 1
ATOM 3295 C C . ALA B 1 98 ? 6.59 -15.469 5.383 1 97.19 98 ALA B C 1
ATOM 3297 O O . ALA B 1 98 ? 7.074 -15.273 6.5 1 97.19 98 ALA B O 1
ATOM 3298 N N . LYS B 1 99 ? 5.355 -15.469 5.156 1 95.19 99 LYS B N 1
ATOM 3299 C CA . LYS B 1 99 ? 4.391 -15.367 6.246 1 95.19 99 LYS B CA 1
ATOM 3300 C C . LYS B 1 99 ? 4.312 -16.672 7.035 1 95.19 99 LYS B C 1
ATOM 3302 O O . LYS B 1 99 ? 4.086 -16.656 8.242 1 95.19 99 LYS B O 1
ATOM 3307 N N . SER B 1 100 ? 4.414 -17.781 6.301 1 96.5 100 SER B N 1
ATOM 3308 C CA . SER B 1 100 ? 4.461 -19.109 6.891 1 96.5 100 SER B CA 1
ATOM 3309 C C . SER B 1 100 ? 5.207 -20.078 5.988 1 96.5 100 SER B C 1
ATOM 3311 O O . SER B 1 100 ? 5.504 -19.766 4.832 1 96.5 100 SER B O 1
ATOM 3313 N N . THR B 1 101 ? 5.586 -21.188 6.559 1 97.44 101 THR B N 1
ATOM 3314 C CA . THR B 1 101 ? 6.289 -22.234 5.824 1 97.44 101 THR B CA 1
ATOM 3315 C C . THR B 1 101 ? 5.574 -23.578 5.969 1 97.44 101 THR B C 1
ATOM 3317 O O . THR B 1 101 ? 5.121 -23.922 7.059 1 97.44 101 THR B O 1
ATOM 3320 N N . ASN B 1 102 ? 5.43 -24.219 4.898 1 96.38 102 ASN B N 1
ATOM 3321 C CA . ASN B 1 102 ? 4.887 -25.562 4.844 1 96.38 102 ASN B CA 1
ATOM 3322 C C . ASN B 1 102 ? 5.758 -26.484 3.992 1 96.38 102 ASN B C 1
ATOM 3324 O O . ASN B 1 102 ? 6.848 -26.094 3.566 1 96.38 102 ASN B O 1
ATOM 3328 N N . TYR B 1 103 ? 5.281 -27.766 3.939 1 97.75 103 TYR B N 1
ATOM 3329 C CA . TYR B 1 103 ? 6 -28.734 3.115 1 97.75 103 TYR B CA 1
ATOM 3330 C C . TYR B 1 103 ? 5.051 -29.453 2.168 1 97.75 103 TYR B C 1
ATOM 3332 O O . TYR B 1 103 ? 3.912 -29.75 2.533 1 97.75 103 TYR B O 1
ATOM 3340 N N . TRP B 1 104 ? 5.488 -29.734 0.993 1 98.25 104 TRP B N 1
ATOM 3341 C CA . TRP B 1 104 ? 4.77 -30.5 -0.024 1 98.25 104 TRP B CA 1
ATOM 3342 C C . TRP B 1 104 ? 5.68 -31.516 -0.684 1 98.25 104 TRP B C 1
ATOM 3344 O O . TRP B 1 104 ? 6.645 -31.156 -1.361 1 98.25 104 TRP B O 1
ATOM 3354 N N . GLU B 1 105 ? 5.406 -32.844 -0.453 1 97.06 105 GLU B N 1
ATOM 3355 C CA . GLU B 1 105 ? 6.203 -33.938 -0.991 1 97.06 105 GLU B CA 1
ATOM 3356 C C . GLU B 1 105 ? 7.68 -33.781 -0.652 1 97.06 105 GLU B C 1
ATOM 3358 O O . GLU B 1 105 ? 8.539 -33.906 -1.524 1 97.06 105 GLU B O 1
ATOM 3363 N N . GLY B 1 106 ? 7.93 -33.281 0.58 1 97 106 GLY B N 1
ATOM 3364 C CA . GLY B 1 106 ? 9.289 -33.125 1.09 1 97 106 GLY B CA 1
ATOM 3365 C C . GLY B 1 106 ? 9.945 -31.828 0.7 1 97 106 GLY B C 1
ATOM 3366 O O . GLY B 1 106 ? 11.078 -31.547 1.102 1 97 106 GLY B O 1
ATOM 3367 N N . ARG B 1 107 ? 9.281 -31.031 -0.086 1 98 107 ARG B N 1
ATOM 3368 C CA . ARG B 1 107 ? 9.812 -29.734 -0.515 1 98 107 ARG B CA 1
ATOM 3369 C C . ARG B 1 107 ? 9.305 -28.609 0.381 1 98 107 ARG B C 1
ATOM 3371 O O . ARG B 1 107 ? 8.117 -28.547 0.7 1 98 107 ARG B O 1
ATOM 3378 N N . LYS B 1 108 ? 10.219 -27.797 0.733 1 98.44 108 LYS B N 1
ATOM 3379 C CA . LYS B 1 108 ? 9.844 -26.641 1.536 1 98.44 108 LYS B CA 1
ATOM 3380 C C . LYS B 1 108 ? 9.047 -25.641 0.711 1 98.44 108 LYS B C 1
ATOM 3382 O O . LYS B 1 108 ? 9.422 -25.312 -0.417 1 98.44 108 LYS B O 1
ATOM 3387 N N . VAL B 1 109 ? 7.906 -25.172 1.258 1 98.75 109 VAL B N 1
ATOM 3388 C CA . VAL B 1 109 ? 7.047 -24.203 0.6 1 98.75 109 VAL B CA 1
ATOM 3389 C C . VAL B 1 109 ? 6.957 -22.938 1.451 1 98.75 109 VAL B C 1
ATOM 3391 O O . VAL B 1 109 ? 6.445 -22.969 2.572 1 98.75 109 VAL B O 1
ATOM 3394 N N . SER B 1 110 ? 7.504 -21.844 0.994 1 98.69 110 SER B N 1
ATOM 3395 C CA . SER B 1 110 ? 7.332 -20.531 1.616 1 98.69 110 SER B CA 1
ATOM 3396 C C . SER B 1 110 ? 6.051 -19.859 1.138 1 98.69 110 SER B C 1
ATOM 3398 O O . SER B 1 110 ? 5.895 -19.594 -0.056 1 98.69 110 SER B O 1
ATOM 3400 N N . VAL B 1 111 ? 5.16 -19.641 2.033 1 98.5 111 VAL B N 1
ATOM 3401 C CA . VAL B 1 111 ? 3.889 -19 1.709 1 98.5 111 VAL B CA 1
ATOM 3402 C C . VAL B 1 111 ? 4.004 -17.484 1.899 1 98.5 111 VAL B C 1
ATOM 3404 O O . VAL B 1 111 ? 4.113 -17 3.029 1 98.5 111 VAL B O 1
ATOM 3407 N N . MET B 1 112 ? 3.936 -16.766 0.805 1 97.94 112 MET B N 1
ATOM 3408 C CA . MET B 1 112 ? 4.102 -15.312 0.839 1 97.94 112 MET B CA 1
ATOM 3409 C C . MET B 1 112 ? 2.762 -14.617 1.06 1 97.94 112 MET B C 1
ATOM 3411 O O . MET B 1 112 ? 2.674 -13.664 1.833 1 97.94 112 MET B O 1
ATOM 3415 N N . ILE B 1 113 ? 1.79 -15.055 0.354 1 96.31 113 ILE B N 1
ATOM 3416 C CA . ILE B 1 113 ? 0.408 -14.602 0.483 1 96.31 113 ILE B CA 1
ATOM 3417 C C . ILE B 1 113 ? -0.531 -15.805 0.436 1 96.31 113 ILE B C 1
ATOM 3419 O O . ILE B 1 113 ? -0.384 -16.688 -0.418 1 96.31 113 ILE B O 1
ATOM 3423 N N . ASP B 1 114 ? -1.438 -15.789 1.406 1 92.94 114 ASP B N 1
ATOM 3424 C CA . ASP B 1 114 ? -2.395 -16.891 1.428 1 92.94 114 ASP B CA 1
ATOM 3425 C C . ASP B 1 114 ? -3.83 -16.375 1.483 1 92.94 114 ASP B C 1
ATOM 3427 O O . ASP B 1 114 ? -4.574 -16.688 2.414 1 92.94 114 ASP B O 1
ATOM 3431 N N . ARG B 1 115 ? -4.188 -15.656 0.598 1 92.12 115 ARG B N 1
ATOM 3432 C CA . ARG B 1 115 ? -5.566 -15.219 0.395 1 92.12 115 ARG B CA 1
ATOM 3433 C C . ARG B 1 115 ? -6.227 -15.992 -0.741 1 92.12 115 ARG B C 1
ATOM 3435 O O . ARG B 1 115 ? -5.594 -16.266 -1.765 1 92.12 115 ARG B O 1
ATOM 3442 N N . PRO B 1 116 ? -7.449 -16.312 -0.583 1 91.94 116 PRO B N 1
ATOM 3443 C CA . PRO B 1 116 ? -8.078 -17.219 -1.555 1 91.94 116 PRO B CA 1
ATOM 3444 C C . PRO B 1 116 ? -7.934 -16.719 -2.992 1 91.94 116 PRO B C 1
ATOM 3446 O O . PRO B 1 116 ? -7.637 -17.516 -3.893 1 91.94 116 PRO B O 1
ATOM 3449 N N . ALA B 1 117 ? -8.047 -15.438 -3.229 1 91.5 117 ALA B N 1
ATOM 3450 C CA . ALA B 1 117 ? -8.023 -14.93 -4.598 1 91.5 117 ALA B CA 1
ATOM 3451 C C . ALA B 1 117 ? -6.617 -14.5 -5.004 1 91.5 117 ALA B C 1
ATOM 3453 O O . ALA B 1 117 ? -6.402 -14.047 -6.129 1 91.5 117 ALA B O 1
ATOM 3454 N N . SER B 1 118 ? -5.699 -14.586 -4.07 1 94.81 118 SER B N 1
ATOM 3455 C CA . SER B 1 118 ? -4.324 -14.164 -4.309 1 94.81 118 SER B CA 1
ATOM 3456 C C . SER B 1 118 ? -3.338 -14.984 -3.488 1 94.81 118 SER B C 1
ATOM 3458 O O . SER B 1 118 ? -3.129 -14.719 -2.305 1 94.81 118 SER B O 1
ATOM 3460 N N . ARG B 1 119 ? -2.77 -15.961 -4.121 1 97.06 119 ARG B N 1
ATOM 3461 C CA . ARG B 1 119 ? -1.776 -16.797 -3.443 1 97.06 119 ARG B CA 1
ATOM 3462 C C . ARG B 1 119 ? -0.416 -16.688 -4.125 1 97.06 119 ARG B C 1
ATOM 3464 O O . ARG B 1 119 ? -0.333 -16.625 -5.352 1 97.06 119 ARG B O 1
ATOM 3471 N N . ILE B 1 120 ? 0.606 -16.625 -3.348 1 98.19 120 ILE B N 1
ATOM 3472 C CA . ILE B 1 120 ? 1.98 -16.656 -3.836 1 98.19 120 ILE B CA 1
ATOM 3473 C C . ILE B 1 120 ? 2.816 -17.594 -2.982 1 98.19 120 ILE B C 1
ATOM 3475 O O . ILE B 1 120 ? 2.904 -17.438 -1.763 1 98.19 120 ILE B O 1
ATOM 3479 N N . HIS B 1 121 ? 3.383 -18.578 -3.623 1 98.69 121 HIS B N 1
ATOM 3480 C CA . HIS B 1 121 ? 4.23 -19.578 -2.973 1 98.69 121 HIS B CA 1
ATOM 3481 C C . HIS B 1 121 ? 5.594 -19.672 -3.648 1 98.69 121 HIS B C 1
ATOM 3483 O O . HIS B 1 121 ? 5.703 -19.469 -4.863 1 98.69 121 HIS B O 1
ATOM 3489 N N . VAL B 1 122 ? 6.57 -19.953 -2.857 1 98.81 122 VAL B N 1
ATOM 3490 C CA . VAL B 1 122 ? 7.875 -20.359 -3.375 1 98.81 122 VAL B CA 1
ATOM 3491 C C . VAL B 1 122 ? 8.188 -21.781 -2.938 1 98.81 122 VAL B C 1
ATOM 3493 O O . VAL B 1 122 ? 8.188 -22.094 -1.743 1 98.81 122 VAL B O 1
ATOM 3496 N N . VAL B 1 123 ? 8.391 -22.641 -3.863 1 98.81 123 VAL B N 1
ATOM 3497 C CA . VAL B 1 123 ? 8.664 -24.047 -3.582 1 98.81 123 VAL B CA 1
ATOM 3498 C C . VAL B 1 123 ? 10.125 -24.359 -3.895 1 98.81 123 VAL B C 1
ATOM 3500 O O . VAL B 1 123 ? 10.57 -24.188 -5.031 1 98.81 123 VAL B O 1
ATOM 3503 N N . GLU B 1 124 ? 10.844 -24.812 -2.971 1 98.31 124 GLU B N 1
ATOM 3504 C CA . GLU B 1 124 ? 12.25 -25.172 -3.174 1 98.31 124 GLU B CA 1
ATOM 3505 C C . GLU B 1 124 ? 12.383 -26.531 -3.861 1 98.31 124 GLU B C 1
ATOM 3507 O O . GLU B 1 124 ? 11.531 -27.406 -3.684 1 98.31 124 GLU B O 1
ATOM 3512 N N . ASN B 1 125 ? 13.406 -26.625 -4.656 1 98.25 125 ASN B N 1
ATOM 3513 C CA . ASN B 1 125 ? 13.766 -27.891 -5.305 1 98.25 125 ASN B CA 1
ATOM 3514 C C . ASN B 1 125 ? 12.602 -28.469 -6.09 1 98.25 125 ASN B C 1
ATOM 3516 O O . ASN B 1 125 ? 12.289 -29.656 -5.961 1 98.25 125 ASN B O 1
ATOM 3520 N N . PHE B 1 126 ? 11.961 -27.641 -6.793 1 98.69 126 PHE B N 1
ATOM 3521 C CA . PHE B 1 126 ? 10.805 -28.047 -7.582 1 98.69 126 PHE B CA 1
ATOM 3522 C C . PHE B 1 126 ? 11.242 -28.797 -8.836 1 98.69 126 PHE B C 1
ATOM 3524 O O . PHE B 1 126 ? 10.57 -29.719 -9.281 1 98.69 126 PHE B O 1
ATOM 3531 N N . LEU B 1 127 ? 12.32 -28.328 -9.484 1 97.62 127 LEU B N 1
ATOM 3532 C CA . LEU B 1 127 ? 12.906 -28.969 -10.664 1 97.62 127 LEU B CA 1
ATOM 3533 C C . LEU B 1 127 ? 14.258 -29.578 -10.328 1 97.62 127 LEU B C 1
ATOM 3535 O O . LEU B 1 127 ? 14.867 -29.25 -9.312 1 97.62 127 LEU B O 1
ATOM 3539 N N . THR B 1 128 ? 14.695 -30.453 -11.281 1 97.75 128 THR B N 1
ATOM 3540 C CA . THR B 1 128 ? 16.047 -31 -11.219 1 97.75 128 THR B CA 1
ATOM 3541 C C . THR B 1 128 ? 16.891 -30.484 -12.383 1 97.75 128 THR B C 1
ATOM 3543 O O . THR B 1 128 ? 16.359 -29.953 -13.359 1 97.75 128 THR B O 1
ATOM 3546 N N . GLU B 1 129 ? 18.172 -30.719 -12.188 1 98.12 129 GLU B N 1
ATOM 3547 C CA . GLU B 1 129 ? 19.094 -30.328 -13.25 1 98.12 129 GLU B CA 1
ATOM 3548 C C . GLU B 1 129 ? 18.766 -31.047 -14.555 1 98.12 129 GLU B C 1
ATOM 3550 O O . GLU B 1 129 ? 18.797 -30.438 -15.625 1 98.12 129 GLU B O 1
ATOM 3555 N N . ASP B 1 130 ? 18.422 -32.281 -14.469 1 98.31 130 ASP B N 1
ATOM 3556 C CA . ASP B 1 130 ? 18.125 -33.094 -15.648 1 98.31 130 ASP B CA 1
ATOM 3557 C C . ASP B 1 130 ? 16.859 -32.594 -16.344 1 98.31 130 ASP B C 1
ATOM 3559 O O . ASP B 1 130 ? 16.797 -32.531 -17.578 1 98.31 130 ASP B O 1
ATOM 3563 N N . GLU B 1 131 ? 15.906 -32.188 -15.586 1 98.44 131 GLU B N 1
ATOM 3564 C CA . GLU B 1 131 ? 14.68 -31.656 -16.156 1 98.44 131 GLU B CA 1
ATOM 3565 C C . GLU B 1 131 ? 14.938 -30.328 -16.859 1 98.44 131 GLU B C 1
ATOM 3567 O O . GLU B 1 131 ? 14.406 -30.078 -17.938 1 98.44 131 GLU B O 1
ATOM 3572 N N . CYS B 1 132 ? 15.758 -29.516 -16.266 1 98.25 132 CYS B N 1
ATOM 3573 C CA . CYS B 1 132 ? 16.125 -28.25 -16.891 1 98.25 132 CYS B CA 1
ATOM 3574 C C . CYS B 1 132 ? 16.844 -28.469 -18.203 1 98.25 132 CYS B C 1
ATOM 3576 O O . CYS B 1 132 ? 16.547 -27.812 -19.203 1 98.25 132 CYS B O 1
ATOM 3578 N N . LYS B 1 133 ? 17.75 -29.391 -18.234 1 97.94 133 LYS B N 1
ATOM 3579 C CA . LYS B 1 133 ? 18.469 -29.703 -19.469 1 97.94 133 LYS B CA 1
ATOM 3580 C C . LYS B 1 133 ? 17.516 -30.188 -20.547 1 97.94 133 LYS B C 1
ATOM 3582 O O . LYS B 1 133 ? 17.656 -29.812 -21.719 1 97.94 133 LYS B O 1
ATOM 3587 N N . ALA B 1 134 ? 16.625 -31.016 -20.156 1 98.06 134 ALA B N 1
ATOM 3588 C CA . ALA B 1 134 ? 15.656 -31.531 -21.109 1 98.06 134 ALA B CA 1
ATOM 3589 C C . ALA B 1 134 ? 14.844 -30.406 -21.734 1 98.06 134 ALA B C 1
ATOM 3591 O O . ALA B 1 134 ? 14.617 -30.391 -22.953 1 98.06 134 ALA B O 1
ATOM 3592 N N . VAL B 1 135 ? 14.422 -29.453 -20.922 1 97.62 135 VAL B N 1
ATOM 3593 C CA . VAL B 1 135 ? 13.641 -28.312 -21.406 1 97.62 135 VAL B CA 1
ATOM 3594 C C . VAL B 1 135 ? 14.484 -27.453 -22.344 1 97.62 135 VAL B C 1
ATOM 3596 O O . VAL B 1 135 ? 14.023 -27.047 -23.406 1 97.62 135 VAL B O 1
ATOM 3599 N N . GLU B 1 136 ? 15.688 -27.25 -21.969 1 96.31 136 GLU B N 1
ATOM 3600 C CA . GLU B 1 136 ? 16.594 -26.438 -22.781 1 96.31 136 GLU B CA 1
ATOM 3601 C C . GLU B 1 136 ? 16.812 -27.078 -24.156 1 96.31 136 GLU B C 1
ATOM 3603 O O . GLU B 1 136 ? 16.797 -26.391 -25.172 1 96.31 136 GLU B O 1
ATOM 3608 N N . GLU B 1 137 ? 17.031 -28.344 -24.156 1 97 137 GLU B N 1
ATOM 3609 C CA . GLU B 1 137 ? 17.234 -29.062 -25.406 1 97 137 GLU B CA 1
ATOM 3610 C C . GLU B 1 137 ? 16 -28.984 -26.297 1 97 137 GLU B C 1
ATOM 3612 O O . GLU B 1 137 ? 16.125 -28.828 -27.516 1 97 137 GLU B O 1
ATOM 3617 N N . ALA B 1 138 ? 14.867 -29.109 -25.672 1 96.75 138 ALA B N 1
ATOM 3618 C CA . ALA B 1 138 ? 13.625 -29.031 -26.422 1 96.75 138 ALA B CA 1
ATOM 3619 C C . ALA B 1 138 ? 13.383 -27.625 -26.953 1 96.75 138 ALA B C 1
ATOM 3621 O O . ALA B 1 138 ? 12.805 -27.453 -28.031 1 96.75 138 ALA B O 1
ATOM 3622 N N . ALA B 1 139 ? 13.828 -26.625 -26.25 1 94.88 139 ALA B N 1
ATOM 3623 C CA . ALA B 1 139 ? 13.578 -25.219 -26.594 1 94.88 139 ALA B CA 1
ATOM 3624 C C . ALA B 1 139 ? 14.523 -24.766 -27.703 1 94.88 139 ALA B C 1
ATOM 3626 O O . ALA B 1 139 ? 14.164 -23.906 -28.516 1 94.88 139 ALA B O 1
ATOM 3627 N N . ALA B 1 140 ? 15.672 -25.266 -27.75 1 94.06 140 ALA B N 1
ATOM 3628 C CA . ALA B 1 140 ? 16.781 -24.781 -28.562 1 94.06 140 ALA B CA 1
ATOM 3629 C C . ALA B 1 140 ? 16.359 -24.625 -30.031 1 94.06 140 ALA B C 1
ATOM 3631 O O . ALA B 1 140 ? 16.562 -23.562 -30.625 1 94.06 140 ALA B O 1
ATOM 3632 N N . PRO B 1 141 ? 15.664 -25.578 -30.578 1 93.81 141 PRO B N 1
ATOM 3633 C CA . PRO B 1 141 ? 15.375 -25.484 -32.031 1 93.81 141 PRO B CA 1
ATOM 3634 C C . PRO B 1 141 ? 14.281 -24.469 -32.344 1 93.81 141 PRO B C 1
ATOM 3636 O O . PRO B 1 141 ? 14.133 -24.047 -33.469 1 93.81 141 PRO B O 1
ATOM 3639 N N . VAL B 1 142 ? 13.523 -24.109 -31.375 1 91.88 142 VAL B N 1
ATOM 3640 C CA . VAL B 1 142 ? 12.367 -23.266 -31.656 1 91.88 142 VAL B CA 1
ATOM 3641 C C . VAL B 1 142 ? 12.492 -21.938 -30.906 1 91.88 142 VAL B C 1
ATOM 3643 O O . VAL B 1 142 ? 11.539 -21.156 -30.844 1 91.88 142 VAL B O 1
ATOM 3646 N N . LEU B 1 143 ? 13.594 -21.719 -30.375 1 90.25 143 LEU B N 1
ATOM 3647 C CA . LEU B 1 143 ? 13.852 -20.469 -29.672 1 90.25 143 LEU B CA 1
ATOM 3648 C C . LEU B 1 143 ? 13.805 -19.281 -30.609 1 90.25 143 LEU B C 1
ATOM 3650 O O . LEU B 1 143 ? 14.391 -19.312 -31.703 1 90.25 143 LEU B O 1
ATOM 3654 N N . HIS B 1 144 ? 13.07 -18.266 -30.219 1 85.5 144 HIS B N 1
ATOM 3655 C CA . HIS B 1 144 ? 12.953 -17.047 -31.016 1 85.5 144 HIS B CA 1
ATOM 3656 C C . HIS B 1 144 ? 12.797 -15.82 -30.109 1 85.5 144 HIS B C 1
ATOM 3658 O O . HIS B 1 144 ? 12.602 -15.961 -28.906 1 85.5 144 HIS B O 1
ATOM 3664 N N . HIS B 1 145 ? 12.938 -14.648 -30.672 1 79.5 145 HIS B N 1
ATOM 3665 C CA . HIS B 1 145 ? 12.852 -13.43 -29.875 1 79.5 145 HIS B CA 1
ATOM 3666 C C . HIS B 1 145 ? 11.445 -13.242 -29.312 1 79.5 145 HIS B C 1
ATOM 3668 O O . HIS B 1 145 ? 10.453 -13.469 -30.016 1 79.5 145 HIS B O 1
ATOM 3674 N N . ALA B 1 146 ? 11.438 -12.922 -28.094 1 69.5 146 ALA B N 1
ATOM 3675 C CA . ALA B 1 146 ? 10.148 -12.742 -27.438 1 69.5 146 ALA B CA 1
ATOM 3676 C C . ALA B 1 146 ? 9.484 -11.445 -27.875 1 69.5 146 ALA B C 1
ATOM 3678 O O . ALA B 1 146 ? 10.156 -10.445 -28.125 1 69.5 146 ALA B O 1
ATOM 3679 N N . THR B 1 147 ? 8.148 -11.531 -28.156 1 56.66 147 THR B N 1
ATOM 3680 C CA . THR B 1 147 ? 7.383 -10.344 -28.531 1 56.66 147 THR B CA 1
ATOM 3681 C C . THR B 1 147 ? 6.656 -9.766 -27.328 1 56.66 147 THR B C 1
ATOM 3683 O O . THR B 1 147 ? 6.504 -10.438 -26.297 1 56.66 147 THR B O 1
ATOM 3686 N N . VAL B 1 148 ? 6.613 -8.445 -27.062 1 53.81 148 VAL B N 1
ATOM 3687 C CA . VAL B 1 148 ? 5.809 -7.836 -26 1 53.81 148 VAL B CA 1
ATOM 3688 C C . VAL B 1 148 ? 4.43 -7.477 -26.547 1 53.81 148 VAL B C 1
ATOM 3690 O O . VAL B 1 148 ? 4.289 -7.129 -27.719 1 53.81 148 VAL B O 1
ATOM 3693 N N . ALA B 1 149 ? 3.469 -7.871 -25.719 1 48.5 149 ALA B N 1
ATOM 3694 C CA . ALA B 1 149 ? 2.109 -7.48 -26.078 1 48.5 149 ALA B CA 1
ATOM 3695 C C . ALA B 1 149 ? 1.967 -5.965 -26.125 1 48.5 149 ALA B C 1
ATOM 3697 O O . ALA B 1 149 ? 2.469 -5.254 -25.25 1 48.5 149 ALA B O 1
ATOM 3698 N N . ASP B 1 150 ? 1.646 -5.363 -27.312 1 43.09 150 ASP B N 1
ATOM 3699 C CA . ASP B 1 150 ? 1.59 -3.908 -27.438 1 43.09 150 ASP B CA 1
ATOM 3700 C C . ASP B 1 150 ? 0.328 -3.352 -26.781 1 43.09 150 ASP B C 1
ATOM 3702 O O . ASP B 1 150 ? -0.014 -2.182 -26.984 1 43.09 150 ASP B O 1
ATOM 3706 N N . GLY B 1 151 ? -0.196 -3.996 -25.922 1 40.81 151 GLY B N 1
ATOM 3707 C CA . GLY B 1 151 ? -1.404 -3.506 -25.266 1 40.81 151 GLY B CA 1
ATOM 3708 C C . GLY B 1 151 ? -2.59 -3.422 -26.219 1 40.81 151 GLY B C 1
ATOM 3709 O O . GLY B 1 151 ? -3.729 -3.25 -25.766 1 40.81 151 GLY B O 1
ATOM 3710 N N . SER B 1 152 ? -2.477 -3.236 -27.484 1 37.59 152 SER B N 1
ATOM 3711 C CA . SER B 1 152 ? -3.523 -3.066 -28.484 1 37.59 152 SER B CA 1
ATOM 3712 C C . SER B 1 152 ? -3.842 -4.383 -29.188 1 37.59 152 SER B C 1
ATOM 3714 O O . SER B 1 152 ? -4.363 -4.395 -30.297 1 37.59 152 SER B O 1
ATOM 3716 N N . GLY B 1 153 ? -3.58 -5.418 -28.562 1 39.78 153 GLY B N 1
ATOM 3717 C CA . GLY B 1 153 ? -3.955 -6.691 -29.156 1 39.78 153 GLY B CA 1
ATOM 3718 C C . GLY B 1 153 ? -2.852 -7.301 -30 1 39.78 153 GLY B C 1
ATOM 3719 O O . GLY B 1 153 ? -2.994 -8.422 -30.5 1 39.78 153 GLY B O 1
ATOM 3720 N N . GLY B 1 154 ? -1.858 -6.469 -30.344 1 42.12 154 GLY B N 1
ATOM 3721 C CA . GLY B 1 154 ? -0.759 -6.996 -31.125 1 42.12 154 GLY B CA 1
ATOM 3722 C C . GLY B 1 154 ? 0.489 -7.27 -30.312 1 42.12 154 GLY B C 1
ATOM 3723 O O . GLY B 1 154 ? 0.471 -7.148 -29.078 1 42.12 154 GLY B O 1
ATOM 3724 N N . SER B 1 155 ? 1.315 -8.195 -30.812 1 47.06 155 SER B N 1
ATOM 3725 C CA . SER B 1 155 ? 2.643 -8.453 -30.25 1 47.06 155 SER B CA 1
ATOM 3726 C C . SER B 1 155 ? 3.727 -7.781 -31.094 1 47.06 155 SER B C 1
ATOM 3728 O O . SER B 1 155 ? 3.629 -7.73 -32.312 1 47.06 155 SER B O 1
ATOM 3730 N N . HIS B 1 156 ? 4.289 -6.707 -30.656 1 46.38 156 HIS B N 1
ATOM 3731 C CA . HIS B 1 156 ? 5.395 -6.141 -31.422 1 46.38 156 HIS B CA 1
ATOM 3732 C C . HIS B 1 156 ? 6.738 -6.523 -30.812 1 46.38 156 HIS B C 1
ATOM 3734 O O . HIS B 1 156 ? 6.848 -6.719 -29.609 1 46.38 156 HIS B O 1
ATOM 3740 N N . LEU B 1 157 ? 7.551 -6.887 -31.812 1 46.53 157 LEU B N 1
ATOM 3741 C CA . LEU B 1 157 ? 8.961 -7.039 -31.469 1 46.53 157 LEU B CA 1
ATOM 3742 C C . LEU B 1 157 ? 9.531 -5.738 -30.922 1 46.53 157 LEU B C 1
ATOM 3744 O O . LEU B 1 157 ? 9.352 -4.672 -31.5 1 46.53 157 LEU B O 1
ATOM 3748 N N . SER B 1 158 ? 9.5 -5.574 -29.703 1 47.62 158 SER B N 1
ATOM 3749 C CA . SER B 1 158 ? 10.125 -4.348 -29.203 1 47.62 158 SER B CA 1
ATOM 3750 C C . SER B 1 158 ? 11.641 -4.453 -29.25 1 47.62 158 SER B C 1
ATOM 3752 O O . SER B 1 158 ? 12.211 -5.504 -28.938 1 47.62 158 SER B O 1
ATOM 3754 N N . ASP B 1 159 ? 12.258 -3.648 -29.984 1 47.22 159 ASP B N 1
ATOM 3755 C CA . ASP B 1 159 ? 13.711 -3.543 -30 1 47.22 159 ASP B CA 1
ATOM 3756 C C . ASP B 1 159 ? 14.289 -3.727 -28.594 1 47.22 159 ASP B C 1
ATOM 3758 O O . ASP B 1 159 ? 15.469 -4.051 -28.438 1 47.22 159 ASP B O 1
ATOM 3762 N N . SER B 1 160 ? 13.469 -3.508 -27.672 1 47.22 160 SER B N 1
ATOM 3763 C CA . SER B 1 160 ? 13.992 -3.49 -26.312 1 47.22 160 SER B CA 1
ATOM 3764 C C . SER B 1 160 ? 13.867 -4.859 -25.656 1 47.22 160 SER B C 1
ATOM 3766 O O . SER B 1 160 ? 14.492 -5.121 -24.625 1 47.22 160 SER B O 1
ATOM 3768 N N . ARG B 1 161 ? 13.016 -5.691 -26.359 1 55.75 161 ARG B N 1
ATOM 3769 C CA . ARG B 1 161 ? 12.914 -6.984 -25.688 1 55.75 161 ARG B CA 1
ATOM 3770 C C . ARG B 1 161 ? 13.969 -7.953 -26.203 1 55.75 161 ARG B C 1
ATOM 3772 O O . ARG B 1 161 ? 13.969 -8.312 -27.391 1 55.75 161 ARG B O 1
ATOM 3779 N N . LYS B 1 162 ? 14.953 -8.305 -25.453 1 64.25 162 LYS B N 1
ATOM 3780 C CA . LYS B 1 162 ? 16.141 -9.117 -25.734 1 64.25 162 LYS B CA 1
ATOM 3781 C C . LYS B 1 162 ? 15.938 -10.555 -25.266 1 64.25 162 LYS B C 1
ATOM 3783 O O . LYS B 1 162 ? 16.734 -11.438 -25.594 1 64.25 162 LYS B O 1
ATOM 3788 N N . ALA B 1 163 ? 14.703 -10.781 -24.719 1 82.06 163 ALA B N 1
ATOM 3789 C CA . ALA B 1 163 ? 14.5 -12.125 -24.188 1 82.06 163 ALA B CA 1
ATOM 3790 C C . ALA B 1 163 ? 14.133 -13.094 -25.312 1 82.06 163 ALA B C 1
ATOM 3792 O O . ALA B 1 163 ? 13.602 -12.68 -26.359 1 82.06 163 ALA B O 1
ATOM 3793 N N . MET B 1 164 ? 14.555 -14.289 -25.219 1 87.06 164 MET B N 1
ATOM 3794 C CA . MET B 1 164 ? 14.188 -15.375 -26.125 1 87.06 164 MET B CA 1
ATOM 3795 C C . MET B 1 164 ? 13.125 -16.281 -25.5 1 87.06 164 MET B C 1
ATOM 3797 O O . MET B 1 164 ? 13.094 -16.453 -24.281 1 87.06 164 MET B O 1
ATOM 3801 N N . GLN B 1 165 ? 12.258 -16.766 -26.344 1 89.25 165 GLN B N 1
ATOM 3802 C CA . GLN B 1 165 ? 11.211 -17.625 -25.812 1 89.25 165 GLN B CA 1
ATOM 3803 C C . GLN B 1 165 ? 10.961 -18.812 -26.75 1 89.25 165 GLN B C 1
ATOM 3805 O O . GLN B 1 165 ? 11.32 -18.781 -27.922 1 89.25 165 GLN B O 1
ATOM 3810 N N . ALA B 1 166 ? 10.43 -19.891 -26.188 1 91.88 166 ALA B N 1
ATOM 3811 C CA . ALA B 1 166 ? 10.07 -21.109 -26.922 1 91.88 166 ALA B CA 1
ATOM 3812 C C . ALA B 1 166 ? 8.93 -21.844 -26.234 1 91.88 166 ALA B C 1
ATOM 3814 O O . ALA B 1 166 ? 8.969 -22.078 -25.031 1 91.88 166 ALA B O 1
ATOM 3815 N N . GLY B 1 167 ? 7.879 -22.172 -26.969 1 92.5 167 GLY B N 1
ATOM 3816 C CA . GLY B 1 167 ? 6.852 -23.062 -26.484 1 92.5 167 GLY B CA 1
ATOM 3817 C C . GLY B 1 167 ? 7.254 -24.531 -26.547 1 92.5 167 GLY B C 1
ATOM 3818 O O . GLY B 1 167 ? 7.703 -25 -27.594 1 92.5 167 GLY B O 1
ATOM 3819 N N . ILE B 1 168 ? 7.09 -25.188 -25.422 1 94.44 168 ILE B N 1
ATOM 3820 C CA . ILE B 1 168 ? 7.516 -26.578 -25.344 1 94.44 168 ILE B CA 1
ATOM 3821 C C . ILE B 1 168 ? 6.301 -27.484 -25.156 1 94.44 168 ILE B C 1
ATOM 3823 O O . ILE B 1 168 ? 5.652 -27.469 -24.109 1 94.44 168 ILE B O 1
ATOM 3827 N N . LYS B 1 169 ? 6.094 -28.297 -26.172 1 92.56 169 LYS B N 1
ATOM 3828 C CA . LYS B 1 169 ? 4.996 -29.25 -26.094 1 92.56 169 LYS B CA 1
ATOM 3829 C C . LYS B 1 169 ? 5.32 -30.375 -25.109 1 92.56 169 LYS B C 1
ATOM 3831 O O . LYS B 1 169 ? 6.445 -30.875 -25.078 1 92.56 169 LYS B O 1
ATOM 3836 N N . VAL B 1 170 ? 4.34 -30.734 -24.391 1 95.38 170 VAL B N 1
ATOM 3837 C CA . VAL B 1 170 ? 4.504 -31.844 -23.453 1 95.38 170 VAL B CA 1
ATOM 3838 C C . VAL B 1 170 ? 4.023 -33.125 -24.109 1 95.38 170 VAL B C 1
ATOM 3840 O O . VAL B 1 170 ? 2.873 -33.219 -24.547 1 95.38 170 VAL B O 1
ATOM 3843 N N . HIS B 1 171 ? 4.898 -34.062 -24.141 1 94.75 171 HIS B N 1
ATOM 3844 C CA . HIS B 1 171 ? 4.551 -35.375 -24.703 1 94.75 171 HIS B CA 1
ATOM 3845 C C . HIS B 1 171 ? 4.051 -36.312 -23.625 1 94.75 171 HIS B C 1
ATOM 3847 O O . HIS B 1 171 ? 4.785 -37.188 -23.172 1 94.75 171 HIS B O 1
ATOM 3853 N N . TRP B 1 172 ? 2.879 -36.188 -23.344 1 94.12 172 TRP B N 1
ATOM 3854 C CA . TRP B 1 172 ? 2.256 -36.938 -22.25 1 94.12 172 TRP B CA 1
ATOM 3855 C C . TRP B 1 172 ? 2.314 -38.438 -22.531 1 94.12 172 TRP B C 1
ATOM 3857 O O . TRP B 1 172 ? 2.383 -39.25 -21.594 1 94.12 172 TRP B O 1
ATOM 3867 N N . ASP B 1 173 ? 2.299 -38.812 -23.812 1 93.31 173 ASP B N 1
ATOM 3868 C CA . ASP B 1 173 ? 2.359 -40.219 -24.219 1 93.31 173 ASP B CA 1
ATOM 3869 C C . ASP B 1 173 ? 3.697 -40.844 -23.828 1 93.31 173 ASP B C 1
ATOM 3871 O O . ASP B 1 173 ? 3.82 -42.062 -23.766 1 93.31 173 ASP B O 1
ATOM 3875 N N . LYS B 1 174 ? 4.648 -40.031 -23.516 1 95.62 174 LYS B N 1
ATOM 3876 C CA . LYS B 1 174 ? 5.984 -40.531 -23.203 1 95.62 174 LYS B CA 1
ATOM 3877 C C . LYS B 1 174 ? 6.25 -40.469 -21.703 1 95.62 174 LYS B C 1
ATOM 3879 O O . LYS B 1 174 ? 7.359 -40.75 -21.25 1 95.62 174 LYS B O 1
ATOM 3884 N N . GLU B 1 175 ? 5.289 -40.094 -20.938 1 94.31 175 GLU B N 1
ATOM 3885 C CA . GLU B 1 175 ? 5.473 -39.969 -19.5 1 94.31 175 GLU B CA 1
ATOM 3886 C C . GLU B 1 175 ? 5.883 -41.281 -18.859 1 94.31 175 GLU B C 1
ATOM 3888 O O . GLU B 1 175 ? 6.82 -41.344 -18.062 1 94.31 175 GLU B O 1
ATOM 3893 N N . ALA B 1 176 ? 5.211 -42.344 -19.219 1 94.38 176 ALA B N 1
ATOM 3894 C CA . ALA B 1 176 ? 5.461 -43.656 -18.641 1 94.38 176 ALA B CA 1
ATOM 3895 C C . ALA B 1 176 ? 6.863 -44.156 -18.969 1 94.38 176 ALA B C 1
ATOM 3897 O O . ALA B 1 176 ? 7.434 -44.938 -18.234 1 94.38 176 ALA B O 1
ATOM 3898 N N . GLU B 1 177 ? 7.352 -43.625 -20.078 1 95.69 177 GLU B N 1
ATOM 3899 C CA . GLU B 1 177 ? 8.68 -44.031 -20.516 1 95.69 177 GLU B CA 1
ATOM 3900 C C . GLU B 1 177 ? 9.766 -43.219 -19.844 1 95.69 177 GLU B C 1
ATOM 3902 O O . GLU B 1 177 ? 10.961 -43.438 -20.078 1 95.69 177 GLU B O 1
ATOM 3907 N N . GLY B 1 178 ? 9.359 -42.25 -19.016 1 94.62 178 GLY B N 1
ATOM 3908 C CA . GLY B 1 178 ? 10.336 -41.531 -18.234 1 94.62 178 GLY B CA 1
ATOM 3909 C C . GLY B 1 178 ? 10.688 -40.188 -18.844 1 94.62 178 GLY B C 1
ATOM 3910 O O . GLY B 1 178 ? 11.734 -39.594 -18.531 1 94.62 178 GLY B O 1
ATOM 3911 N N . ASP B 1 179 ? 9.844 -39.625 -19.75 1 97.31 179 ASP B N 1
ATOM 3912 C CA . ASP B 1 179 ? 10.062 -38.312 -20.312 1 97.31 179 ASP B CA 1
ATOM 3913 C C . ASP B 1 179 ? 10.148 -37.25 -19.203 1 97.31 179 ASP B C 1
ATOM 3915 O O . ASP B 1 179 ? 9.234 -37.125 -18.391 1 97.31 179 ASP B O 1
ATOM 3919 N N . LEU B 1 180 ? 11.242 -36.562 -19.156 1 98.19 180 LEU B N 1
ATOM 3920 C CA . LEU B 1 180 ? 11.523 -35.625 -18.062 1 98.19 180 LEU B CA 1
ATOM 3921 C C . LEU B 1 180 ? 10.594 -34.438 -18.109 1 98.19 180 LEU B C 1
ATOM 3923 O O . LEU B 1 180 ? 10.211 -33.875 -17.062 1 98.19 180 LEU B O 1
ATOM 3927 N N . ILE B 1 181 ? 10.227 -33.969 -19.297 1 98.25 181 ILE B N 1
ATOM 3928 C CA . ILE B 1 181 ? 9.352 -32.812 -19.438 1 98.25 181 ILE B CA 1
ATOM 3929 C C . ILE B 1 181 ? 7.934 -33.188 -19 1 98.25 181 ILE B C 1
ATOM 3931 O O . ILE B 1 181 ? 7.27 -32.406 -18.312 1 98.25 181 ILE B O 1
ATOM 3935 N N . ALA B 1 182 ? 7.477 -34.344 -19.391 1 97.44 182 ALA B N 1
ATOM 3936 C CA . ALA B 1 182 ? 6.168 -34.844 -18.953 1 97.44 182 ALA B CA 1
ATOM 3937 C C . ALA B 1 182 ? 6.117 -35 -17.438 1 97.44 182 ALA B C 1
ATOM 3939 O O . ALA B 1 182 ? 5.121 -34.656 -16.812 1 97.44 182 ALA B O 1
ATOM 3940 N N . ARG B 1 183 ? 7.156 -35.5 -16.906 1 97.38 183 ARG B N 1
ATOM 3941 C CA . ARG B 1 183 ? 7.242 -35.688 -15.453 1 97.38 183 ARG B CA 1
ATOM 3942 C C . ARG B 1 183 ? 7.16 -34.312 -14.742 1 97.38 183 ARG B C 1
ATOM 3944 O O . ARG B 1 183 ? 6.449 -34.188 -13.75 1 97.38 183 ARG B O 1
ATOM 3951 N N . LEU B 1 184 ? 7.902 -33.375 -15.211 1 97.94 184 LEU B N 1
ATOM 3952 C CA . LEU B 1 184 ? 7.879 -32.031 -14.664 1 97.94 184 LEU B CA 1
ATOM 3953 C C . LEU B 1 184 ? 6.473 -31.422 -14.734 1 97.94 184 LEU B C 1
ATOM 3955 O O . LEU B 1 184 ? 5.98 -30.859 -13.75 1 97.94 184 LEU B O 1
ATOM 3959 N N . SER B 1 185 ? 5.863 -31.562 -15.852 1 97.88 185 SER B N 1
ATOM 3960 C CA . SER B 1 185 ? 4.52 -31.031 -16.047 1 97.88 185 SER B CA 1
ATOM 3961 C C . SER B 1 185 ? 3.523 -31.703 -15.094 1 97.88 185 SER B C 1
ATOM 3963 O O . SER B 1 185 ? 2.631 -31.031 -14.562 1 97.88 185 SER B O 1
ATOM 3965 N N . ARG B 1 186 ? 3.689 -33 -14.938 1 97.12 186 ARG B N 1
ATOM 3966 C CA . ARG B 1 186 ? 2.846 -33.719 -13.969 1 97.12 186 ARG B CA 1
ATOM 3967 C C . ARG B 1 186 ? 2.992 -33.094 -12.578 1 97.12 186 ARG B C 1
ATOM 3969 O O . ARG B 1 186 ? 2 -32.906 -11.867 1 97.12 186 ARG B O 1
ATOM 3976 N N . ARG B 1 187 ? 4.184 -32.781 -12.156 1 97.88 187 ARG B N 1
ATOM 3977 C CA . ARG B 1 187 ? 4.441 -32.188 -10.852 1 97.88 187 ARG B CA 1
ATOM 3978 C C . ARG B 1 187 ? 3.77 -30.812 -10.742 1 97.88 187 ARG B C 1
ATOM 3980 O O . ARG B 1 187 ? 3.246 -30.469 -9.688 1 97.88 187 ARG B O 1
ATOM 3987 N N . VAL B 1 188 ? 3.777 -30.047 -11.836 1 98.19 188 VAL B N 1
ATOM 3988 C CA . VAL B 1 188 ? 3.125 -28.75 -11.891 1 98.19 188 VAL B CA 1
ATOM 3989 C C . VAL B 1 188 ? 1.644 -28.891 -11.555 1 98.19 188 VAL B C 1
ATOM 3991 O O . VAL B 1 188 ? 1.144 -28.234 -10.633 1 98.19 188 VAL B O 1
ATOM 3994 N N . TYR B 1 189 ? 0.989 -29.766 -12.242 1 97.25 189 TYR B N 1
ATOM 3995 C CA . TYR B 1 189 ? -0.452 -29.906 -12.062 1 97.25 189 TYR B CA 1
ATOM 3996 C C . TYR B 1 189 ? -0.773 -30.562 -10.719 1 97.25 189 TYR B C 1
ATOM 3998 O O . TYR B 1 189 ? -1.793 -30.25 -10.102 1 97.25 189 TYR B O 1
ATOM 4006 N N . SER B 1 190 ? 0.121 -31.406 -10.242 1 97.75 190 SER B N 1
ATOM 4007 C CA . SER B 1 190 ? -0.042 -31.953 -8.898 1 97.75 190 SER B CA 1
ATOM 4008 C C . SER B 1 190 ? -0.034 -30.844 -7.848 1 97.75 190 SER B C 1
ATOM 4010 O O . SER B 1 190 ? -0.868 -30.844 -6.941 1 97.75 190 SER B O 1
ATOM 4012 N N . TYR B 1 191 ? 0.869 -29.906 -7.98 1 98.44 191 TYR B N 1
ATOM 4013 C CA . TYR B 1 191 ? 0.938 -28.828 -7.004 1 98.44 191 TYR B CA 1
ATOM 4014 C C . TYR B 1 191 ? -0.271 -27.922 -7.117 1 98.44 191 TYR B C 1
ATOM 4016 O O . TYR B 1 191 ? -0.838 -27.5 -6.109 1 98.44 191 TYR B O 1
ATOM 4024 N N . VAL B 1 192 ? -0.629 -27.594 -8.375 1 97.56 192 VAL B N 1
ATOM 4025 C CA . VAL B 1 192 ? -1.793 -26.75 -8.594 1 97.56 192 VAL B CA 1
ATOM 4026 C C . VAL B 1 192 ? -3.018 -27.359 -7.922 1 97.56 192 VAL B C 1
ATOM 4028 O O . VAL B 1 192 ? -3.76 -26.672 -7.219 1 97.56 192 VAL B O 1
ATOM 4031 N N . ASN B 1 193 ? -3.172 -28.672 -8.086 1 97.5 193 ASN B N 1
ATOM 4032 C CA . ASN B 1 193 ? -4.336 -29.359 -7.535 1 97.5 193 ASN B CA 1
ATOM 4033 C C . ASN B 1 193 ? -4.211 -29.562 -6.027 1 97.5 193 ASN B C 1
ATOM 4035 O O . ASN B 1 193 ? -5.195 -29.859 -5.352 1 97.5 193 ASN B O 1
ATOM 4039 N N . HIS B 1 194 ? -2.982 -29.5 -5.547 1 97.38 194 HIS B N 1
ATOM 4040 C CA . HIS B 1 194 ? -2.775 -29.484 -4.102 1 97.38 194 HIS B CA 1
ATOM 4041 C C . HIS B 1 194 ? -3.266 -28.188 -3.479 1 97.38 194 HIS B C 1
ATOM 4043 O O . HIS B 1 194 ? -3.812 -28.188 -2.373 1 97.38 194 HIS B O 1
ATOM 4049 N N . VAL B 1 195 ? -3.115 -27.078 -4.16 1 97.25 195 VAL B N 1
ATOM 4050 C CA . VAL B 1 195 ? -3.426 -25.766 -3.629 1 97.25 195 VAL B CA 1
ATOM 4051 C C . VAL B 1 195 ? -4.871 -25.391 -3.957 1 97.25 195 VAL B C 1
ATOM 4053 O O . VAL B 1 195 ? -5.574 -24.812 -3.131 1 97.25 195 VAL B O 1
ATOM 4056 N N . LEU B 1 196 ? -5.32 -25.75 -5.148 1 96.12 196 LEU B N 1
ATOM 4057 C CA . LEU B 1 196 ? -6.645 -25.359 -5.625 1 96.12 196 LEU B CA 1
ATOM 4058 C C . LEU B 1 196 ? -7.547 -26.578 -5.777 1 96.12 196 LEU B C 1
ATOM 4060 O O . LEU B 1 196 ? -7.098 -27.641 -6.215 1 96.12 196 LEU B O 1
ATOM 4064 N N . PRO B 1 197 ? -8.828 -26.406 -5.52 1 95.69 197 PRO B N 1
ATOM 4065 C CA . PRO B 1 197 ? -9.742 -27.547 -5.523 1 95.69 197 PRO B CA 1
ATOM 4066 C C . PRO B 1 197 ? -10.422 -27.75 -6.875 1 95.69 197 PRO B C 1
ATOM 4068 O O . PRO B 1 197 ? -11.602 -28.109 -6.926 1 95.69 197 PRO B O 1
ATOM 4071 N N . PHE B 1 198 ? -9.797 -27.531 -7.988 1 93.19 198 PHE B N 1
ATOM 4072 C CA . PHE B 1 198 ? -10.477 -27.547 -9.281 1 93.19 198 PHE B CA 1
ATOM 4073 C C . PHE B 1 198 ? -10.18 -28.828 -10.047 1 93.19 198 PHE B C 1
ATOM 4075 O O . PHE B 1 198 ? -10.734 -29.062 -11.117 1 93.19 198 PHE B O 1
ATOM 4082 N N . ASP B 1 199 ? -9.344 -29.688 -9.523 1 93.06 199 ASP B N 1
ATOM 4083 C CA . ASP B 1 199 ? -8.961 -30.922 -10.195 1 93.06 199 ASP B CA 1
ATOM 4084 C C . ASP B 1 199 ? -8.555 -30.656 -11.648 1 93.06 199 ASP B C 1
ATOM 4086 O O . ASP B 1 199 ? -9.117 -31.25 -12.57 1 93.06 199 ASP B O 1
ATOM 4090 N N . ILE B 1 200 ? -7.656 -29.875 -11.875 1 93.12 200 ILE B N 1
ATOM 4091 C CA . ILE B 1 200 ? -7.176 -29.422 -13.18 1 93.12 200 ILE B CA 1
ATOM 4092 C C . ILE B 1 200 ? -6.52 -30.594 -13.914 1 93.12 200 ILE B C 1
ATOM 4094 O O . ILE B 1 200 ? -5.707 -31.328 -13.328 1 93.12 200 ILE B O 1
ATOM 4098 N N . LYS B 1 201 ? -6.918 -30.703 -15.117 1 89.12 201 LYS B N 1
ATOM 4099 C CA . LYS B 1 201 ? -6.328 -31.719 -15.977 1 89.12 201 LYS B CA 1
ATOM 4100 C C . LYS B 1 201 ? -5.25 -31.141 -16.875 1 89.12 201 LYS B C 1
ATOM 4102 O O . LYS B 1 201 ? -5.324 -29.969 -17.266 1 89.12 201 LYS B O 1
ATOM 4107 N N . GLU B 1 202 ? -4.316 -32 -17.234 1 90.56 202 GLU B N 1
ATOM 4108 C CA . GLU B 1 202 ? -3.182 -31.547 -18.031 1 90.56 202 GLU B CA 1
ATOM 4109 C C . GLU B 1 202 ? -3.566 -31.391 -19.5 1 90.56 202 GLU B C 1
ATOM 4111 O O . GLU B 1 202 ? -3.01 -30.547 -20.203 1 90.56 202 GLU B O 1
ATOM 4116 N N . ASN B 1 203 ? -4.598 -32.156 -19.875 1 86.38 203 ASN B N 1
ATOM 4117 C CA . ASN B 1 203 ? -4.984 -32.125 -21.281 1 86.38 203 ASN B CA 1
ATOM 4118 C C . ASN B 1 203 ? -5.668 -30.797 -21.641 1 86.38 203 ASN B C 1
ATOM 4120 O O . ASN B 1 203 ? -6.48 -30.281 -20.875 1 86.38 203 ASN B O 1
ATOM 4124 N N . GLY B 1 204 ? -5.195 -30.219 -22.766 1 87.5 204 GLY B N 1
ATOM 4125 C CA . GLY B 1 204 ? -5.793 -29 -23.281 1 87.5 204 GLY B CA 1
ATOM 4126 C C . GLY B 1 204 ? -5.141 -27.734 -22.75 1 87.5 204 GLY B C 1
ATOM 4127 O O . GLY B 1 204 ? -5.473 -26.625 -23.172 1 87.5 204 GLY B O 1
ATOM 4128 N N . GLN B 1 205 ? -4.258 -27.922 -21.859 1 92.94 205 GLN B N 1
ATOM 4129 C CA . GLN B 1 205 ? -3.58 -26.781 -21.266 1 92.94 205 GLN B CA 1
ATOM 4130 C C . GLN B 1 205 ? -2.557 -26.188 -22.219 1 92.94 205 GLN B C 1
ATOM 4132 O O . GLN B 1 205 ? -2.221 -26.797 -23.25 1 92.94 205 GLN B O 1
ATOM 4137 N N . GLU B 1 206 ? -2.076 -24.984 -21.906 1 90 206 GLU B N 1
ATOM 4138 C CA . GLU B 1 206 ? -1.034 -24.344 -22.688 1 90 206 GLU B CA 1
ATOM 4139 C C . GLU B 1 206 ? 0.295 -25.078 -22.562 1 90 206 GLU B C 1
ATOM 4141 O O . GLU B 1 206 ? 0.538 -25.766 -21.578 1 90 206 GLU B O 1
ATOM 4146 N N . ASP B 1 207 ? 1.096 -24.922 -23.578 1 91.75 207 ASP B N 1
ATOM 4147 C CA . ASP B 1 207 ? 2.445 -25.484 -23.531 1 91.75 207 ASP B CA 1
ATOM 4148 C C . ASP B 1 207 ? 3.275 -24.828 -22.438 1 91.75 207 ASP B C 1
ATOM 4150 O O . ASP B 1 207 ? 2.934 -23.734 -21.953 1 91.75 207 ASP B O 1
ATOM 4154 N N . LEU B 1 208 ? 4.305 -25.562 -22.047 1 95.62 208 LEU B N 1
ATOM 4155 C CA . LEU B 1 208 ? 5.316 -24.906 -21.234 1 95.62 208 LEU B CA 1
ATOM 4156 C C . LEU B 1 208 ? 6.023 -23.812 -22.016 1 95.62 208 LEU B C 1
ATOM 4158 O O . LEU B 1 208 ? 6.266 -23.969 -23.219 1 95.62 208 LEU B O 1
ATOM 4162 N N . MET B 1 209 ? 6.301 -22.734 -21.359 1 93.31 209 MET B N 1
ATOM 4163 C CA . MET B 1 209 ? 7 -21.641 -22.016 1 93.31 209 MET B CA 1
ATOM 4164 C C . MET B 1 209 ? 8.391 -21.438 -21.422 1 93.31 209 MET B C 1
ATOM 4166 O O . MET B 1 209 ? 8.531 -21.109 -20.234 1 93.31 209 MET B O 1
ATOM 4170 N N . SER B 1 210 ? 9.375 -21.75 -22.25 1 95 210 SER B N 1
ATOM 4171 C CA . SER B 1 210 ? 10.75 -21.438 -21.859 1 95 210 SER B CA 1
ATOM 4172 C C . SER B 1 210 ? 11.102 -20 -22.219 1 95 210 SER B C 1
ATOM 4174 O O . SER B 1 210 ? 10.906 -19.578 -23.359 1 95 210 SER B O 1
ATOM 4176 N N . ILE B 1 211 ? 11.531 -19.203 -21.281 1 91.62 211 ILE B N 1
ATOM 4177 C CA . ILE B 1 211 ? 11.938 -17.812 -21.516 1 91.62 211 ILE B CA 1
ATOM 4178 C C . ILE B 1 211 ? 13.367 -17.609 -21 1 91.62 211 ILE B C 1
ATOM 4180 O O . ILE B 1 211 ? 13.695 -18.016 -19.891 1 91.62 211 ILE B O 1
ATOM 4184 N N . GLN B 1 212 ? 14.172 -17 -21.828 1 91.44 212 GLN B N 1
ATOM 4185 C CA . GLN B 1 212 ? 15.586 -16.828 -21.516 1 91.44 212 GLN B CA 1
ATOM 4186 C C . GLN B 1 212 ? 15.992 -15.352 -21.594 1 91.44 212 GLN B C 1
ATOM 4188 O O . GLN B 1 212 ? 15.727 -14.688 -22.594 1 91.44 212 GLN B O 1
ATOM 4193 N N . TYR B 1 213 ? 16.578 -14.898 -20.516 1 89.06 213 TYR B N 1
ATOM 4194 C CA . TYR B 1 213 ? 17.078 -13.523 -20.406 1 89.06 213 TYR B CA 1
ATOM 4195 C C . TYR B 1 213 ? 18.594 -13.5 -20.328 1 89.06 213 TYR B C 1
ATOM 4197 O O . TYR B 1 213 ? 19.203 -14.352 -19.672 1 89.06 213 TYR B O 1
ATOM 4205 N N . PHE B 1 214 ? 19.125 -12.508 -20.969 1 87.19 214 PHE B N 1
ATOM 4206 C CA . PHE B 1 214 ? 20.578 -12.398 -21.016 1 87.19 214 PHE B CA 1
ATOM 4207 C C . PHE B 1 214 ? 21.031 -11.023 -20.531 1 87.19 214 PHE B C 1
ATOM 4209 O O . PHE B 1 214 ? 20.719 -10.008 -21.156 1 87.19 214 PHE B O 1
ATOM 4216 N N . GLY B 1 215 ? 21.812 -11.078 -19.469 1 87 215 GLY B N 1
ATOM 4217 C CA . GLY B 1 215 ? 22.359 -9.828 -18.953 1 87 215 GLY B CA 1
ATOM 4218 C C . GLY B 1 215 ? 23.516 -9.297 -19.781 1 87 215 GLY B C 1
ATOM 4219 O O . GLY B 1 215 ? 24.297 -10.07 -20.344 1 87 215 GLY B O 1
ATOM 4220 N N . ARG B 1 216 ? 23.594 -7.977 -19.859 1 81.88 216 ARG B N 1
ATOM 4221 C CA . ARG B 1 216 ? 24.656 -7.359 -20.656 1 81.88 216 ARG B CA 1
ATOM 4222 C C . ARG B 1 216 ? 25.484 -6.395 -19.812 1 81.88 216 ARG B C 1
ATOM 4224 O O . ARG B 1 216 ? 26.078 -5.453 -20.344 1 81.88 216 ARG B O 1
ATOM 4231 N N . GLY B 1 217 ? 25.328 -6.582 -18.531 1 80.94 217 GLY B N 1
ATOM 4232 C CA . GLY B 1 217 ? 26.172 -5.789 -17.656 1 80.94 217 GLY B CA 1
ATOM 4233 C C . GLY B 1 217 ? 25.469 -4.559 -17.109 1 80.94 217 GLY B C 1
ATOM 4234 O O . GLY B 1 217 ? 24.391 -4.191 -17.594 1 80.94 217 GLY B O 1
ATOM 4235 N N . ALA B 1 218 ? 26.078 -3.889 -16.109 1 77.88 218 ALA B N 1
ATOM 4236 C CA . ALA B 1 218 ? 25.5 -2.752 -15.391 1 77.88 218 ALA B CA 1
ATOM 4237 C C . ALA B 1 218 ? 25.391 -1.53 -16.297 1 77.88 218 ALA B C 1
ATOM 4239 O O . ALA B 1 218 ? 24.578 -0.639 -16.047 1 77.88 218 ALA B O 1
ATOM 4240 N N . ASP B 1 219 ? 26.125 -1.575 -17.328 1 76.5 219 ASP B N 1
ATOM 4241 C CA . ASP B 1 219 ? 26.172 -0.408 -18.203 1 76.5 219 ASP B CA 1
ATOM 4242 C C . ASP B 1 219 ? 25.109 -0.494 -19.297 1 76.5 219 ASP B C 1
ATOM 4244 O O . ASP B 1 219 ? 24.984 0.413 -20.125 1 76.5 219 ASP B O 1
ATOM 4248 N N . ASP B 1 220 ? 24.375 -1.542 -19.219 1 73.25 220 ASP B N 1
ATOM 4249 C CA . ASP B 1 220 ? 23.297 -1.688 -20.203 1 73.25 220 ASP B CA 1
ATOM 4250 C C . ASP B 1 220 ? 22.188 -0.684 -19.953 1 73.25 220 ASP B C 1
ATOM 4252 O O . ASP B 1 220 ? 21.547 -0.708 -18.906 1 73.25 220 ASP B O 1
ATOM 4256 N N . ASP B 1 221 ? 21.953 0.171 -20.875 1 67.56 221 ASP B N 1
ATOM 4257 C CA . ASP B 1 221 ? 21 1.265 -20.719 1 67.56 221 ASP B CA 1
ATOM 4258 C C . ASP B 1 221 ? 19.562 0.762 -20.844 1 67.56 221 ASP B C 1
ATOM 4260 O O . ASP B 1 221 ? 18.625 1.455 -20.453 1 67.56 221 ASP B O 1
ATOM 4264 N N . LYS B 1 222 ? 19.5 -0.516 -21.531 1 66.06 222 LYS B N 1
ATOM 4265 C CA . LYS B 1 222 ? 18.172 -1.07 -21.688 1 66.06 222 LYS B CA 1
ATOM 4266 C C . LYS B 1 222 ? 18.125 -2.539 -21.281 1 66.06 222 LYS B C 1
ATOM 4268 O O . LYS B 1 222 ? 17.922 -3.418 -22.109 1 66.06 222 LYS B O 1
ATOM 4273 N N . PRO B 1 223 ? 18.266 -2.668 -20.031 1 68 223 PRO B N 1
ATOM 4274 C CA . PRO B 1 223 ? 18.25 -4.066 -19.609 1 68 223 PRO B CA 1
ATOM 4275 C C . PRO B 1 223 ? 16.891 -4.738 -19.797 1 68 223 PRO B C 1
ATOM 4277 O O . PRO B 1 223 ? 15.867 -4.066 -19.781 1 68 223 PRO B O 1
ATOM 4280 N N . ASP B 1 224 ? 16.922 -6.008 -20.188 1 66.5 224 ASP B N 1
ATOM 4281 C CA . ASP B 1 224 ? 15.711 -6.785 -20.406 1 66.5 224 ASP B CA 1
ATOM 4282 C C . ASP B 1 224 ? 14.891 -6.895 -19.125 1 66.5 224 ASP B C 1
ATOM 4284 O O . ASP B 1 224 ? 15.43 -7.184 -18.047 1 66.5 224 ASP B O 1
ATOM 4288 N N . ARG B 1 225 ? 13.766 -6.352 -19.203 1 65.94 225 ARG B N 1
ATOM 4289 C CA . ARG B 1 225 ? 12.844 -6.422 -18.078 1 65.94 225 ARG B CA 1
ATOM 4290 C C . ARG B 1 225 ? 11.469 -6.902 -18.516 1 65.94 225 ARG B C 1
ATOM 4292 O O . ARG B 1 225 ? 11.078 -6.699 -19.672 1 65.94 225 ARG B O 1
ATOM 4299 N N . TYR B 1 226 ? 10.914 -7.832 -17.734 1 70.56 226 TYR B N 1
ATOM 4300 C CA . TYR B 1 226 ? 9.516 -8.195 -17.938 1 70.56 226 TYR B CA 1
ATOM 4301 C C . TYR B 1 226 ? 8.594 -7.195 -17.25 1 70.56 226 TYR B C 1
ATOM 4303 O O . TYR B 1 226 ? 8.594 -7.078 -16.016 1 70.56 226 TYR B O 1
ATOM 4311 N N . MET B 1 227 ? 7.816 -6.438 -17.969 1 62.75 227 MET B N 1
ATOM 4312 C CA . MET B 1 227 ? 6.996 -5.348 -17.453 1 62.75 227 MET B CA 1
ATOM 4313 C C . MET B 1 227 ? 5.863 -5.883 -16.578 1 62.75 227 MET B C 1
ATOM 4315 O O . MET B 1 227 ? 5.379 -6.996 -16.812 1 62.75 227 MET B O 1
ATOM 4319 N N . PRO B 1 228 ? 5.516 -5.133 -15.656 1 59.41 228 PRO B N 1
ATOM 4320 C CA . PRO B 1 228 ? 4.406 -5.555 -14.789 1 59.41 228 PRO B CA 1
ATOM 4321 C C . PRO B 1 228 ? 3.152 -5.922 -15.578 1 59.41 228 PRO B C 1
ATOM 4323 O O . PRO B 1 228 ? 2.809 -5.246 -16.547 1 59.41 228 PRO B O 1
ATOM 4326 N N . HIS B 1 229 ? 2.572 -7.105 -15.273 1 66.56 229 HIS B N 1
ATOM 4327 C CA . HIS B 1 229 ? 1.35 -7.566 -15.93 1 66.56 229 HIS B CA 1
ATOM 4328 C C . HIS B 1 229 ? 0.604 -8.57 -15.055 1 66.56 229 HIS B C 1
ATOM 4330 O O . HIS B 1 229 ? 1.117 -9 -14.016 1 66.56 229 HIS B O 1
ATOM 4336 N N . CYS B 1 230 ? -0.709 -8.727 -15.383 1 63.91 230 CYS B N 1
ATOM 4337 C CA . CYS B 1 230 ? -1.532 -9.727 -14.719 1 63.91 230 CYS B CA 1
ATOM 4338 C C . CYS B 1 230 ? -1.822 -10.898 -15.656 1 63.91 230 CYS B C 1
ATOM 4340 O O . CYS B 1 230 ? -2.42 -10.719 -16.719 1 63.91 230 CYS B O 1
ATOM 4342 N N . ASP B 1 231 ? -1.404 -11.961 -15.188 1 74.62 231 ASP B N 1
ATOM 4343 C CA . ASP B 1 231 ? -1.654 -13.148 -15.992 1 74.62 231 ASP B CA 1
ATOM 4344 C C . ASP B 1 231 ? -3.15 -13.422 -16.125 1 74.62 231 ASP B C 1
ATOM 4346 O O . ASP B 1 231 ? -3.602 -13.977 -17.125 1 74.62 231 ASP B O 1
ATOM 4350 N N . GLY B 1 232 ? -3.82 -12.945 -15.07 1 60.47 232 GLY B N 1
ATOM 4351 C CA . GLY B 1 232 ? -5.25 -13.203 -15.039 1 60.47 232 GLY B CA 1
ATOM 4352 C C . GLY B 1 232 ? -6.02 -12.422 -16.094 1 60.47 232 GLY B C 1
ATOM 4353 O O . GLY B 1 232 ? -7.168 -12.75 -16.391 1 60.47 232 GLY B O 1
ATOM 4354 N N . ASP B 1 233 ? -5.371 -11.344 -16.484 1 56.44 233 ASP B N 1
ATOM 4355 C CA . ASP B 1 233 ? -6.012 -10.562 -17.547 1 56.44 233 ASP B CA 1
ATOM 4356 C C . ASP B 1 233 ? -6.117 -11.359 -18.844 1 56.44 233 ASP B C 1
ATOM 4358 O O . ASP B 1 233 ? -6.895 -11.008 -19.734 1 56.44 233 ASP B O 1
ATOM 4362 N N . CYS B 1 234 ? -5.34 -12.375 -18.797 1 53.84 234 CYS B N 1
ATOM 4363 C CA . CYS B 1 234 ? -5.398 -13.281 -19.938 1 53.84 234 CYS B CA 1
ATOM 4364 C C . CYS B 1 234 ? -6.457 -14.359 -19.719 1 53.84 234 CYS B C 1
ATOM 4366 O O . CYS B 1 234 ? -6.453 -15.039 -18.688 1 53.84 234 CYS B O 1
ATOM 4368 N N . ASN B 1 235 ? -7.387 -14.289 -20.484 1 61.22 235 ASN B N 1
ATOM 4369 C CA . ASN B 1 235 ? -8.641 -15.023 -20.375 1 61.22 235 ASN B CA 1
ATOM 4370 C C . ASN B 1 235 ? -8.406 -16.484 -20 1 61.22 235 ASN B C 1
ATOM 4372 O O . ASN B 1 235 ? -7.664 -17.188 -20.688 1 61.22 235 ASN B O 1
ATOM 4376 N N . GLY B 1 236 ? -8.875 -16.906 -18.812 1 77.81 236 GLY B N 1
ATOM 4377 C CA . GLY B 1 236 ? -9.07 -18.266 -18.359 1 77.81 236 GLY B CA 1
ATOM 4378 C C . GLY B 1 236 ? -7.934 -18.766 -17.484 1 77.81 236 GLY B C 1
ATOM 4379 O O . GLY B 1 236 ? -8.031 -19.844 -16.891 1 77.81 236 GLY B O 1
ATOM 4380 N N . ARG B 1 237 ? -6.801 -17.953 -17.5 1 88.94 237 ARG B N 1
ATOM 4381 C CA . ARG B 1 237 ? -5.719 -18.359 -16.609 1 88.94 237 ARG B CA 1
ATOM 4382 C C . ARG B 1 237 ? -6.09 -18.125 -15.148 1 88.94 237 ARG B C 1
ATOM 4384 O O . ARG B 1 237 ? -6.629 -17.078 -14.805 1 88.94 237 ARG B O 1
ATOM 4391 N N . MET B 1 238 ? -5.859 -19.125 -14.391 1 92.81 238 MET B N 1
ATOM 4392 C CA . MET B 1 238 ? -6.223 -18.969 -12.984 1 92.81 238 MET B CA 1
ATOM 4393 C C . MET B 1 238 ? -4.996 -19.094 -12.086 1 92.81 238 MET B C 1
ATOM 4395 O O . MET B 1 238 ? -5.047 -18.75 -10.906 1 92.81 238 MET B O 1
ATOM 4399 N N . ALA B 1 239 ? -3.926 -19.625 -12.617 1 96 239 ALA B N 1
ATOM 4400 C CA . ALA B 1 239 ? -2.695 -19.797 -11.852 1 96 239 ALA B CA 1
ATOM 4401 C C . ALA B 1 239 ? -1.477 -19.828 -12.766 1 96 239 ALA B C 1
ATOM 4403 O O . ALA B 1 239 ? -1.607 -20.047 -13.977 1 96 239 ALA B O 1
ATOM 4404 N N . THR B 1 240 ? -0.363 -19.5 -12.25 1 96.62 240 THR B N 1
ATOM 4405 C CA . THR B 1 240 ? 0.915 -19.516 -12.953 1 96.62 240 THR B CA 1
ATOM 4406 C C . THR B 1 240 ? 2.01 -20.109 -12.07 1 96.62 240 THR B C 1
ATOM 4408 O O . THR B 1 240 ? 2.027 -19.875 -10.859 1 96.62 240 THR B O 1
ATOM 4411 N N . ILE B 1 241 ? 2.832 -20.906 -12.633 1 98 241 ILE B N 1
ATOM 4412 C CA . ILE B 1 241 ? 4.035 -21.344 -11.938 1 98 241 ILE B CA 1
ATOM 4413 C C . ILE B 1 241 ? 5.27 -21 -12.773 1 98 241 ILE B C 1
ATOM 4415 O O . ILE B 1 241 ? 5.352 -21.344 -13.945 1 98 241 ILE B O 1
ATOM 4419 N N . VAL B 1 242 ? 6.156 -20.219 -12.211 1 97.88 242 VAL B N 1
ATOM 4420 C CA . VAL B 1 242 ? 7.441 -19.875 -12.805 1 97.88 242 VAL B CA 1
ATOM 4421 C C . VAL B 1 242 ? 8.547 -20.719 -12.172 1 97.88 242 VAL B C 1
ATOM 4423 O O . VAL B 1 242 ? 8.742 -20.672 -10.953 1 97.88 242 VAL B O 1
ATOM 4426 N N . MET B 1 243 ? 9.227 -21.422 -12.977 1 98.69 243 MET B N 1
ATOM 4427 C CA . MET B 1 243 ? 10.273 -22.328 -12.523 1 98.69 243 MET B CA 1
ATOM 4428 C C . MET B 1 243 ? 11.648 -21.859 -12.992 1 98.69 243 MET B C 1
ATOM 4430 O O . MET B 1 243 ? 11.812 -21.453 -14.141 1 98.69 243 MET B O 1
ATOM 4434 N N . TYR B 1 244 ? 12.602 -21.953 -12.148 1 98.56 244 TYR B N 1
ATOM 4435 C CA . TYR B 1 244 ? 13.891 -21.328 -12.422 1 98.56 244 TYR B CA 1
ATOM 4436 C C . TYR B 1 244 ? 14.953 -22.391 -12.711 1 98.56 244 TYR B C 1
ATOM 4438 O O . TYR B 1 244 ? 15.383 -23.109 -11.805 1 98.56 244 TYR B O 1
ATOM 4446 N N . CYS B 1 245 ? 15.422 -22.422 -13.93 1 98.31 245 CYS B N 1
ATOM 4447 C CA . CYS B 1 245 ? 16.469 -23.359 -14.328 1 98.31 245 CYS B CA 1
ATOM 4448 C C . CYS B 1 245 ? 17.844 -22.766 -14.117 1 98.31 245 CYS B C 1
ATOM 4450 O O . CYS B 1 245 ? 18.734 -23.422 -13.578 1 98.31 245 CYS B O 1
ATOM 4452 N N . ASP B 1 246 ? 18.047 -21.562 -14.547 1 97.12 246 ASP B N 1
ATOM 4453 C CA . ASP B 1 246 ? 19.266 -20.797 -14.312 1 97.12 246 ASP B CA 1
ATOM 4454 C C . ASP B 1 246 ? 18.922 -19.422 -13.727 1 97.12 246 ASP B C 1
ATOM 4456 O O . ASP B 1 246 ? 17.938 -18.797 -14.109 1 97.12 246 ASP B O 1
ATOM 4460 N N . VAL B 1 247 ? 19.75 -19.016 -12.805 1 96.94 247 VAL B N 1
ATOM 4461 C CA . VAL B 1 247 ? 19.531 -17.734 -12.148 1 96.94 247 VAL B CA 1
ATOM 4462 C C . VAL B 1 247 ? 20.734 -16.828 -12.367 1 96.94 247 VAL B C 1
ATOM 4464 O O . VAL B 1 247 ? 21.891 -17.281 -12.352 1 96.94 247 VAL B O 1
ATOM 4467 N N . PRO B 1 248 ? 20.5 -15.562 -12.555 1 94.81 248 PRO B N 1
ATOM 4468 C CA . PRO B 1 248 ? 21.609 -14.648 -12.828 1 94.81 248 PRO B CA 1
ATOM 4469 C C . PRO B 1 248 ? 22.438 -14.336 -11.578 1 94.81 248 PRO B C 1
ATOM 4471 O O . PRO B 1 248 ? 21.969 -14.516 -10.461 1 94.81 248 PRO B O 1
ATOM 4474 N N . GLU B 1 249 ? 23.641 -13.891 -11.773 1 94 249 GLU B N 1
ATOM 4475 C CA . GLU B 1 249 ? 24.484 -13.453 -10.672 1 94 249 GLU B CA 1
ATOM 4476 C C . GLU B 1 249 ? 23.953 -12.18 -10.031 1 94 249 GLU B C 1
ATOM 4478 O O . GLU B 1 249 ? 24.016 -12.016 -8.812 1 94 249 GLU B O 1
ATOM 4483 N N . VAL B 1 250 ? 23.5 -11.281 -10.922 1 92.94 250 VAL B N 1
ATOM 4484 C CA . VAL B 1 250 ? 22.969 -10.008 -10.438 1 92.94 250 VAL B CA 1
ATOM 4485 C C . VAL B 1 250 ? 21.641 -9.711 -11.133 1 92.94 250 VAL B C 1
ATOM 4487 O O . VAL B 1 250 ? 21.547 -9.758 -12.359 1 92.94 250 VAL B O 1
ATOM 4490 N N . GLY B 1 251 ? 20.609 -9.438 -10.25 1 92.88 251 GLY B N 1
ATOM 4491 C CA . GLY B 1 251 ? 19.328 -9.062 -10.805 1 92.88 251 GLY B CA 1
ATOM 4492 C C . GLY B 1 251 ? 18.422 -10.258 -11.055 1 92.88 251 GLY B C 1
ATOM 4493 O O . GLY B 1 251 ? 18.656 -11.344 -10.539 1 92.88 251 GLY B O 1
ATOM 4494 N N . GLY B 1 252 ? 17.266 -9.992 -11.766 1 93.88 252 GLY B N 1
ATOM 4495 C CA . GLY B 1 252 ? 16.375 -11.031 -12.289 1 93.88 252 GLY B CA 1
ATOM 4496 C C . GLY B 1 252 ? 15.297 -11.445 -11.305 1 93.88 252 GLY B C 1
ATOM 4497 O O . GLY B 1 252 ? 14.633 -12.461 -11.5 1 93.88 252 GLY B O 1
ATOM 4498 N N . ALA B 1 253 ? 15.078 -10.695 -10.25 1 95.94 253 ALA B N 1
ATOM 4499 C CA . ALA B 1 253 ? 14.047 -11.023 -9.273 1 95.94 253 ALA B CA 1
ATOM 4500 C C . ALA B 1 253 ? 12.648 -10.922 -9.891 1 95.94 253 ALA B C 1
ATOM 4502 O O . ALA B 1 253 ? 12.469 -10.234 -10.898 1 95.94 253 ALA B O 1
ATOM 4503 N N . THR B 1 254 ? 11.734 -11.672 -9.43 1 95.25 254 THR B N 1
ATOM 4504 C CA . THR B 1 254 ? 10.312 -11.5 -9.727 1 95.25 254 THR B CA 1
ATOM 4505 C C . THR B 1 254 ? 9.648 -10.633 -8.664 1 95.25 254 THR B C 1
ATOM 4507 O O . THR B 1 254 ? 9.703 -10.945 -7.473 1 95.25 254 THR B O 1
ATOM 4510 N N . ASN B 1 255 ? 9.07 -9.625 -9.117 1 94.06 255 ASN B N 1
ATOM 4511 C CA . ASN B 1 255 ? 8.508 -8.641 -8.195 1 94.06 255 ASN B CA 1
ATOM 4512 C C . ASN B 1 255 ? 6.984 -8.594 -8.305 1 94.06 255 ASN B C 1
ATOM 4514 O O . ASN B 1 255 ? 6.438 -8.367 -9.383 1 94.06 255 ASN B O 1
ATOM 4518 N N . PHE B 1 256 ? 6.32 -8.93 -7.211 1 95.56 256 PHE B N 1
ATOM 4519 C CA . PHE B 1 256 ? 4.891 -8.688 -7.086 1 95.56 256 PHE B CA 1
ATOM 4520 C C . PHE B 1 256 ? 4.625 -7.34 -6.422 1 95.56 256 PHE B C 1
ATOM 4522 O O . PHE B 1 256 ? 4.41 -7.27 -5.211 1 95.56 256 PHE B O 1
ATOM 4529 N N . ARG B 1 257 ? 4.559 -6.32 -7.18 1 90.88 257 ARG B N 1
ATOM 4530 C CA . ARG B 1 257 ? 4.691 -4.949 -6.695 1 90.88 257 ARG B CA 1
ATOM 4531 C C . ARG B 1 257 ? 3.52 -4.57 -5.797 1 90.88 257 ARG B C 1
ATOM 4533 O O . ARG B 1 257 ? 3.701 -3.895 -4.781 1 90.88 257 ARG B O 1
ATOM 4540 N N . ASN B 1 258 ? 2.326 -4.996 -6.141 1 91.94 258 ASN B N 1
ATOM 4541 C CA . ASN B 1 258 ? 1.147 -4.551 -5.406 1 91.94 258 ASN B CA 1
ATOM 4542 C C . ASN B 1 258 ? 1.001 -5.285 -4.078 1 91.94 258 ASN B C 1
ATOM 4544 O O . ASN B 1 258 ? 0.142 -4.941 -3.264 1 91.94 258 ASN B O 1
ATOM 4548 N N . SER B 1 259 ? 1.82 -6.27 -3.854 1 94.19 259 SER B N 1
ATOM 4549 C CA . SER B 1 259 ? 1.786 -6.969 -2.572 1 94.19 259 SER B CA 1
ATOM 4550 C C . SER B 1 259 ? 3.1 -6.801 -1.816 1 94.19 259 SER B C 1
ATOM 4552 O O . SER B 1 259 ? 3.27 -7.352 -0.727 1 94.19 259 SER B O 1
ATOM 4554 N N . GLY B 1 260 ? 4 -6.145 -2.438 1 93.94 260 GLY B N 1
ATOM 4555 C CA . GLY B 1 260 ? 5.281 -5.91 -1.792 1 93.94 260 GLY B CA 1
ATOM 4556 C C . GLY B 1 260 ? 6.133 -7.16 -1.681 1 93.94 260 GLY B C 1
ATOM 4557 O O . GLY B 1 260 ? 6.973 -7.27 -0.787 1 93.94 260 GLY B O 1
ATOM 4558 N N . VAL B 1 261 ? 5.906 -8.133 -2.51 1 96.5 261 VAL B N 1
ATOM 4559 C CA . VAL B 1 261 ? 6.648 -9.383 -2.455 1 96.5 261 VAL B CA 1
ATOM 4560 C C . VAL B 1 261 ? 7.766 -9.367 -3.496 1 96.5 261 VAL B C 1
ATOM 4562 O O . VAL B 1 261 ? 7.52 -9.125 -4.68 1 96.5 261 VAL B O 1
ATOM 4565 N N . HIS B 1 262 ? 8.93 -9.469 -3.051 1 96.94 262 HIS B N 1
ATOM 4566 C CA . HIS B 1 262 ? 10.133 -9.57 -3.863 1 96.94 262 HIS B CA 1
ATOM 4567 C C . HIS B 1 262 ? 10.742 -10.969 -3.781 1 96.94 262 HIS B C 1
ATOM 4569 O O . HIS B 1 262 ? 11.102 -11.43 -2.695 1 96.94 262 HIS B O 1
ATOM 4575 N N . ILE B 1 263 ? 10.906 -11.641 -4.914 1 97.94 263 ILE B N 1
ATOM 4576 C CA . ILE B 1 263 ? 11.414 -13.008 -4.922 1 97.94 263 ILE B CA 1
ATOM 4577 C C . ILE B 1 263 ? 12.734 -13.062 -5.691 1 97.94 263 ILE B C 1
ATOM 4579 O O . ILE B 1 263 ? 12.742 -12.938 -6.918 1 97.94 263 ILE B O 1
ATOM 4583 N N . LYS B 1 264 ? 13.781 -13.227 -5.004 1 97.75 264 LYS B N 1
ATOM 4584 C CA . LYS B 1 264 ? 15.07 -13.531 -5.625 1 97.75 264 LYS B CA 1
ATOM 4585 C C . LYS B 1 264 ? 15.102 -14.969 -6.148 1 97.75 264 LYS B C 1
ATOM 4587 O O . LYS B 1 264 ? 14.883 -15.914 -5.395 1 97.75 264 LYS B O 1
ATOM 4592 N N . PRO B 1 265 ? 15.344 -15.102 -7.414 1 96.62 265 PRO B N 1
ATOM 4593 C CA . PRO B 1 265 ? 15.289 -16.469 -7.961 1 96.62 265 PRO B CA 1
ATOM 4594 C C . PRO B 1 265 ? 16.344 -17.391 -7.352 1 96.62 265 PRO B C 1
ATOM 4596 O O . PRO B 1 265 ? 17.469 -16.953 -7.082 1 96.62 265 PRO B O 1
ATOM 4599 N N . GLU B 1 266 ? 15.945 -18.578 -7.078 1 97.5 266 GLU B N 1
ATOM 4600 C CA . GLU B 1 266 ? 16.828 -19.656 -6.652 1 97.5 266 GLU B CA 1
ATOM 4601 C C . GLU B 1 266 ? 16.797 -20.828 -7.629 1 97.5 266 GLU B C 1
ATOM 4603 O O . GLU B 1 266 ? 15.711 -21.219 -8.086 1 97.5 266 GLU B O 1
ATOM 4608 N N . LYS B 1 267 ? 18 -21.281 -7.91 1 97.62 267 LYS B N 1
ATOM 4609 C CA . LYS B 1 267 ? 18.078 -22.375 -8.875 1 97.62 267 LYS B CA 1
ATOM 4610 C C . LYS B 1 267 ? 17.219 -23.562 -8.453 1 97.62 267 LYS B C 1
ATOM 4612 O O . LYS B 1 267 ? 17.234 -23.969 -7.289 1 97.62 267 LYS B O 1
ATOM 4617 N N . TYR B 1 268 ? 16.312 -24.031 -9.359 1 98.62 268 TYR B N 1
ATOM 4618 C CA . TYR B 1 268 ? 15.461 -25.203 -9.273 1 98.62 268 TYR B CA 1
ATOM 4619 C C . TYR B 1 268 ? 14.25 -24.953 -8.391 1 98.62 268 TYR B C 1
ATOM 4621 O O . TYR B 1 268 ? 13.461 -25.859 -8.125 1 98.62 268 TYR B O 1
ATOM 4629 N N . ALA B 1 269 ? 14.094 -23.734 -7.891 1 98.69 269 ALA B N 1
ATOM 4630 C CA . ALA B 1 269 ? 12.867 -23.359 -7.184 1 98.69 269 ALA B CA 1
ATOM 4631 C C . ALA B 1 269 ? 11.766 -22.969 -8.164 1 98.69 269 ALA B C 1
ATOM 4633 O O . ALA B 1 269 ? 12.008 -22.859 -9.367 1 98.69 269 ALA B O 1
ATOM 4634 N N . ALA B 1 270 ? 10.562 -22.875 -7.598 1 98.88 270 ALA B N 1
ATOM 4635 C CA . ALA B 1 270 ? 9.422 -22.406 -8.375 1 98.88 270 ALA B CA 1
ATOM 4636 C C . ALA B 1 270 ? 8.609 -21.391 -7.598 1 98.88 270 ALA B C 1
ATOM 4638 O O . ALA B 1 270 ? 8.469 -21.484 -6.375 1 98.88 270 ALA B O 1
ATOM 4639 N N . THR B 1 271 ? 8.125 -20.391 -8.266 1 98.62 271 THR B N 1
ATOM 4640 C CA . THR B 1 271 ? 7.16 -19.453 -7.727 1 98.62 271 THR B CA 1
ATOM 4641 C C . THR B 1 271 ? 5.766 -19.719 -8.289 1 98.62 271 THR B C 1
ATOM 4643 O O . THR B 1 271 ? 5.551 -19.625 -9.5 1 98.62 271 THR B O 1
ATOM 4646 N N . PHE B 1 272 ? 4.918 -20.109 -7.41 1 98.62 272 PHE B N 1
ATOM 4647 C CA . PHE B 1 272 ? 3.525 -20.359 -7.754 1 98.62 272 PHE B CA 1
ATOM 4648 C C . PHE B 1 272 ? 2.641 -19.203 -7.324 1 98.62 272 PHE B C 1
ATOM 4650 O O . PHE B 1 272 ? 2.791 -18.672 -6.219 1 98.62 272 PHE B O 1
ATOM 4657 N N . PHE B 1 273 ? 1.723 -18.797 -8.141 1 97.75 273 PHE B N 1
ATOM 4658 C CA . PHE B 1 273 ? 0.707 -17.859 -7.691 1 97.75 273 PHE B CA 1
ATOM 4659 C C . PHE B 1 273 ? -0.621 -18.109 -8.391 1 97.75 273 PHE B C 1
ATOM 4661 O O . PHE B 1 273 ? -0.646 -18.469 -9.57 1 97.75 273 PHE B O 1
ATOM 4668 N N . SER B 1 274 ? -1.666 -18.047 -7.695 1 96.81 274 SER B N 1
ATOM 4669 C CA . SER B 1 274 ? -3.027 -18.172 -8.211 1 96.81 274 SER B CA 1
ATOM 4670 C C . SER B 1 274 ? -3.797 -16.859 -8.031 1 96.81 274 SER B C 1
ATOM 4672 O O . SER B 1 274 ? -3.494 -16.078 -7.137 1 96.81 274 SER B O 1
ATOM 4674 N N . TYR B 1 275 ? -4.719 -16.625 -8.891 1 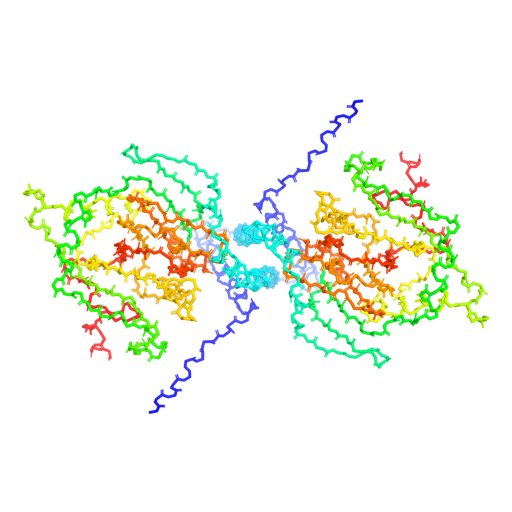94.31 275 TYR B N 1
ATOM 4675 C CA . TYR B 1 275 ? -5.375 -15.328 -8.914 1 94.31 275 TYR B CA 1
ATOM 4676 C C . TYR B 1 275 ? -6.879 -15.477 -9.102 1 94.31 275 TYR B C 1
ATOM 4678 O O . TYR B 1 275 ? -7.52 -14.633 -9.734 1 94.31 275 TYR B O 1
ATOM 4686 N N . ILE B 1 276 ? -7.438 -16.578 -8.547 1 91.44 276 ILE B N 1
ATOM 4687 C CA . ILE B 1 276 ? -8.875 -16.828 -8.523 1 91.44 276 ILE B CA 1
ATOM 4688 C C . ILE B 1 276 ? -9.281 -17.375 -7.16 1 91.44 276 ILE B C 1
ATOM 4690 O O . ILE B 1 276 ? -8.578 -18.203 -6.578 1 91.44 276 ILE B O 1
ATOM 4694 N N . ASP B 1 277 ? -10.352 -16.891 -6.668 1 91.12 277 ASP B N 1
ATOM 4695 C CA . ASP B 1 277 ? -10.961 -17.469 -5.473 1 91.12 277 ASP B CA 1
ATOM 4696 C C . ASP B 1 277 ? -11.766 -18.719 -5.812 1 91.12 277 ASP B C 1
ATOM 4698 O O . ASP B 1 277 ? -12.75 -18.641 -6.551 1 91.12 277 ASP B O 1
ATOM 4702 N N . PRO B 1 278 ? -11.422 -19.797 -5.262 1 92.88 278 PRO B N 1
ATOM 4703 C CA . PRO B 1 278 ? -12.094 -21.031 -5.68 1 92.88 278 PRO B CA 1
ATOM 4704 C C . PRO B 1 278 ? -13.555 -21.078 -5.223 1 92.88 278 PRO B C 1
ATOM 4706 O O . PRO B 1 278 ? -14.367 -21.781 -5.828 1 92.88 278 PRO B O 1
ATOM 4709 N N . LYS B 1 279 ? -13.875 -20.359 -4.203 1 89.44 279 LYS B N 1
ATOM 4710 C CA . LYS B 1 279 ? -15.242 -20.406 -3.688 1 89.44 279 LYS B CA 1
ATOM 4711 C C . LYS B 1 279 ? -16.141 -19.406 -4.43 1 89.44 279 LYS B C 1
ATOM 4713 O O . LYS B 1 279 ? -17.234 -19.75 -4.848 1 89.44 279 LYS B O 1
ATOM 4718 N N . THR B 1 280 ? -15.617 -18.219 -4.691 1 84.75 280 THR B N 1
ATOM 4719 C CA . THR B 1 280 ? -16.453 -17.188 -5.266 1 84.75 280 THR B CA 1
ATOM 4720 C C . THR B 1 280 ? -16.172 -17.016 -6.754 1 84.75 280 THR B C 1
ATOM 4722 O O . THR B 1 280 ? -16.938 -16.359 -7.469 1 84.75 280 THR B O 1
ATOM 4725 N N . MET B 1 281 ? -15.102 -17.5 -7.188 1 89.12 281 MET B N 1
ATOM 4726 C CA . MET B 1 281 ? -14.633 -17.422 -8.57 1 89.12 281 MET B CA 1
ATOM 4727 C C . MET B 1 281 ? -14.234 -16 -8.922 1 89.12 281 MET B C 1
ATOM 4729 O O . MET B 1 281 ? -14.039 -15.68 -10.102 1 89.12 281 MET B O 1
ATOM 4733 N N . LYS B 1 282 ? -14.109 -15.172 -7.922 1 85.06 282 LYS B N 1
ATOM 4734 C CA . LYS B 1 282 ? -13.648 -13.812 -8.156 1 85.06 282 LYS B CA 1
ATOM 4735 C C . LYS B 1 282 ? -12.141 -13.773 -8.422 1 85.06 282 LYS B C 1
ATOM 4737 O O . LYS B 1 282 ? -11.375 -14.477 -7.758 1 85.06 282 LYS B O 1
ATOM 4742 N N . MET B 1 283 ? -11.805 -12.961 -9.336 1 89.25 283 MET B N 1
ATOM 4743 C CA . MET B 1 283 ? -10.398 -12.844 -9.719 1 89.25 283 MET B CA 1
ATOM 4744 C C . MET B 1 283 ? -9.648 -11.922 -8.766 1 89.25 283 MET B C 1
ATOM 4746 O O . MET B 1 283 ? -10.258 -11.102 -8.078 1 89.25 283 MET B O 1
ATOM 4750 N N . ASP B 1 284 ? -8.367 -12.062 -8.812 1 90.25 284 ASP B N 1
ATOM 4751 C CA . ASP B 1 284 ? -7.434 -11.281 -8.008 1 90.25 284 ASP B CA 1
ATOM 4752 C C . ASP B 1 284 ? -7.547 -9.789 -8.336 1 90.25 284 ASP B C 1
ATOM 4754 O O . ASP B 1 284 ? -7.75 -9.414 -9.492 1 90.25 284 ASP B O 1
ATOM 4758 N N . GLY B 1 285 ? -7.465 -8.961 -7.305 1 82.81 285 GLY B N 1
ATOM 4759 C CA . GLY B 1 285 ? -7.543 -7.523 -7.473 1 82.81 285 GLY B CA 1
ATOM 4760 C C . GLY B 1 285 ? -6.199 -6.883 -7.766 1 82.81 285 GLY B C 1
ATOM 4761 O O . GLY B 1 285 ? -5.984 -5.707 -7.469 1 82.81 285 GLY B O 1
ATOM 4762 N N . GLY B 1 286 ? -5.262 -7.668 -8.242 1 88.69 286 GLY B N 1
ATOM 4763 C CA . GLY B 1 286 ? 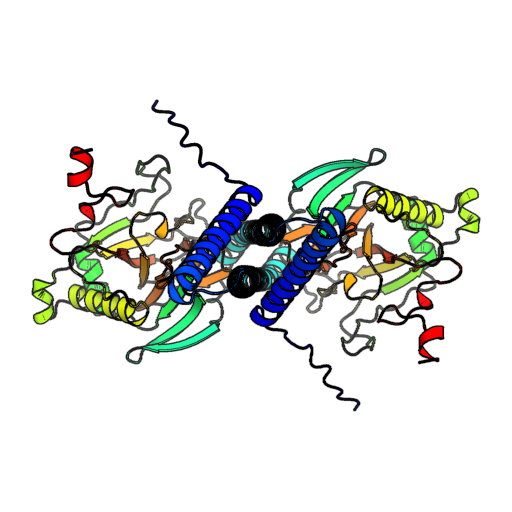-3.992 -7.086 -8.648 1 88.69 286 GLY B CA 1
ATOM 4764 C C . GLY B 1 286 ? -2.836 -7.496 -7.754 1 88.69 286 GLY B C 1
ATOM 4765 O O . GLY B 1 286 ? -1.682 -7.168 -8.031 1 88.69 286 GLY B O 1
ATOM 4766 N N . PHE B 1 287 ? -3.057 -8.211 -6.777 1 92.69 287 PHE B N 1
ATOM 4767 C CA . PHE B 1 287 ? -2.029 -8.547 -5.797 1 92.69 287 PHE B CA 1
ATOM 4768 C C . PHE B 1 287 ? -1.013 -9.516 -6.391 1 92.69 287 PHE B C 1
ATOM 4770 O O . PHE B 1 287 ? 0.101 -9.641 -5.879 1 92.69 287 PHE B O 1
ATOM 4777 N N . THR B 1 288 ? -1.357 -10.148 -7.48 1 93.88 288 THR B N 1
ATOM 4778 C CA . THR B 1 288 ? -0.421 -11.07 -8.117 1 93.88 288 THR B CA 1
ATOM 4779 C C . THR B 1 288 ? 0.165 -10.461 -9.383 1 93.88 288 THR B C 1
ATOM 4781 O O . THR B 1 288 ? 0.845 -11.141 -10.156 1 93.88 288 THR B O 1
ATOM 4784 N N . GLU B 1 289 ? -0.238 -9.18 -9.633 1 91 289 GLU B N 1
ATOM 4785 C CA . GLU B 1 289 ? 0.493 -8.477 -10.688 1 91 289 GLU B CA 1
ATOM 4786 C C . GLU B 1 289 ? 1.999 -8.539 -10.453 1 91 289 GLU B C 1
ATOM 4788 O O . GLU B 1 289 ? 2.465 -8.359 -9.32 1 91 289 GLU B O 1
ATOM 4793 N N . HIS B 1 290 ? 2.764 -8.891 -11.516 1 92.19 290 HIS B N 1
ATOM 4794 C CA . HIS B 1 290 ? 4.184 -9.133 -11.281 1 92.19 290 HIS B CA 1
ATOM 4795 C C . HIS B 1 290 ? 5.02 -8.68 -12.477 1 92.19 290 HIS B C 1
ATOM 4797 O O . HIS B 1 290 ? 4.484 -8.43 -13.562 1 92.19 290 HIS B O 1
ATOM 4803 N N . SER B 1 291 ? 6.25 -8.461 -12.203 1 88.56 291 SER B N 1
ATOM 4804 C CA . SER B 1 291 ? 7.262 -8.109 -13.195 1 88.56 291 SER B CA 1
ATOM 4805 C C . SER B 1 291 ? 8.578 -8.844 -12.922 1 88.56 291 SER B C 1
ATOM 4807 O O . SER B 1 291 ? 8.742 -9.453 -11.867 1 88.56 291 SER B O 1
ATOM 4809 N N . GLY B 1 292 ? 9.383 -8.875 -13.969 1 91.19 292 GLY B N 1
ATOM 4810 C CA . GLY B 1 292 ? 10.75 -9.352 -13.82 1 91.19 292 GLY B CA 1
ATOM 4811 C C . GLY B 1 292 ? 11.766 -8.227 -13.734 1 91.19 292 GLY B C 1
ATOM 4812 O O . GLY B 1 292 ? 11.852 -7.391 -14.641 1 91.19 292 GLY B O 1
ATOM 4813 N N . CYS B 1 293 ? 12.5 -8.18 -12.68 1 91.5 293 CYS B N 1
ATOM 4814 C CA . CYS B 1 293 ? 13.586 -7.211 -12.586 1 91.5 293 CYS B CA 1
ATOM 4815 C C . CYS B 1 293 ? 14.617 -7.434 -13.68 1 91.5 293 CYS B C 1
ATOM 4817 O O . CYS B 1 293 ? 14.781 -8.555 -14.164 1 91.5 293 CYS B O 1
ATOM 4819 N N . PRO B 1 294 ? 15.336 -6.426 -14.086 1 89.25 294 PRO B N 1
ATOM 4820 C CA . PRO B 1 294 ? 16.375 -6.586 -15.109 1 89.25 294 PRO B CA 1
ATOM 4821 C C . PRO B 1 294 ? 17.438 -7.602 -14.711 1 89.25 294 PRO B C 1
ATOM 4823 O O . PRO B 1 294 ? 17.828 -7.66 -13.547 1 89.25 294 PRO B O 1
ATOM 4826 N N . VAL B 1 295 ? 17.766 -8.391 -15.695 1 91 295 VAL B N 1
ATOM 4827 C CA . VAL B 1 295 ? 18.938 -9.25 -15.539 1 91 295 VAL B CA 1
ATOM 4828 C C . VAL B 1 295 ? 20.203 -8.461 -15.852 1 91 295 VAL B C 1
ATOM 4830 O O . VAL B 1 295 ? 20.422 -8.047 -17 1 91 295 VAL B O 1
ATOM 4833 N N . ILE B 1 296 ? 21.016 -8.281 -14.906 1 89 296 ILE B N 1
ATOM 4834 C CA . ILE B 1 296 ? 22.172 -7.406 -15.062 1 89 296 ILE B CA 1
ATOM 4835 C C . ILE B 1 296 ? 23.391 -8.227 -15.445 1 89 296 ILE B C 1
ATOM 4837 O O . ILE B 1 296 ? 24.016 -7.977 -16.469 1 89 296 ILE B O 1
ATOM 4841 N N . GLU B 1 297 ? 23.734 -9.203 -14.656 1 91.44 297 GLU B N 1
ATOM 4842 C CA . GLU B 1 297 ? 24.859 -10.094 -14.922 1 91.44 297 GLU B CA 1
ATOM 4843 C C . GLU B 1 297 ? 24.422 -11.555 -14.914 1 91.44 297 GLU B C 1
ATOM 4845 O O . GLU B 1 297 ? 23.734 -12 -13.992 1 91.44 297 GLU B O 1
ATOM 4850 N N . GLY B 1 298 ? 24.828 -12.211 -15.961 1 93 298 GLY B N 1
ATOM 4851 C CA . GLY B 1 298 ? 24.469 -13.617 -16.078 1 93 298 GLY B CA 1
ATOM 4852 C C . GLY B 1 298 ? 23.219 -13.852 -16.891 1 93 298 GLY B C 1
ATOM 4853 O O . GLY B 1 298 ? 22.828 -13 -17.703 1 93 298 GLY B O 1
ATOM 4854 N N . GLU B 1 299 ? 22.734 -15.133 -16.734 1 93.44 299 GLU B N 1
ATOM 4855 C CA . GLU B 1 299 ? 21.547 -15.508 -17.5 1 93.44 299 GLU B CA 1
ATOM 4856 C C . GLU B 1 299 ? 20.422 -16 -16.578 1 93.44 299 GLU B C 1
ATOM 4858 O O . GLU B 1 299 ? 20.703 -16.547 -15.516 1 93.44 299 GLU B O 1
ATOM 4863 N N . LYS B 1 300 ? 19.297 -15.664 -17.031 1 94.19 300 LYS B N 1
ATOM 4864 C CA . LYS B 1 300 ? 18.109 -16.188 -16.359 1 94.19 300 LYS B CA 1
ATOM 4865 C C . LYS B 1 300 ? 17.281 -17.031 -17.328 1 94.19 300 LYS B C 1
ATOM 4867 O O . LYS B 1 300 ? 16.828 -16.547 -18.359 1 94.19 3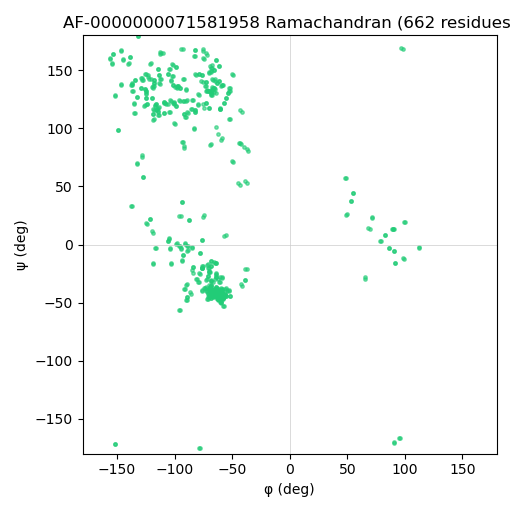00 LYS B O 1
ATOM 4872 N N . LYS B 1 301 ? 17.156 -18.328 -17.016 1 96.12 301 LYS B N 1
ATOM 4873 C CA . LYS B 1 301 ? 16.328 -19.234 -17.781 1 96.12 301 LYS B CA 1
ATOM 4874 C C . LYS B 1 301 ? 15.164 -19.766 -16.953 1 96.12 301 LYS B C 1
ATOM 4876 O O . LYS B 1 301 ? 15.383 -20.453 -15.945 1 96.12 301 LYS B O 1
ATOM 4881 N N . ILE B 1 302 ? 13.984 -19.422 -17.406 1 96.75 302 ILE B N 1
ATOM 4882 C CA . ILE B 1 302 ? 12.812 -19.844 -16.641 1 96.75 302 ILE B CA 1
ATOM 4883 C C . ILE B 1 302 ? 11.898 -20.688 -17.531 1 96.75 302 ILE B C 1
ATOM 4885 O O . ILE B 1 302 ? 11.984 -20.625 -18.766 1 96.75 302 ILE B O 1
ATOM 4889 N N . VAL B 1 303 ? 11.125 -21.516 -16.891 1 97.5 303 VAL B N 1
ATOM 4890 C CA . VAL B 1 303 ? 10.031 -22.25 -17.516 1 97.5 303 VAL B CA 1
ATOM 4891 C C . VAL B 1 303 ? 8.711 -21.875 -16.844 1 97.5 303 VAL B C 1
ATOM 4893 O O . VAL B 1 303 ? 8.586 -21.969 -15.617 1 97.5 303 VAL B O 1
ATOM 4896 N N . THR B 1 304 ? 7.773 -21.469 -17.609 1 95.94 304 THR B N 1
ATOM 4897 C CA . THR B 1 304 ? 6.508 -21 -17.062 1 95.94 304 THR B CA 1
ATOM 4898 C C . THR B 1 304 ? 5.352 -21.875 -17.547 1 95.94 304 THR B C 1
ATOM 4900 O O . THR B 1 304 ? 5.289 -22.234 -18.719 1 95.94 304 THR B O 1
ATOM 4903 N N . GLN B 1 305 ? 4.488 -22.203 -16.656 1 96.44 305 GLN B N 1
ATOM 4904 C CA . GLN B 1 305 ? 3.209 -22.812 -17 1 96.44 305 GLN B CA 1
ATOM 4905 C C . GLN B 1 305 ? 2.047 -21.922 -16.594 1 96.44 305 GLN B C 1
ATOM 4907 O O . GLN B 1 305 ? 1.888 -21.594 -15.414 1 96.44 305 GLN B O 1
ATOM 4912 N N . TRP B 1 306 ? 1.273 -21.531 -17.578 1 94 306 TRP B N 1
ATOM 4913 C CA . TRP B 1 306 ? -0.012 -20.891 -17.328 1 94 306 TRP B CA 1
ATOM 4914 C C . TRP B 1 306 ? -1.128 -21.922 -17.234 1 94 306 TRP B C 1
ATOM 4916 O O . TRP B 1 306 ? -1.321 -22.734 -18.141 1 94 306 TRP B O 1
ATOM 4926 N N . VAL B 1 307 ? -1.836 -21.922 -16.141 1 94.62 307 VAL B N 1
ATOM 4927 C CA . VAL B 1 307 ? -2.871 -22.922 -15.898 1 94.62 307 VAL B CA 1
ATOM 4928 C C . VAL B 1 307 ? -4.25 -22.312 -16.125 1 94.62 307 VAL B C 1
ATOM 4930 O O . VAL B 1 307 ? -4.602 -21.312 -15.5 1 94.62 307 VAL B O 1
ATOM 4933 N N . ARG B 1 308 ? -4.957 -22.922 -16.969 1 91.19 308 ARG B N 1
ATOM 4934 C CA . ARG B 1 308 ? -6.273 -22.422 -17.344 1 91.19 308 ARG B CA 1
ATOM 4935 C C . ARG B 1 308 ? -7.379 -23.25 -16.688 1 91.19 308 ARG B C 1
ATOM 4937 O O . ARG B 1 308 ? -7.203 -24.453 -16.453 1 91.19 308 ARG B O 1
ATOM 4944 N N . LEU B 1 309 ? -8.422 -22.594 -16.484 1 88.56 309 LEU B N 1
ATOM 4945 C CA . LEU B 1 309 ? -9.617 -23.281 -15.992 1 88.56 309 LEU B CA 1
ATOM 4946 C C . LEU B 1 309 ? -10.562 -23.609 -17.141 1 88.56 309 LEU B C 1
ATOM 4948 O O . LEU B 1 309 ? -10.742 -22.797 -18.062 1 88.56 309 LEU B O 1
ATOM 4952 N N . GLY B 1 310 ? -11.109 -24.797 -17.156 1 83.31 310 GLY B N 1
ATOM 4953 C CA . GLY B 1 310 ? -12.195 -25.156 -18.062 1 83.31 310 GLY B CA 1
ATOM 4954 C C . GLY B 1 310 ? -11.703 -25.719 -19.391 1 83.31 310 GLY B C 1
ATOM 4955 O O . GLY B 1 310 ? -12.453 -25.75 -20.375 1 83.31 310 GLY B O 1
ATOM 4956 N N . VAL B 1 311 ? -10.484 -26.062 -19.5 1 85.5 311 VAL B N 1
ATOM 4957 C CA . VAL B 1 311 ? -9.977 -26.625 -20.734 1 85.5 311 VAL B CA 1
ATOM 4958 C C . VAL B 1 311 ? -9.766 -28.125 -20.578 1 85.5 311 VAL B C 1
ATOM 4960 O O . VAL B 1 311 ? -9.578 -28.609 -19.469 1 85.5 311 VAL B O 1
ATOM 4963 N N . ASP B 1 312 ? -9.977 -28.812 -21.672 1 83.94 312 ASP B N 1
ATOM 4964 C CA . ASP B 1 312 ? -9.75 -30.25 -21.719 1 83.94 312 ASP B CA 1
ATOM 4965 C C . ASP B 1 312 ? -9.383 -30.703 -23.125 1 83.94 312 ASP B C 1
ATOM 4967 O O . ASP B 1 312 ? -9.047 -29.875 -23.984 1 83.94 312 ASP B O 1
ATOM 4971 N N . ASP B 1 313 ? -9.32 -32 -23.297 1 82.19 313 ASP B N 1
ATOM 4972 C CA . ASP B 1 313 ? -8.922 -32.562 -24.578 1 82.19 313 ASP B CA 1
ATOM 4973 C C . ASP B 1 313 ? -9.859 -32.125 -25.703 1 82.19 313 ASP B C 1
ATOM 4975 O O . ASP B 1 313 ? -9.406 -31.812 -26.797 1 82.19 313 ASP B O 1
ATOM 4979 N N . GLU B 1 314 ? -11.086 -32.031 -25.422 1 79.44 314 GLU B N 1
ATOM 4980 C CA . GLU B 1 314 ? -12.094 -31.672 -26.422 1 79.44 314 GLU B CA 1
ATOM 4981 C C . GLU B 1 314 ? -12.141 -30.156 -26.641 1 79.44 314 GLU B C 1
ATOM 4983 O O . GLU B 1 314 ? -12.406 -29.703 -27.75 1 79.44 314 GLU B O 1
ATOM 4988 N N . ASN B 1 315 ? -11.797 -29.438 -25.578 1 79.56 315 ASN B N 1
ATOM 4989 C CA . ASN B 1 315 ? -11.805 -27.984 -25.609 1 79.56 315 ASN B CA 1
ATOM 4990 C C . ASN B 1 315 ? -10.477 -27.406 -25.125 1 79.56 315 ASN B C 1
ATOM 4992 O O . ASN B 1 315 ? -10.406 -26.828 -24.031 1 79.56 315 ASN B O 1
ATOM 4996 N N . PRO B 1 316 ? -9.516 -27.5 -26.062 1 82.12 316 PRO B N 1
ATOM 4997 C CA . PRO B 1 316 ? -8.211 -27 -25.641 1 82.12 316 PRO B CA 1
ATOM 4998 C C . PRO B 1 316 ? -8.164 -25.469 -25.547 1 82.12 316 PRO B C 1
ATOM 5000 O O . PRO B 1 316 ? -9.094 -24.797 -26 1 82.12 316 PRO B O 1
ATOM 5003 N N . TRP B 1 317 ? -7.211 -24.969 -24.922 1 75.62 317 TRP B N 1
ATOM 5004 C CA . TRP B 1 317 ? -7.117 -23.547 -24.609 1 75.62 317 TRP B CA 1
ATOM 5005 C C . TRP B 1 317 ? -7.207 -22.703 -25.891 1 75.62 317 TRP B C 1
ATOM 5007 O O . TRP B 1 317 ? -7.738 -21.594 -25.875 1 75.62 317 TRP B O 1
ATOM 5017 N N . ASN B 1 318 ? -6.633 -23.156 -26.891 1 71.88 318 ASN B N 1
ATOM 5018 C CA . ASN B 1 318 ? -6.594 -22.375 -28.125 1 71.88 318 ASN B CA 1
ATOM 5019 C C . ASN B 1 318 ? -7.934 -22.422 -28.859 1 71.88 318 ASN B C 1
ATOM 5021 O O . ASN B 1 318 ? -8.062 -21.875 -29.953 1 71.88 318 ASN B O 1
ATOM 5025 N N . SER B 1 319 ? -8.812 -23.031 -28.266 1 65 319 SER B N 1
ATOM 5026 C CA . SER B 1 319 ? -10.164 -23.031 -28.797 1 65 319 SER B CA 1
ATOM 5027 C C . SER B 1 319 ? -10.969 -21.844 -28.281 1 65 319 SER B C 1
ATOM 5029 O O . SER B 1 319 ? -12.086 -21.594 -28.75 1 65 319 SER B O 1
ATOM 5031 N N . PHE B 1 320 ? -10.359 -21.016 -27.422 1 55.94 320 PHE B N 1
ATOM 5032 C CA . PHE B 1 320 ? -11.07 -19.906 -26.797 1 55.94 320 PHE B CA 1
ATOM 5033 C C . PHE B 1 320 ? -10.453 -18.562 -27.203 1 55.94 320 PHE B C 1
ATOM 5035 O O . PHE B 1 320 ? -9.242 -18.484 -27.422 1 55.94 320 PHE B O 1
ATOM 5042 N N . ASN B 1 321 ? -11.359 -17.625 -27.406 1 48.19 321 ASN B N 1
ATOM 5043 C CA . ASN B 1 321 ? -10.844 -16.281 -27.641 1 48.19 321 ASN B CA 1
ATOM 5044 C C . ASN B 1 321 ? -10.406 -15.602 -26.344 1 48.19 321 ASN B C 1
ATOM 5046 O O . ASN B 1 321 ? -10.406 -16.234 -25.297 1 48.19 321 ASN B O 1
ATOM 5050 N N . THR B 1 322 ? -9.992 -14.305 -26.406 1 46.56 322 THR B N 1
ATOM 5051 C CA . THR B 1 322 ? -9.406 -13.578 -25.297 1 46.56 322 THR B CA 1
ATOM 5052 C C . THR B 1 322 ? -10.453 -13.328 -24.203 1 46.56 322 THR B C 1
ATOM 5054 O O . THR B 1 322 ? -10.102 -13.023 -23.062 1 46.56 322 THR B O 1
ATOM 5057 N N . LEU B 1 323 ? -11.68 -13.539 -24.609 1 45.16 323 LEU B N 1
ATOM 5058 C CA . LEU B 1 323 ? -12.773 -13.32 -23.672 1 45.16 323 LEU B CA 1
ATOM 5059 C C . LEU B 1 323 ? -13.18 -14.625 -22.984 1 45.16 323 LEU B C 1
ATOM 5061 O O . LEU B 1 323 ? -14.109 -14.641 -22.172 1 45.16 323 LEU B O 1
ATOM 5065 N N . GLY B 1 324 ? -12.438 -15.711 -23.438 1 49.47 324 GLY B N 1
ATOM 5066 C CA . GLY B 1 324 ? -12.742 -17.016 -22.859 1 49.47 324 GLY B CA 1
ATOM 5067 C C . GLY B 1 324 ? -13.922 -17.688 -23.516 1 49.47 324 GLY B C 1
ATOM 5068 O O . GLY B 1 324 ? -14.477 -18.656 -22.984 1 49.47 324 GLY B O 1
ATOM 5069 N N . ILE B 1 325 ? -14.398 -17.109 -24.609 1 51.38 325 ILE B N 1
ATOM 5070 C CA . ILE B 1 325 ? -15.5 -17.688 -25.375 1 51.38 325 ILE B CA 1
ATOM 5071 C C . ILE B 1 325 ? -14.953 -18.594 -26.469 1 51.38 325 ILE B C 1
ATOM 5073 O O . ILE B 1 325 ? -14.016 -18.219 -27.172 1 51.38 325 ILE B O 1
ATOM 5077 N N . LYS B 1 326 ? -15.641 -19.703 -26.719 1 57.38 326 LYS B N 1
ATOM 5078 C CA . LYS B 1 326 ? -15.242 -20.656 -27.75 1 57.38 326 LYS B CA 1
ATOM 5079 C C . LYS B 1 326 ? -15.414 -20.047 -29.141 1 57.38 326 LYS B C 1
ATOM 5081 O O . LYS B 1 326 ? -16.438 -19.406 -29.438 1 57.38 326 LYS B O 1
ATOM 5086 N N . TYR B 1 327 ? -14.344 -20.109 -29.984 1 51.03 327 TYR B N 1
ATOM 5087 C CA . TYR B 1 327 ? -14.43 -19.609 -31.359 1 51.03 327 TYR B CA 1
ATOM 5088 C C . TYR B 1 327 ? -15.617 -20.219 -32.094 1 51.03 327 TYR B C 1
ATOM 5090 O O . TYR B 1 327 ? -16.266 -19.562 -32.906 1 51.03 327 TYR B O 1
ATOM 5098 N N . SER B 1 328 ? -15.836 -21.469 -31.875 1 50.44 328 SER B N 1
ATOM 5099 C CA . SER B 1 328 ? -16.969 -22.078 -32.562 1 50.44 328 SER B CA 1
ATOM 5100 C C . SER B 1 328 ? -18.281 -21.422 -32.156 1 50.44 328 SER B C 1
ATOM 5102 O O . SER B 1 328 ? -19.219 -21.328 -32.938 1 50.44 328 SER B O 1
ATOM 5104 N N . ASP B 1 329 ? -18.406 -21 -31.062 1 46.5 329 ASP B N 1
ATOM 5105 C CA . ASP B 1 329 ? -19.641 -20.375 -30.578 1 46.5 329 ASP B CA 1
ATOM 5106 C C . ASP B 1 329 ? -19.688 -18.906 -30.969 1 46.5 329 ASP B C 1
ATOM 5108 O O . ASP B 1 329 ? -20.75 -18.281 -30.922 1 46.5 329 ASP B O 1
ATOM 5112 N N . ALA B 1 330 ? -18.703 -18.406 -31.156 1 52 330 ALA B N 1
ATOM 5113 C CA . ALA B 1 330 ? -18.625 -17 -31.562 1 52 330 ALA B CA 1
ATOM 5114 C C . ALA B 1 330 ? -19.062 -16.828 -33 1 52 330 ALA B C 1
ATOM 5116 O O . ALA B 1 330 ? -19.641 -15.805 -33.375 1 52 330 ALA B O 1
ATOM 5117 N N . ALA B 1 331 ? -18.703 -17.781 -33.906 1 46.78 331 ALA B N 1
ATOM 5118 C CA . ALA B 1 331 ? -19.172 -17.719 -35.281 1 46.78 331 ALA B CA 1
ATOM 5119 C C . ALA B 1 331 ? -20.703 -17.734 -35.344 1 46.78 331 ALA B C 1
ATOM 5121 O O . ALA B 1 331 ? -21.297 -17.188 -36.25 1 46.78 331 ALA B O 1
ATOM 5122 N N . ASP B 1 332 ? -21.25 -18.328 -34.406 1 39.31 332 ASP B N 1
ATOM 5123 C CA . ASP B 1 332 ? -22.703 -18.375 -34.438 1 39.31 332 ASP B CA 1
ATOM 5124 C C . ASP B 1 332 ? -23.328 -17.156 -33.75 1 39.31 332 ASP B C 1
ATOM 5126 O O . ASP B 1 332 ? -24.547 -17.031 -33.688 1 39.31 332 ASP B O 1
ATOM 5130 N N . GLN B 1 333 ? -22.453 -16.406 -33.219 1 32.41 333 GLN B N 1
ATOM 5131 C CA . GLN B 1 333 ? -23.062 -15.172 -32.719 1 32.41 333 GLN B CA 1
ATOM 5132 C C . GLN B 1 333 ? -22.828 -14.008 -33.688 1 32.41 333 GLN B C 1
ATOM 5134 O O . GLN B 1 333 ? -21.75 -13.914 -34.281 1 32.41 333 GLN B O 1
#